Protein AF-A0A316WCR6-F1 (afdb_monomer)

Organism: NCBI:txid741074

Structure (mmCIF, N/CA/C/O backbone):
data_AF-A0A316WCR6-F1
#
_entry.id   AF-A0A316WCR6-F1
#
loop_
_atom_site.group_PDB
_atom_site.id
_atom_site.type_symbol
_atom_site.label_atom_id
_atom_site.label_alt_id
_atom_site.label_comp_id
_atom_site.label_asym_id
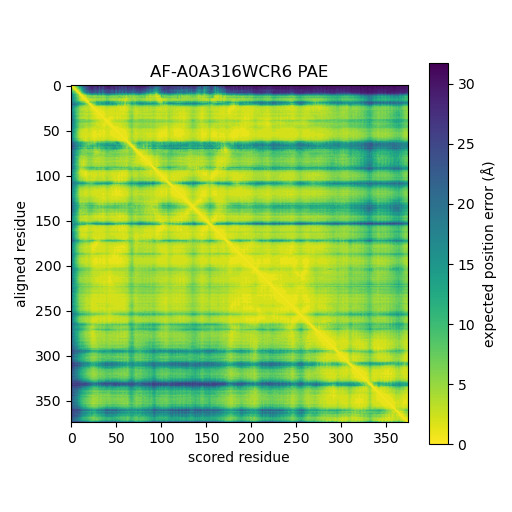_atom_site.label_entity_id
_atom_site.label_seq_id
_atom_site.pdbx_PDB_ins_code
_atom_site.Cartn_x
_atom_site.Cartn_y
_atom_site.Cartn_z
_atom_site.occupancy
_atom_site.B_iso_or_equiv
_atom_site.auth_seq_id
_atom_site.auth_comp_id
_atom_site.auth_asym_id
_atom_site.auth_atom_id
_atom_site.pdbx_PDB_model_num
ATOM 1 N N . MET A 1 1 ? 34.896 5.591 -22.581 1.00 35.91 1 MET A N 1
ATOM 2 C CA . MET A 1 1 ? 33.978 4.627 -21.936 1.00 35.91 1 MET A CA 1
ATOM 3 C C . MET A 1 1 ? 32.647 4.743 -22.664 1.00 35.91 1 MET A C 1
ATOM 5 O O . MET A 1 1 ? 32.030 5.799 -22.619 1.00 35.91 1 MET A O 1
ATOM 9 N N . GLU A 1 2 ? 32.328 3.752 -23.490 1.00 30.89 2 GLU A N 1
ATOM 10 C CA . GLU A 1 2 ? 31.337 3.846 -24.570 1.00 30.89 2 GLU A CA 1
ATOM 11 C C . GLU A 1 2 ? 29.900 4.028 -24.062 1.00 30.89 2 GLU A C 1
ATOM 13 O O . GLU A 1 2 ? 29.396 3.237 -23.263 1.00 30.89 2 GLU A O 1
ATOM 18 N N . LYS A 1 3 ? 29.215 5.054 -24.584 1.00 36.75 3 LYS A N 1
ATOM 19 C CA . LYS A 1 3 ? 27.751 5.120 -24.598 1.00 36.75 3 LYS A CA 1
ATOM 20 C C . LYS A 1 3 ? 27.259 3.996 -25.511 1.00 36.75 3 LYS A C 1
ATOM 22 O O . LYS A 1 3 ? 27.248 4.163 -26.725 1.00 36.75 3 LYS A O 1
ATOM 27 N N . LYS A 1 4 ? 26.867 2.852 -24.951 1.00 37.09 4 LYS A N 1
ATOM 28 C CA . LYS A 1 4 ? 26.091 1.871 -25.716 1.00 37.09 4 LYS A CA 1
ATOM 29 C C . LYS A 1 4 ? 24.722 2.485 -26.018 1.00 37.09 4 LYS A C 1
ATOM 31 O O . LYS A 1 4 ? 23.935 2.716 -25.102 1.00 37.09 4 LYS A O 1
ATOM 36 N N . ASN A 1 5 ? 24.499 2.815 -27.290 1.00 41.50 5 ASN A N 1
ATOM 37 C CA . ASN A 1 5 ? 23.209 3.243 -27.822 1.00 41.50 5 ASN A CA 1
ATOM 38 C C . ASN A 1 5 ? 22.182 2.125 -27.615 1.00 41.50 5 ASN A C 1
ATOM 40 O O . ASN A 1 5 ? 22.469 0.957 -27.875 1.00 41.50 5 ASN A O 1
ATOM 44 N N . PHE A 1 6 ? 20.981 2.496 -27.171 1.00 46.03 6 PHE A N 1
ATOM 45 C CA . PHE A 1 6 ? 19.833 1.588 -27.082 1.00 46.03 6 PHE A CA 1
ATOM 46 C C . PHE A 1 6 ? 19.462 0.986 -28.453 1.00 46.03 6 PHE A C 1
ATOM 48 O O . PHE A 1 6 ? 18.880 -0.089 -28.495 1.00 46.03 6 PHE A O 1
ATOM 55 N N . ASP A 1 7 ? 19.902 1.615 -29.548 1.00 43.78 7 ASP A N 1
ATOM 56 C CA . ASP A 1 7 ? 19.618 1.237 -30.939 1.00 43.78 7 ASP A CA 1
ATOM 57 C C . ASP A 1 7 ? 20.253 -0.092 -31.398 1.00 43.78 7 ASP A C 1
ATOM 59 O O . ASP A 1 7 ? 19.910 -0.596 -32.461 1.00 43.78 7 ASP A O 1
ATOM 63 N N . GLN A 1 8 ? 21.188 -0.675 -30.633 1.00 43.56 8 GLN A N 1
ATOM 64 C CA . GLN A 1 8 ? 21.802 -1.977 -30.962 1.00 43.56 8 GLN A CA 1
ATOM 65 C C . GLN A 1 8 ? 21.059 -3.183 -30.364 1.00 43.56 8 GLN A C 1
ATOM 67 O O . GLN A 1 8 ? 21.441 -4.328 -30.599 1.00 43.56 8 GLN A O 1
ATOM 72 N N . LEU A 1 9 ? 20.008 -2.945 -29.581 1.00 54.00 9 LEU A N 1
ATOM 73 C CA . LEU A 1 9 ? 19.116 -3.979 -29.072 1.00 54.00 9 LEU A CA 1
ATOM 74 C C . LEU A 1 9 ? 17.762 -3.800 -29.765 1.00 54.00 9 LEU A C 1
ATOM 76 O O . LEU A 1 9 ? 17.326 -2.669 -29.948 1.00 54.00 9 LEU A O 1
ATOM 80 N N . ASN A 1 10 ? 17.082 -4.895 -30.123 1.00 62.75 10 ASN A N 1
ATOM 81 C CA . ASN A 1 10 ? 15.696 -4.881 -30.623 1.00 62.75 10 ASN A CA 1
ATOM 82 C C . ASN A 1 10 ? 14.718 -4.469 -29.499 1.00 62.75 10 ASN A C 1
ATOM 84 O O . ASN A 1 10 ? 13.896 -5.265 -29.048 1.00 62.75 10 ASN A O 1
ATOM 88 N N . VAL A 1 11 ? 14.877 -3.254 -28.982 1.00 72.75 11 VAL A N 1
ATOM 89 C CA . VAL A 1 11 ? 14.181 -2.680 -27.832 1.00 72.75 11 VAL A CA 1
ATOM 90 C C . VAL A 1 11 ? 13.496 -1.420 -28.332 1.00 72.75 11 VAL A C 1
ATOM 92 O O . VAL A 1 11 ? 14.155 -0.441 -28.674 1.00 72.75 11 VAL A O 1
ATOM 95 N N . ASN A 1 12 ? 12.167 -1.436 -28.356 1.00 81.06 12 ASN A N 1
ATOM 96 C CA . ASN A 1 12 ? 11.382 -0.292 -28.795 1.00 81.06 12 ASN A CA 1
ATOM 97 C C . ASN A 1 12 ? 11.015 0.568 -27.573 1.00 81.06 12 ASN A C 1
ATOM 99 O O . ASN A 1 12 ? 10.166 0.191 -26.761 1.00 81.06 12 ASN A O 1
ATOM 103 N N . VAL A 1 13 ? 11.705 1.700 -27.393 1.00 82.25 13 VAL A N 1
ATOM 104 C CA . VAL A 1 13 ? 11.417 2.642 -26.301 1.00 82.25 13 VAL A CA 1
ATOM 105 C C . VAL A 1 13 ? 10.326 3.610 -26.747 1.00 82.25 13 VAL A C 1
ATOM 107 O O . VAL A 1 13 ? 10.594 4.601 -27.420 1.00 82.25 13 VAL A O 1
ATOM 110 N N . VAL A 1 14 ? 9.099 3.347 -26.309 1.00 82.81 14 VAL A N 1
ATOM 111 C CA . VAL A 1 14 ? 7.905 4.096 -26.727 1.00 82.81 14 VAL A CA 1
ATOM 112 C C . VAL A 1 14 ? 7.839 5.466 -26.050 1.00 82.81 14 VAL A C 1
ATOM 114 O O . VAL A 1 14 ? 7.317 6.430 -26.607 1.00 82.81 14 VAL A O 1
ATOM 117 N N . LYS A 1 15 ? 8.380 5.585 -24.828 1.00 86.69 15 LYS A N 1
ATOM 118 C CA . LYS A 1 15 ? 8.237 6.812 -24.036 1.00 86.69 15 LYS A CA 1
ATOM 119 C C . LYS A 1 15 ? 9.319 7.024 -22.994 1.00 86.69 15 LYS A C 1
ATOM 121 O O . LYS A 1 15 ? 9.902 6.072 -22.480 1.00 86.69 15 LYS A O 1
ATOM 126 N N . HIS A 1 16 ? 9.553 8.287 -22.636 1.00 88.88 16 HIS A N 1
ATOM 127 C CA . HIS A 1 16 ? 10.495 8.694 -21.594 1.00 88.88 16 HIS A CA 1
ATOM 128 C C . HIS A 1 16 ? 9.773 9.448 -20.465 1.00 88.88 16 HIS A C 1
ATOM 130 O O . HIS A 1 16 ? 9.187 10.508 -20.689 1.00 88.88 16 HIS A O 1
ATOM 136 N N . ILE A 1 17 ? 9.876 8.957 -19.229 1.00 87.19 17 ILE A N 1
ATOM 137 C CA . ILE A 1 17 ? 9.394 9.632 -18.020 1.00 87.19 17 ILE A CA 1
ATOM 138 C C . ILE A 1 17 ? 10.587 10.047 -17.175 1.00 87.19 17 ILE A C 1
ATOM 140 O O . ILE A 1 17 ? 11.439 9.238 -16.819 1.00 87.19 17 ILE A O 1
ATOM 144 N N . LYS A 1 18 ? 10.600 11.310 -16.761 1.00 85.31 18 LYS A N 1
ATOM 145 C CA . LYS A 1 18 ? 11.515 11.798 -15.731 1.00 85.31 18 LYS A CA 1
ATOM 146 C C . LYS A 1 18 ? 10.721 12.166 -14.490 1.00 85.31 18 LYS A C 1
ATOM 148 O O . LYS A 1 18 ? 9.750 12.915 -14.587 1.00 85.31 18 LYS A O 1
ATOM 153 N N . GLN A 1 19 ? 11.141 11.677 -13.328 1.00 79.06 19 GLN A N 1
ATOM 154 C CA . GLN A 1 19 ? 10.516 12.046 -12.060 1.00 79.06 19 GLN A CA 1
ATOM 155 C C . GLN A 1 19 ? 10.636 13.563 -11.823 1.00 79.06 19 GLN A C 1
ATOM 157 O O . GLN A 1 19 ? 11.738 14.112 -11.844 1.00 79.06 19 GLN A O 1
ATOM 162 N N . LYS A 1 20 ? 9.499 14.243 -11.601 1.00 71.69 20 LYS A N 1
ATOM 163 C CA . LYS A 1 20 ? 9.438 15.708 -11.406 1.00 71.69 20 LYS A CA 1
ATOM 164 C C . LYS A 1 20 ? 8.926 16.136 -10.030 1.00 71.69 20 LYS A C 1
ATOM 166 O O . LYS A 1 20 ? 9.458 17.083 -9.463 1.00 71.69 20 LYS A O 1
ATOM 171 N N . LYS A 1 21 ? 7.906 15.458 -9.492 1.00 73.44 21 LYS A N 1
ATOM 172 C CA . LYS A 1 21 ? 7.263 15.798 -8.213 1.00 73.44 21 LYS A CA 1
ATOM 173 C C . LYS A 1 21 ? 7.163 14.564 -7.322 1.00 73.44 21 LYS A C 1
ATOM 175 O O . LYS A 1 21 ? 6.922 13.460 -7.809 1.00 73.44 21 LYS A O 1
ATOM 180 N N . GLN A 1 22 ? 7.359 14.759 -6.022 1.00 77.19 22 GLN A N 1
ATOM 181 C CA . GLN A 1 22 ? 7.078 13.747 -5.011 1.00 77.19 22 GLN A CA 1
ATOM 182 C C . GLN A 1 22 ? 5.645 13.949 -4.519 1.00 77.19 22 GLN A C 1
ATOM 184 O O . GLN A 1 22 ? 5.322 14.959 -3.893 1.00 77.19 22 GLN A O 1
ATOM 189 N N . SER A 1 23 ? 4.771 13.010 -4.858 1.00 83.75 23 SER A N 1
ATOM 190 C CA . SER A 1 23 ? 3.440 12.916 -4.276 1.00 83.75 23 SER A CA 1
ATOM 191 C C . SER A 1 23 ? 3.551 12.458 -2.827 1.00 83.75 23 SER A C 1
ATOM 193 O O . SER A 1 23 ? 4.334 11.569 -2.500 1.00 83.75 23 SER A O 1
ATOM 195 N N . THR A 1 24 ? 2.732 13.028 -1.943 1.00 88.12 24 THR A N 1
ATOM 196 C CA . THR A 1 24 ? 2.689 12.587 -0.540 1.00 88.12 24 THR A CA 1
ATOM 197 C C . THR A 1 24 ? 2.212 11.141 -0.426 1.00 88.12 24 THR A C 1
ATOM 199 O O . THR A 1 24 ? 2.706 10.387 0.410 1.00 88.12 24 THR A O 1
ATOM 202 N N . PHE A 1 25 ? 1.276 10.745 -1.293 1.00 89.94 25 PHE A N 1
ATOM 203 C CA . PHE A 1 25 ? 0.727 9.398 -1.329 1.00 89.94 25 PHE A CA 1
ATOM 204 C C . PHE A 1 25 ? 1.008 8.716 -2.658 1.00 89.94 25 PHE A C 1
ATOM 206 O O . PHE A 1 25 ? 0.919 9.347 -3.709 1.00 89.94 25 PHE A O 1
ATOM 213 N N . ILE A 1 26 ? 1.213 7.407 -2.595 1.00 91.81 26 ILE A N 1
ATOM 214 C CA . ILE A 1 26 ? 1.209 6.511 -3.748 1.00 91.81 26 ILE A CA 1
ATOM 215 C C . ILE A 1 26 ? 0.099 5.475 -3.583 1.00 91.81 26 ILE A C 1
ATOM 217 O O . ILE A 1 26 ? -0.293 5.135 -2.462 1.00 91.81 26 ILE A O 1
ATOM 221 N N . LYS A 1 27 ? -0.424 4.988 -4.706 1.00 91.12 27 LYS A N 1
ATOM 222 C CA . LYS A 1 27 ? -1.343 3.849 -4.747 1.00 91.12 27 LYS A CA 1
ATOM 223 C C . LYS A 1 27 ? -0.575 2.664 -5.310 1.00 91.12 27 LYS A C 1
ATOM 225 O O . LYS A 1 27 ? -0.014 2.796 -6.390 1.00 91.12 27 LYS A O 1
ATOM 230 N N . ILE A 1 28 ? -0.555 1.543 -4.599 1.00 92.75 28 ILE A N 1
ATOM 231 C CA . ILE A 1 28 ? 0.096 0.316 -5.072 1.00 92.75 28 ILE A CA 1
ATOM 232 C C . ILE A 1 28 ? -0.983 -0.744 -5.283 1.00 92.75 28 ILE A C 1
ATOM 234 O O . ILE A 1 28 ? -1.789 -0.999 -4.385 1.00 92.75 28 ILE A O 1
ATOM 238 N N . GLY A 1 29 ? -1.004 -1.341 -6.476 1.00 91.00 29 GLY A N 1
ATOM 239 C CA . GLY A 1 29 ? -1.954 -2.389 -6.836 1.00 91.00 29 GLY A CA 1
ATOM 240 C C . GLY A 1 29 ? -1.758 -3.656 -6.004 1.00 91.00 29 GLY A C 1
ATOM 241 O O . GLY A 1 29 ? -0.631 -4.109 -5.786 1.00 91.00 29 GLY A O 1
ATOM 242 N N . ASN A 1 30 ? -2.858 -4.262 -5.557 1.00 90.69 30 ASN A N 1
ATOM 243 C CA . ASN A 1 30 ? -2.812 -5.486 -4.754 1.00 90.69 30 ASN A CA 1
ATOM 244 C C . ASN A 1 30 ? -2.221 -6.669 -5.525 1.00 90.69 30 ASN A C 1
ATOM 246 O O . ASN A 1 30 ? -1.521 -7.483 -4.923 1.00 90.69 30 ASN A O 1
ATOM 250 N N . ASN A 1 31 ? -2.467 -6.742 -6.836 1.00 90.50 31 ASN A N 1
ATOM 251 C CA . ASN A 1 31 ? -1.915 -7.786 -7.699 1.00 90.50 31 ASN A CA 1
ATOM 252 C C . ASN A 1 31 ? -0.392 -7.666 -7.768 1.00 90.50 31 ASN A C 1
ATOM 254 O O . ASN A 1 31 ? 0.299 -8.623 -7.444 1.00 90.50 31 ASN A O 1
ATOM 258 N N . PHE A 1 32 ? 0.139 -6.468 -8.040 1.00 93.50 32 PHE A N 1
ATOM 259 C CA . PHE A 1 32 ? 1.584 -6.235 -8.014 1.00 93.50 32 PHE A CA 1
ATOM 260 C C . PHE A 1 32 ? 2.202 -6.577 -6.654 1.00 93.50 32 PHE A C 1
ATOM 262 O O . PHE A 1 32 ? 3.244 -7.224 -6.606 1.00 93.50 32 PHE A O 1
ATOM 269 N N . MET A 1 33 ? 1.573 -6.182 -5.537 1.00 93.56 33 MET A N 1
ATOM 270 C CA . MET A 1 33 ? 2.088 -6.555 -4.214 1.00 93.56 33 MET A CA 1
ATOM 271 C C . MET A 1 33 ? 2.176 -8.074 -4.068 1.00 93.56 33 MET A C 1
ATOM 273 O O . MET A 1 33 ? 3.245 -8.571 -3.735 1.00 93.56 33 MET A O 1
ATOM 277 N N . LYS A 1 34 ? 1.084 -8.799 -4.339 1.00 91.88 34 LYS A N 1
ATOM 278 C CA . LYS A 1 34 ? 1.028 -10.264 -4.229 1.00 91.88 34 LYS A CA 1
ATOM 279 C C . LYS A 1 34 ? 2.030 -10.956 -5.143 1.00 91.88 34 LYS A C 1
ATOM 281 O O . LYS A 1 34 ? 2.708 -11.859 -4.689 1.00 91.88 34 LYS A O 1
ATOM 286 N N . GLU A 1 35 ? 2.114 -10.529 -6.397 1.00 91.75 35 GLU A N 1
ATOM 287 C CA . GLU A 1 35 ? 2.929 -11.192 -7.410 1.00 91.75 35 GLU A CA 1
ATOM 288 C C . GLU A 1 35 ? 4.409 -10.834 -7.296 1.00 91.75 35 GLU A C 1
ATOM 290 O O . GLU A 1 35 ? 5.247 -11.672 -7.597 1.00 91.75 35 GLU A O 1
ATOM 295 N N . PHE A 1 36 ? 4.766 -9.607 -6.912 1.00 95.44 36 PHE A N 1
ATOM 296 C CA . PHE A 1 36 ? 6.159 -9.156 -6.938 1.00 95.44 36 PHE A CA 1
ATOM 297 C C . PHE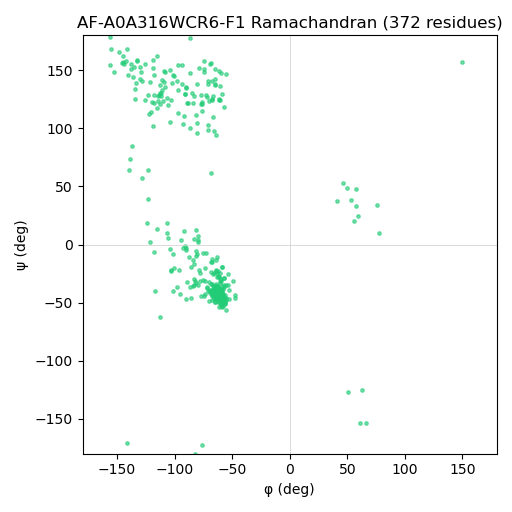 A 1 36 ? 6.822 -9.175 -5.561 1.00 95.44 36 PHE A C 1
ATOM 299 O O . PHE A 1 36 ? 7.993 -9.534 -5.451 1.00 95.44 36 PHE A O 1
ATOM 306 N N . LEU A 1 37 ? 6.095 -8.783 -4.511 1.00 96.56 37 LEU A N 1
ATOM 307 C CA . LEU A 1 37 ? 6.648 -8.567 -3.166 1.00 96.56 37 LEU A CA 1
ATOM 308 C C . LEU A 1 37 ? 6.375 -9.721 -2.198 1.00 96.56 37 LEU A C 1
ATOM 310 O O . LEU A 1 37 ? 6.935 -9.739 -1.098 1.00 96.56 37 LEU A O 1
ATOM 314 N N . PHE A 1 38 ? 5.550 -10.678 -2.614 1.00 95.94 38 PHE A N 1
ATOM 315 C CA . PHE A 1 38 ? 5.311 -11.928 -1.911 1.00 95.94 38 PHE A CA 1
ATOM 316 C C . PHE A 1 38 ? 5.459 -13.107 -2.885 1.00 95.94 38 PHE A C 1
ATOM 318 O O . PHE A 1 38 ? 5.317 -12.942 -4.097 1.00 95.94 38 PHE A O 1
ATOM 325 N N . ASP A 1 39 ? 5.818 -14.278 -2.366 1.00 92.62 39 ASP A N 1
ATOM 326 C CA . ASP A 1 39 ? 5.801 -15.527 -3.129 1.00 92.62 39 ASP A CA 1
ATOM 327 C C . ASP A 1 39 ? 4.388 -16.142 -3.165 1.00 92.62 39 ASP A C 1
ATOM 329 O O . ASP A 1 39 ? 3.432 -15.602 -2.600 1.00 92.62 39 ASP A O 1
ATOM 333 N N . GLU A 1 40 ? 4.252 -17.288 -3.832 1.00 88.81 40 GLU A N 1
ATOM 334 C CA . GLU A 1 40 ? 2.984 -18.020 -3.968 1.00 88.81 40 GLU A CA 1
ATOM 335 C C . GLU A 1 40 ? 2.387 -18.460 -2.620 1.00 88.81 40 GLU A C 1
ATOM 337 O O . GLU A 1 40 ? 1.171 -18.586 -2.490 1.00 88.81 40 GLU A O 1
ATOM 342 N N . ASN A 1 41 ? 3.226 -18.614 -1.591 1.00 90.88 41 ASN A N 1
ATOM 343 C CA . ASN A 1 41 ? 2.833 -18.952 -0.221 1.00 90.88 41 ASN A CA 1
ATOM 344 C C . ASN A 1 41 ? 2.603 -17.700 0.652 1.00 90.88 41 ASN A C 1
ATOM 346 O O . ASN A 1 41 ? 2.484 -17.785 1.877 1.00 90.88 41 ASN A O 1
ATOM 350 N N . GLU A 1 42 ? 2.546 -16.520 0.032 1.00 92.12 42 GLU A N 1
ATOM 351 C CA . GLU A 1 42 ? 2.486 -15.208 0.672 1.00 92.12 42 GLU A CA 1
ATOM 352 C C . GLU A 1 42 ? 3.669 -14.876 1.600 1.00 92.12 42 GLU A C 1
ATOM 354 O O . GLU A 1 42 ? 3.519 -14.043 2.503 1.00 92.12 42 GLU A O 1
ATOM 359 N N . ASN A 1 43 ? 4.843 -15.482 1.412 1.00 96.00 43 ASN A N 1
ATOM 360 C CA . ASN A 1 43 ? 6.046 -15.081 2.137 1.00 96.00 43 ASN A CA 1
ATOM 361 C C . ASN A 1 43 ? 6.677 -13.857 1.486 1.00 96.00 43 ASN A C 1
ATOM 363 O O . ASN A 1 43 ? 6.774 -13.743 0.268 1.00 96.00 43 ASN A O 1
ATOM 367 N N . ALA A 1 44 ? 7.120 -12.926 2.318 1.00 96.69 44 ALA A N 1
ATOM 368 C CA . ALA A 1 44 ? 7.795 -11.718 1.904 1.00 96.69 44 ALA A CA 1
ATOM 369 C C . ALA A 1 44 ? 9.141 -12.045 1.245 1.00 96.69 44 ALA A C 1
ATOM 371 O O . ALA A 1 44 ? 9.923 -12.882 1.711 1.00 96.69 44 ALA A O 1
ATOM 372 N N . VAL A 1 45 ? 9.420 -11.332 0.163 1.00 95.56 45 VAL A N 1
ATOM 373 C CA . VAL A 1 45 ? 10.634 -11.525 -0.631 1.00 95.56 45 VAL A CA 1
ATOM 374 C C . VAL A 1 45 ? 11.853 -10.955 0.097 1.00 95.56 45 VAL A C 1
ATOM 376 O O . VAL A 1 45 ? 11.753 -9.997 0.865 1.00 95.56 45 VAL A O 1
ATOM 379 N N . GLU A 1 46 ? 13.032 -11.525 -0.148 1.00 94.19 46 GLU A N 1
ATOM 380 C CA . GLU A 1 46 ? 14.284 -10.944 0.350 1.00 94.19 46 GLU A CA 1
ATOM 381 C C . GLU A 1 46 ? 14.713 -9.804 -0.563 1.00 94.19 46 GLU A C 1
ATOM 383 O O . GLU A 1 46 ? 15.330 -10.013 -1.601 1.00 94.19 46 GLU A O 1
ATOM 388 N N . ILE A 1 47 ? 14.347 -8.587 -0.176 1.00 95.06 47 ILE A N 1
ATOM 389 C CA . ILE A 1 47 ? 14.618 -7.371 -0.936 1.00 95.06 47 ILE A CA 1
ATOM 390 C C . ILE A 1 47 ? 15.294 -6.337 -0.039 1.00 95.06 47 ILE A C 1
ATOM 392 O O . ILE A 1 47 ? 14.947 -6.177 1.131 1.00 95.06 47 ILE A O 1
ATOM 396 N N . HIS A 1 48 ? 16.267 -5.610 -0.588 1.00 93.88 48 HIS A N 1
ATOM 397 C CA . HIS A 1 48 ? 16.908 -4.508 0.123 1.00 93.88 48 HIS A CA 1
ATOM 398 C C . HIS A 1 48 ? 15.984 -3.281 0.185 1.00 93.88 48 HIS A C 1
ATOM 400 O O . HIS A 1 48 ? 15.240 -3.001 -0.758 1.00 93.88 48 HIS A O 1
ATOM 406 N N . ILE A 1 49 ? 16.073 -2.486 1.257 1.00 95.31 49 ILE A N 1
ATOM 407 C CA . ILE A 1 49 ? 15.234 -1.286 1.429 1.00 95.31 49 ILE A CA 1
ATOM 408 C C . ILE A 1 49 ? 15.386 -0.304 0.258 1.00 95.31 49 ILE A C 1
ATOM 410 O O . ILE A 1 49 ? 14.409 0.277 -0.203 1.00 95.31 49 ILE A O 1
ATOM 414 N N . THR A 1 50 ? 16.593 -0.175 -0.293 1.00 96.50 50 THR A N 1
ATOM 415 C CA . THR A 1 50 ? 16.856 0.666 -1.470 1.00 96.50 50 THR A CA 1
ATOM 416 C C . THR A 1 50 ? 16.065 0.215 -2.699 1.00 96.50 50 THR A C 1
ATOM 418 O O . THR A 1 50 ? 15.538 1.057 -3.419 1.00 96.50 50 THR A O 1
ATOM 421 N N . SER A 1 51 ? 15.914 -1.093 -2.925 1.00 97.38 51 SER A N 1
ATOM 422 C CA . SER A 1 51 ? 15.102 -1.614 -4.031 1.00 97.38 51 SER A CA 1
ATOM 423 C C . SER A 1 51 ? 13.616 -1.316 -3.814 1.00 97.38 51 SER A C 1
ATOM 425 O O . SER A 1 51 ? 12.938 -0.905 -4.751 1.00 97.38 51 SER A O 1
ATOM 427 N N . LEU A 1 52 ? 13.116 -1.412 -2.574 1.00 97.38 52 LEU A N 1
ATOM 428 C CA . LEU A 1 52 ? 11.747 -0.988 -2.240 1.00 97.38 52 LEU A CA 1
ATOM 429 C C . LEU A 1 52 ? 11.531 0.514 -2.469 1.00 97.38 52 LEU A C 1
ATOM 431 O O . LEU A 1 52 ? 10.498 0.905 -3.007 1.00 97.38 52 LEU A O 1
ATOM 435 N N . ARG A 1 53 ? 12.509 1.360 -2.126 1.00 96.69 53 ARG A N 1
ATOM 436 C CA . ARG A 1 53 ? 12.455 2.805 -2.406 1.00 96.69 53 ARG A CA 1
ATOM 437 C C . ARG A 1 53 ? 12.375 3.091 -3.901 1.00 96.69 53 ARG A C 1
ATOM 439 O O . ARG A 1 53 ? 11.569 3.923 -4.304 1.00 96.69 53 ARG A O 1
ATOM 446 N N . ILE A 1 54 ? 13.144 2.373 -4.725 1.00 97.19 54 ILE A N 1
ATOM 447 C CA . ILE A 1 54 ? 13.042 2.467 -6.190 1.00 97.19 54 ILE A CA 1
ATOM 448 C C . ILE A 1 54 ? 11.617 2.120 -6.638 1.00 97.19 54 ILE A C 1
ATOM 450 O O . ILE A 1 54 ? 11.016 2.909 -7.358 1.00 97.19 54 ILE A O 1
ATOM 454 N N . ILE A 1 55 ? 11.036 1.016 -6.155 1.00 97.25 55 ILE A N 1
ATOM 455 C CA . ILE A 1 55 ? 9.650 0.627 -6.476 1.00 97.25 55 ILE A CA 1
ATOM 456 C C . ILE A 1 55 ? 8.657 1.729 -6.077 1.00 97.25 55 ILE A C 1
ATOM 458 O O . ILE A 1 55 ? 7.810 2.121 -6.875 1.00 97.25 55 ILE A O 1
ATOM 462 N N . PHE A 1 56 ? 8.781 2.289 -4.874 1.00 96.19 56 PHE A N 1
ATOM 463 C CA . PHE A 1 56 ? 7.931 3.393 -4.415 1.00 96.19 56 PHE A CA 1
ATOM 464 C C . PHE A 1 56 ? 8.055 4.632 -5.318 1.00 96.19 56 PHE A C 1
ATOM 466 O O . PHE A 1 56 ? 7.054 5.285 -5.617 1.00 96.19 56 PHE A O 1
ATOM 473 N N . LEU A 1 57 ? 9.263 4.941 -5.798 1.00 95.44 57 LEU A N 1
ATOM 474 C CA . LEU A 1 57 ? 9.509 6.059 -6.712 1.00 95.44 57 LEU A CA 1
ATOM 475 C C . LEU A 1 57 ? 9.004 5.788 -8.133 1.00 95.44 57 LEU A C 1
ATOM 477 O O . LEU A 1 57 ? 8.550 6.729 -8.781 1.00 95.44 57 LEU A O 1
ATOM 481 N N . ILE A 1 58 ? 9.012 4.531 -8.590 1.00 94.69 58 ILE A N 1
ATOM 482 C CA . ILE A 1 58 ? 8.349 4.105 -9.831 1.00 94.69 58 ILE A CA 1
ATOM 483 C C . ILE A 1 58 ? 6.852 4.431 -9.737 1.00 94.69 58 ILE A C 1
ATOM 485 O O . ILE A 1 58 ? 6.328 5.180 -10.562 1.00 94.69 58 ILE A O 1
ATOM 489 N N . TYR A 1 59 ? 6.177 3.974 -8.678 1.00 92.75 59 TYR A N 1
ATOM 490 C CA . TYR A 1 59 ? 4.762 4.291 -8.446 1.00 92.75 59 TYR A CA 1
ATOM 491 C C . TYR A 1 59 ? 4.503 5.793 -8.323 1.00 92.75 59 TYR A C 1
ATOM 493 O O . TYR A 1 59 ? 3.509 6.298 -8.849 1.00 92.75 59 TYR A O 1
ATOM 501 N N . ASN A 1 60 ? 5.397 6.528 -7.659 1.00 91.06 60 ASN A N 1
ATOM 502 C CA . ASN A 1 60 ? 5.315 7.980 -7.581 1.00 91.06 60 ASN A CA 1
ATOM 503 C C . ASN A 1 60 ? 5.415 8.643 -8.963 1.00 91.06 60 ASN A C 1
ATOM 505 O O . ASN A 1 60 ? 4.678 9.594 -9.227 1.00 91.06 60 ASN A O 1
ATOM 509 N N . ALA A 1 61 ? 6.316 8.170 -9.827 1.00 89.44 61 ALA A N 1
ATOM 510 C CA . ALA A 1 61 ? 6.519 8.733 -11.157 1.00 89.44 61 ALA A CA 1
ATOM 511 C C . ALA A 1 61 ? 5.264 8.596 -12.026 1.00 89.44 61 ALA A C 1
ATOM 513 O O . ALA A 1 61 ? 4.870 9.573 -12.655 1.00 89.44 61 ALA A O 1
ATOM 514 N N . PHE A 1 62 ? 4.596 7.440 -11.985 1.00 85.69 62 PHE A N 1
ATOM 515 C CA . PHE A 1 62 ? 3.338 7.225 -12.706 1.00 85.69 62 PHE A CA 1
ATOM 516 C C . PHE A 1 62 ? 2.157 7.958 -12.063 1.00 85.69 62 PHE A C 1
ATOM 518 O O . PHE A 1 62 ? 1.407 8.640 -12.751 1.00 85.69 62 PHE A O 1
ATOM 525 N N . SER A 1 63 ? 2.044 7.934 -10.731 1.00 75.50 63 SER A N 1
ATOM 526 C CA . SER A 1 63 ? 0.973 8.651 -10.013 1.00 75.50 63 SER A CA 1
ATOM 527 C C . SER A 1 63 ? 1.026 10.170 -10.209 1.00 75.50 63 SER A C 1
ATOM 529 O O . SER A 1 63 ? 0.005 10.840 -10.087 1.00 75.50 63 SER A O 1
ATOM 531 N N . SER A 1 64 ? 2.219 10.715 -10.464 1.00 68.06 64 SER A N 1
ATOM 532 C CA . SER A 1 64 ? 2.463 12.153 -10.645 1.00 68.06 64 SER A CA 1
ATOM 533 C C . SER A 1 64 ? 2.703 12.534 -12.108 1.00 68.06 64 SER A C 1
ATOM 535 O O . SER A 1 64 ? 3.102 13.669 -12.378 1.00 68.06 64 SER A O 1
ATOM 537 N N . SER A 1 65 ? 2.547 11.588 -13.037 1.00 65.19 65 SER A N 1
ATOM 538 C CA . SER A 1 65 ? 2.675 11.857 -14.464 1.00 65.19 65 SER A CA 1
ATOM 539 C C . SER A 1 65 ? 1.521 12.754 -14.907 1.00 65.19 65 SER A C 1
ATOM 541 O O . SER A 1 65 ? 0.396 12.556 -14.474 1.00 65.19 65 SER A O 1
ATOM 543 N N . ASN A 1 66 ? 1.780 13.722 -15.789 1.00 58.88 66 ASN A N 1
ATOM 544 C CA . ASN A 1 66 ? 0.706 14.427 -16.511 1.00 58.88 66 ASN A CA 1
ATOM 545 C C . ASN A 1 66 ? 0.247 13.631 -17.751 1.00 58.88 66 ASN A C 1
ATOM 547 O O . ASN A 1 66 ? -0.531 14.124 -18.561 1.00 58.88 66 ASN A O 1
ATOM 551 N N . ASP A 1 67 ? 0.808 12.429 -17.898 1.00 62.88 67 ASP A N 1
ATOM 552 C CA . ASP A 1 67 ? 0.588 11.437 -18.934 1.00 62.88 67 ASP A CA 1
ATOM 553 C C . ASP A 1 67 ? -0.822 10.857 -18.969 1.00 62.88 67 ASP A C 1
ATOM 555 O O . ASP A 1 67 ? -1.039 9.893 -18.240 1.00 62.88 67 ASP A O 1
ATOM 559 N N . ALA A 1 68 ? -1.746 11.380 -19.786 1.00 55.91 68 ALA A N 1
ATOM 560 C CA . ALA A 1 68 ? -3.102 10.833 -19.926 1.00 55.91 68 ALA A CA 1
ATOM 561 C C . ALA A 1 68 ? -3.127 9.309 -20.153 1.00 55.91 68 ALA A C 1
ATOM 563 O O . ALA A 1 68 ? -4.029 8.644 -19.649 1.00 55.91 68 ALA A O 1
ATOM 564 N N . ASN A 1 69 ? -2.114 8.742 -20.815 1.00 55.47 69 ASN A N 1
ATOM 565 C CA . ASN A 1 69 ? -2.035 7.312 -21.129 1.00 55.47 69 ASN A CA 1
ATOM 566 C C . ASN A 1 69 ? -1.331 6.483 -20.035 1.00 55.47 69 ASN A C 1
ATOM 568 O O . ASN A 1 69 ? -1.286 5.258 -20.105 1.00 55.47 69 ASN A O 1
ATOM 572 N N . LEU A 1 70 ? -0.799 7.137 -18.998 1.00 65.31 70 LEU A N 1
ATOM 573 C CA . LEU A 1 70 ? 0.043 6.544 -17.952 1.00 65.31 70 LEU A CA 1
ATOM 574 C C . LEU A 1 70 ? -0.498 6.759 -16.532 1.00 65.31 70 LEU A C 1
ATOM 576 O O . LEU A 1 70 ? 0.242 6.636 -15.551 1.00 65.31 70 LEU A O 1
ATOM 580 N N . PHE A 1 71 ? -1.783 7.084 -16.409 1.00 70.44 71 PHE A N 1
ATOM 581 C CA . PHE A 1 71 ? -2.456 7.105 -15.118 1.00 70.44 71 PHE A CA 1
ATOM 582 C C . PHE A 1 71 ? -2.830 5.697 -14.670 1.00 70.44 71 PHE A C 1
ATOM 584 O O . PHE A 1 71 ? -3.059 4.804 -15.474 1.00 70.44 71 PHE A O 1
ATOM 591 N N . LEU A 1 72 ? -2.906 5.507 -13.357 1.00 76.69 72 LEU A N 1
ATOM 592 C CA . LEU A 1 72 ? -3.415 4.279 -12.762 1.00 76.69 72 LEU A CA 1
ATOM 593 C C . LEU A 1 72 ? -4.916 4.148 -13.064 1.00 76.69 72 LEU A C 1
ATOM 595 O O . LEU A 1 72 ? -5.670 5.051 -12.693 1.00 76.69 72 LEU A O 1
ATOM 599 N N . PHE A 1 73 ? -5.347 3.038 -13.663 1.00 77.94 73 PHE A N 1
ATOM 600 C CA . PHE A 1 73 ? -6.730 2.840 -14.114 1.00 77.94 73 PHE A CA 1
ATOM 601 C C . PHE A 1 73 ? -7.311 1.489 -13.689 1.00 77.94 73 PHE A C 1
ATOM 603 O O . PHE A 1 73 ? -6.588 0.537 -13.383 1.00 77.94 73 PHE A O 1
ATOM 610 N N . GLN A 1 74 ? -8.641 1.406 -13.651 1.00 82.06 74 GLN A N 1
ATOM 611 C CA . GLN A 1 74 ? -9.381 0.166 -13.399 1.00 82.06 74 GLN A CA 1
ATOM 612 C C . GLN A 1 74 ? -9.957 -0.362 -14.718 1.00 82.06 74 GLN A C 1
ATOM 614 O O . GLN A 1 74 ? -10.953 0.194 -15.181 1.00 82.06 74 GLN A O 1
ATOM 619 N N . PRO A 1 75 ? -9.400 -1.436 -15.315 1.00 81.38 75 PRO A N 1
ATOM 620 C CA . PRO A 1 75 ? -9.826 -1.951 -16.620 1.00 81.38 75 PRO A CA 1
ATOM 621 C C . PRO A 1 75 ? -11.344 -2.110 -16.778 1.00 81.38 75 PRO A C 1
ATOM 623 O O . PRO A 1 75 ? -11.920 -1.681 -17.774 1.00 81.38 75 PRO A O 1
ATOM 626 N N . SER A 1 76 ? -12.010 -2.651 -15.753 1.00 81.69 76 SER A N 1
ATOM 627 C CA . SER A 1 76 ? -13.462 -2.878 -15.745 1.00 81.69 76 SER A CA 1
ATOM 628 C C . SER A 1 76 ? -14.309 -1.600 -15.748 1.00 81.69 76 SER A C 1
ATOM 630 O O . SER A 1 76 ? -15.454 -1.630 -16.193 1.00 81.69 76 SER A O 1
ATOM 632 N N . LYS A 1 77 ? -13.774 -0.477 -15.256 1.00 81.31 77 LYS A N 1
ATOM 633 C CA . LYS A 1 77 ? -14.477 0.817 -15.201 1.00 81.31 77 LYS A CA 1
ATOM 634 C C . LYS A 1 77 ? -14.017 1.785 -16.284 1.00 81.31 77 LYS A C 1
ATOM 636 O O . LYS A 1 77 ? -14.753 2.704 -16.632 1.00 81.31 77 LYS A O 1
ATOM 641 N N . GLU A 1 78 ? -12.814 1.581 -16.808 1.00 82.38 78 GLU A N 1
ATOM 642 C CA . GLU A 1 78 ? -12.138 2.474 -17.746 1.00 82.38 78 GLU A CA 1
ATOM 643 C C . GLU A 1 78 ? -11.650 1.699 -18.990 1.00 82.38 78 GLU A C 1
ATOM 645 O O . GLU A 1 78 ? -10.466 1.742 -19.324 1.00 82.38 78 GLU A O 1
ATOM 650 N N . PRO A 1 79 ? -12.542 1.005 -19.731 1.00 84.62 79 PRO A N 1
ATOM 651 C CA . PRO A 1 79 ? -12.145 0.168 -20.870 1.00 84.62 79 PRO A CA 1
ATOM 652 C C . PRO A 1 79 ? -11.502 0.970 -22.010 1.00 84.62 79 PRO A C 1
ATOM 654 O O . PRO A 1 79 ? -10.655 0.460 -22.734 1.00 84.62 79 PRO A O 1
ATOM 657 N N . ARG A 1 80 ? -11.857 2.256 -22.155 1.00 85.56 80 ARG A N 1
ATOM 658 C CA . ARG A 1 80 ? -11.199 3.158 -23.115 1.00 85.56 80 ARG A CA 1
ATOM 659 C C . ARG A 1 80 ? -9.730 3.394 -22.764 1.00 85.56 80 ARG A C 1
ATOM 661 O O . ARG A 1 80 ? -8.907 3.436 -23.665 1.00 85.56 80 ARG A O 1
ATOM 668 N N . GLN A 1 81 ? -9.412 3.524 -21.476 1.00 83.50 81 GLN A N 1
ATOM 669 C CA . GLN A 1 81 ? -8.039 3.717 -21.018 1.00 83.50 81 GLN A CA 1
ATOM 670 C C . GLN A 1 81 ? -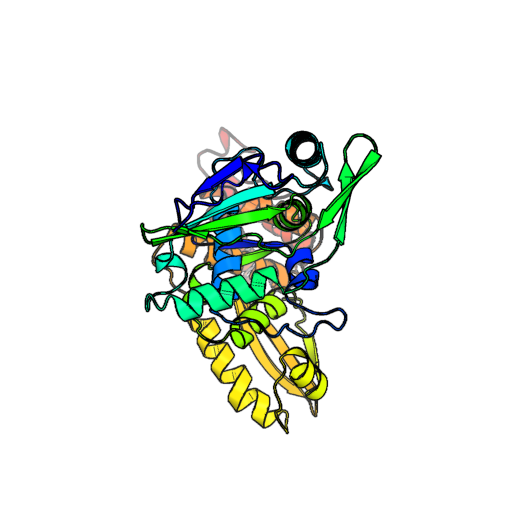7.202 2.459 -21.244 1.00 83.50 81 GLN A C 1
ATOM 672 O O . GLN A 1 81 ? -6.059 2.559 -21.678 1.00 83.50 81 GLN A O 1
ATOM 677 N N . LEU A 1 82 ? -7.792 1.283 -21.000 1.00 85.06 82 LEU A N 1
ATOM 678 C CA . LEU A 1 82 ? -7.157 0.011 -21.332 1.00 85.06 82 LEU A CA 1
ATOM 679 C C . LEU A 1 82 ? -6.816 -0.051 -22.823 1.00 85.06 82 LEU A C 1
ATOM 681 O O . LEU A 1 82 ? -5.677 -0.334 -23.167 1.00 85.06 82 LEU A O 1
ATOM 685 N N . LYS A 1 83 ? -7.770 0.286 -23.696 1.00 83.94 83 LYS A N 1
ATOM 686 C CA . LYS A 1 83 ? -7.529 0.286 -25.139 1.00 83.94 83 LYS A CA 1
ATOM 687 C C . LYS A 1 83 ? -6.405 1.249 -25.545 1.00 83.94 83 LYS A C 1
ATOM 689 O O . LYS A 1 83 ? -5.537 0.864 -26.313 1.00 83.94 83 LYS A O 1
ATOM 694 N N . LEU A 1 84 ? -6.381 2.467 -24.994 1.00 85.75 84 LEU A N 1
ATOM 695 C CA . LEU A 1 84 ? -5.291 3.424 -25.245 1.00 85.75 84 LEU A CA 1
ATOM 696 C C . LEU A 1 84 ? -3.927 2.872 -24.817 1.00 85.75 84 LEU A C 1
ATOM 698 O O . LEU A 1 84 ? -2.938 3.087 -25.508 1.00 85.75 84 LEU A O 1
ATOM 702 N N . PHE A 1 85 ? -3.876 2.154 -23.693 1.00 87.69 85 PHE A N 1
ATOM 703 C CA . PHE A 1 85 ? -2.657 1.484 -23.256 1.00 87.69 85 PHE A CA 1
ATOM 704 C C . PHE A 1 85 ? -2.226 0.395 -24.247 1.00 87.69 85 PHE A C 1
ATOM 706 O O . PHE A 1 85 ? -1.057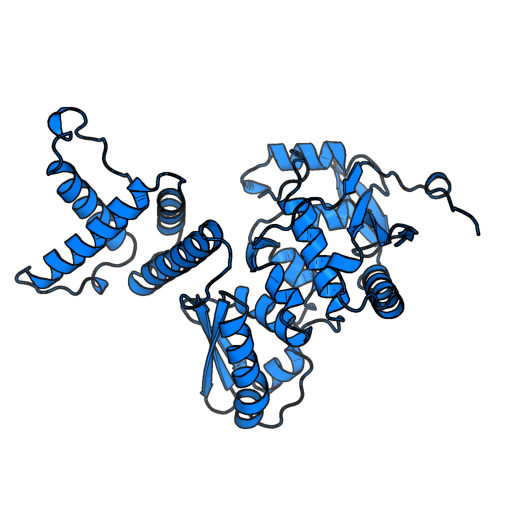 0.338 -24.611 1.00 87.69 85 PHE A O 1
ATOM 713 N N . GLU A 1 86 ? -3.153 -0.456 -24.685 1.00 85.88 86 GLU A N 1
ATOM 714 C CA . GLU A 1 86 ? -2.869 -1.559 -25.614 1.00 85.88 86 GLU A CA 1
ATOM 715 C C . GLU A 1 86 ? -2.396 -1.041 -26.977 1.00 85.88 86 GLU A C 1
ATOM 717 O O . GLU A 1 86 ? -1.403 -1.532 -27.515 1.00 85.88 86 GLU A O 1
ATOM 722 N N . ASP A 1 87 ? -3.047 0.005 -27.486 1.00 85.31 87 ASP A N 1
ATOM 723 C CA . ASP A 1 87 ? -2.709 0.642 -28.760 1.00 85.31 87 ASP A CA 1
ATOM 724 C C . ASP A 1 87 ? -1.352 1.388 -28.711 1.00 85.31 87 ASP A C 1
ATOM 726 O O . ASP A 1 87 ? -0.727 1.578 -29.752 1.00 85.31 87 ASP A O 1
ATOM 730 N N . GLU A 1 88 ? -0.866 1.803 -27.530 1.00 86.75 88 GLU A N 1
ATOM 731 C CA . GLU A 1 88 ? 0.440 2.477 -27.370 1.00 86.75 88 GLU A CA 1
ATOM 732 C C . GLU A 1 88 ? 1.576 1.506 -27.000 1.00 86.75 88 GLU A C 1
ATOM 734 O O . GLU A 1 88 ? 2.678 1.626 -27.532 1.00 86.75 88 GLU A O 1
ATOM 739 N N . PHE A 1 89 ? 1.331 0.553 -26.095 1.00 87.19 89 PHE A N 1
ATOM 740 C CA . PHE A 1 89 ? 2.378 -0.240 -25.433 1.00 87.19 89 PHE A CA 1
ATOM 741 C C . PHE A 1 89 ? 2.318 -1.747 -25.706 1.00 87.19 89 PHE A C 1
ATOM 743 O O . PHE A 1 89 ? 3.210 -2.473 -25.263 1.00 87.19 89 PHE A O 1
ATOM 750 N N . GLU A 1 90 ? 1.289 -2.243 -26.392 1.00 86.06 90 GLU A N 1
ATOM 751 C CA . GLU A 1 90 ? 1.173 -3.657 -26.765 1.00 86.06 90 GLU A CA 1
ATOM 752 C C . GLU A 1 90 ? 1.031 -3.814 -28.288 1.00 86.06 90 GLU A C 1
ATOM 754 O O . GLU A 1 90 ? 0.300 -4.663 -28.782 1.00 86.06 90 GLU A O 1
ATOM 759 N N . THR A 1 91 ? 1.742 -3.021 -29.091 1.00 84.06 91 THR A N 1
ATOM 760 C CA . THR A 1 91 ? 1.659 -3.148 -30.562 1.00 84.06 91 THR A CA 1
ATOM 761 C C . THR A 1 91 ? 2.670 -4.143 -31.134 1.00 84.06 91 THR A C 1
ATOM 763 O O . THR A 1 91 ? 2.368 -4.851 -32.099 1.00 84.06 91 THR A O 1
ATOM 766 N N . GLU A 1 92 ? 3.842 -4.270 -30.508 1.00 82.88 92 GLU A N 1
ATOM 767 C CA . GLU A 1 92 ? 4.955 -5.108 -30.967 1.00 82.88 92 GLU A CA 1
ATOM 768 C C . GLU A 1 92 ? 5.666 -5.813 -29.800 1.00 82.88 92 GLU A C 1
ATOM 770 O O . GLU A 1 92 ? 5.461 -5.490 -28.630 1.00 82.88 92 GLU A O 1
ATOM 775 N N . ASN A 1 93 ? 6.534 -6.780 -30.117 1.00 82.50 93 ASN A N 1
ATOM 776 C CA . ASN A 1 93 ? 7.389 -7.418 -29.114 1.00 82.50 93 ASN A CA 1
ATOM 777 C C . ASN A 1 93 ? 8.384 -6.405 -28.525 1.00 82.50 93 ASN A C 1
ATOM 779 O O . ASN A 1 93 ? 8.849 -5.515 -29.236 1.00 82.50 93 ASN A O 1
ATOM 783 N N . ASN A 1 94 ? 8.790 -6.610 -27.266 1.00 81.25 94 ASN A N 1
ATOM 784 C CA . ASN A 1 94 ? 9.874 -5.852 -26.629 1.00 81.25 94 ASN A CA 1
ATOM 785 C C . ASN A 1 94 ? 9.639 -4.325 -26.621 1.00 81.25 94 ASN A C 1
ATOM 787 O O . ASN A 1 94 ? 10.529 -3.541 -26.964 1.00 81.25 94 ASN A O 1
ATOM 791 N N . GLN A 1 95 ? 8.438 -3.902 -26.218 1.00 87.81 95 GLN A N 1
ATOM 792 C CA . GLN A 1 95 ? 8.118 -2.493 -25.982 1.00 87.81 95 GLN A CA 1
ATOM 793 C C . GLN A 1 95 ? 8.395 -2.085 -24.538 1.00 87.81 95 GLN A C 1
ATOM 795 O O . GLN A 1 95 ? 8.046 -2.786 -23.581 1.00 87.81 95 GLN A O 1
ATOM 800 N N . TYR A 1 96 ? 9.028 -0.923 -24.380 1.00 90.50 96 TYR A N 1
ATOM 801 C CA . TYR A 1 96 ? 9.497 -0.433 -23.092 1.00 90.50 96 TYR A CA 1
ATOM 802 C C . TYR A 1 96 ? 9.226 1.051 -22.901 1.00 90.50 96 TYR A C 1
ATOM 804 O O . TYR A 1 96 ? 9.195 1.849 -23.838 1.00 90.50 96 TYR A O 1
ATOM 812 N N . ILE A 1 97 ? 9.142 1.436 -21.634 1.00 92.00 97 ILE A N 1
ATOM 813 C CA . ILE A 1 97 ? 9.220 2.822 -21.201 1.00 92.00 97 ILE A CA 1
ATOM 814 C C . ILE A 1 97 ? 10.547 3.072 -20.497 1.00 92.00 97 ILE A C 1
ATOM 816 O O . ILE A 1 97 ? 10.975 2.286 -19.653 1.00 92.00 97 ILE A O 1
ATOM 820 N N . ARG A 1 98 ? 11.195 4.193 -20.814 1.00 93.94 98 ARG A N 1
ATOM 821 C CA . ARG A 1 98 ? 12.372 4.664 -20.088 1.00 93.94 98 ARG A CA 1
ATOM 822 C C . ARG A 1 98 ? 11.938 5.534 -18.919 1.00 93.94 98 ARG A C 1
ATOM 824 O O . ARG A 1 98 ? 11.314 6.573 -19.117 1.00 93.94 98 ARG A O 1
ATOM 831 N N . LEU A 1 99 ? 12.321 5.151 -17.708 1.00 93.94 99 LEU A N 1
ATOM 832 C CA . LEU A 1 99 ? 12.116 5.936 -16.498 1.00 93.94 99 LEU A CA 1
ATOM 833 C C . LEU A 1 99 ? 13.456 6.452 -15.967 1.00 93.94 99 LEU A C 1
ATOM 835 O O . LEU A 1 99 ? 14.415 5.697 -15.831 1.00 93.94 99 LEU A O 1
ATOM 839 N N . THR A 1 100 ? 13.509 7.739 -15.632 1.00 94.00 100 THR A N 1
ATOM 840 C CA . THR A 1 100 ? 14.677 8.399 -15.041 1.00 94.00 100 THR A CA 1
ATOM 841 C C . THR A 1 100 ? 14.353 8.878 -13.630 1.00 94.00 100 THR A C 1
ATOM 843 O O . THR A 1 100 ? 13.503 9.757 -13.437 1.00 94.00 100 THR A O 1
ATOM 846 N N . LEU A 1 101 ? 15.073 8.336 -12.645 1.00 93.75 101 LEU A N 1
ATOM 847 C CA . LEU A 1 101 ? 14.972 8.707 -11.233 1.00 93.75 101 LEU A CA 1
ATOM 848 C C . LEU A 1 101 ? 16.211 9.480 -10.783 1.00 93.75 101 LEU A C 1
ATOM 850 O O . LEU A 1 101 ? 17.322 9.251 -11.268 1.00 93.75 101 LEU A O 1
ATOM 854 N N . ARG A 1 102 ? 16.031 10.403 -9.836 1.00 92.44 102 ARG A N 1
ATOM 855 C CA . ARG A 1 102 ? 17.147 11.141 -9.237 1.00 92.44 102 ARG A CA 1
ATOM 856 C C . ARG A 1 102 ? 17.766 10.309 -8.116 1.00 92.44 102 ARG A C 1
ATOM 858 O O . ARG A 1 102 ? 17.069 9.909 -7.192 1.00 92.44 102 ARG A O 1
ATOM 865 N N . ASN A 1 103 ? 19.080 10.100 -8.144 1.00 92.56 103 ASN A N 1
ATOM 866 C CA . ASN A 1 103 ? 19.746 9.177 -7.216 1.00 92.56 103 ASN A CA 1
ATOM 867 C C . ASN A 1 103 ? 19.614 9.615 -5.751 1.00 92.56 103 ASN A C 1
ATOM 869 O O . ASN A 1 103 ? 19.373 8.783 -4.880 1.00 92.56 103 ASN A O 1
ATOM 873 N N . LYS A 1 104 ? 19.682 10.928 -5.496 1.00 90.81 104 LYS A N 1
ATOM 874 C CA . LYS A 1 104 ? 19.511 11.501 -4.152 1.00 90.81 104 LYS A CA 1
ATOM 875 C C . LYS A 1 104 ? 18.111 11.280 -3.560 1.00 90.81 104 LYS A C 1
ATOM 877 O O . LYS A 1 104 ? 17.942 11.363 -2.351 1.00 90.81 104 LYS A O 1
ATOM 882 N N . ASP A 1 105 ? 17.113 11.053 -4.416 1.00 91.12 105 ASP A N 1
ATOM 883 C CA . ASP A 1 105 ? 15.742 10.795 -3.979 1.00 91.12 105 ASP A CA 1
ATOM 884 C C . ASP A 1 105 ? 15.571 9.312 -3.606 1.00 91.12 105 ASP A C 1
ATOM 886 O O . ASP A 1 105 ? 14.619 8.972 -2.919 1.00 91.12 105 ASP A O 1
ATOM 890 N N . ILE A 1 106 ? 16.494 8.433 -4.028 1.00 92.25 106 ILE A N 1
ATOM 891 C CA . ILE A 1 106 ? 16.511 6.998 -3.703 1.00 92.25 106 ILE A CA 1
ATOM 892 C C . ILE A 1 106 ? 17.315 6.743 -2.416 1.00 92.25 106 ILE A C 1
ATOM 894 O O . ILE A 1 106 ? 16.871 6.004 -1.532 1.00 92.25 106 ILE A O 1
ATOM 898 N N . ILE A 1 107 ? 18.508 7.336 -2.311 1.00 89.12 107 ILE A N 1
ATOM 899 C CA . ILE A 1 107 ? 19.432 7.170 -1.182 1.00 89.12 107 ILE A CA 1
ATOM 900 C C . ILE A 1 107 ? 19.994 8.518 -0.721 1.00 89.12 107 ILE A C 1
ATOM 902 O O . ILE A 1 107 ? 20.436 9.329 -1.532 1.00 89.12 107 ILE A O 1
ATOM 906 N N . ALA A 1 108 ? 20.002 8.741 0.596 1.00 78.25 108 ALA A N 1
ATOM 907 C CA . ALA A 1 108 ? 20.496 9.982 1.196 1.00 78.25 108 ALA A CA 1
ATOM 908 C C . ALA A 1 108 ? 22.027 10.011 1.349 1.00 78.25 108 ALA A C 1
ATOM 910 O O . ALA A 1 108 ? 22.633 11.072 1.237 1.00 78.25 108 ALA A O 1
ATOM 911 N N . ASP A 1 109 ? 22.650 8.849 1.569 1.00 78.69 109 ASP A N 1
ATOM 912 C CA . ASP A 1 109 ? 24.097 8.692 1.791 1.00 78.69 109 ASP A CA 1
ATOM 913 C C . ASP A 1 109 ? 24.938 8.816 0.507 1.00 78.69 109 ASP A C 1
ATOM 915 O O . ASP A 1 109 ? 26.163 8.832 0.570 1.00 78.69 109 ASP A O 1
ATOM 919 N N . GLN A 1 110 ? 24.282 8.892 -0.658 1.00 74.00 110 GLN A N 1
ATOM 920 C CA . GLN A 1 110 ? 24.899 8.912 -1.989 1.00 74.00 110 GLN A CA 1
ATOM 921 C C . GLN A 1 110 ? 25.827 7.713 -2.268 1.00 74.00 110 GLN A C 1
ATOM 923 O O . GLN A 1 110 ? 26.643 7.759 -3.191 1.00 74.00 110 GLN A O 1
ATOM 928 N N . ASN A 1 111 ? 25.681 6.605 -1.532 1.00 84.69 111 ASN A N 1
ATOM 929 C CA . ASN A 1 111 ? 26.472 5.400 -1.750 1.00 84.69 111 ASN A CA 1
ATOM 930 C C . ASN A 1 111 ? 26.058 4.695 -3.053 1.00 84.69 111 ASN A C 1
ATOM 932 O O . ASN A 1 111 ? 25.102 3.915 -3.117 1.00 84.69 111 ASN A O 1
ATOM 936 N N . ILE A 1 112 ? 26.829 4.940 -4.113 1.00 84.88 112 ILE A N 1
ATOM 937 C CA . ILE A 1 112 ? 26.576 4.405 -5.457 1.00 84.88 112 ILE A CA 1
ATOM 938 C C . ILE A 1 112 ? 26.582 2.867 -5.475 1.00 84.88 112 ILE A C 1
ATOM 940 O O . ILE A 1 112 ? 25.857 2.273 -6.272 1.00 84.88 112 ILE A O 1
ATOM 944 N N . SER A 1 113 ? 27.346 2.201 -4.601 1.00 88.88 113 SER A N 1
ATOM 945 C CA . SER A 1 113 ? 27.368 0.732 -4.527 1.00 88.88 113 SER A CA 1
ATOM 946 C C . SER A 1 113 ? 26.012 0.176 -4.087 1.00 88.88 113 SER A C 1
ATOM 948 O O . SER A 1 113 ? 25.464 -0.715 -4.738 1.00 88.88 113 SER A O 1
ATOM 950 N N . HIS A 1 114 ? 25.401 0.771 -3.055 1.00 89.38 114 HIS A N 1
ATOM 951 C CA . HIS A 1 114 ? 24.052 0.404 -2.611 1.00 89.38 114 HIS A CA 1
ATOM 952 C C . HIS A 1 114 ? 23.018 0.598 -3.721 1.00 89.38 114 HIS A C 1
ATOM 954 O O . HIS A 1 114 ? 22.157 -0.259 -3.923 1.00 89.38 114 HIS A O 1
ATOM 960 N N . LEU A 1 115 ? 23.126 1.699 -4.469 1.00 92.44 115 LEU A N 1
ATOM 961 C CA . LEU A 1 115 ? 22.248 1.977 -5.601 1.00 92.44 115 LEU A CA 1
ATOM 962 C C . LEU A 1 115 ? 22.402 0.932 -6.714 1.00 92.44 115 LEU A C 1
ATOM 964 O O . LEU A 1 115 ? 21.410 0.375 -7.182 1.00 92.44 115 LEU A O 1
ATOM 968 N N . LYS A 1 116 ? 23.643 0.631 -7.114 1.00 93.12 116 LYS A N 1
ATOM 969 C CA . LYS A 1 116 ? 23.946 -0.366 -8.151 1.00 93.12 116 LYS A CA 1
ATOM 970 C C . LYS A 1 116 ? 23.466 -1.758 -7.751 1.00 93.12 116 LYS A C 1
ATOM 972 O O . LYS A 1 116 ? 22.848 -2.431 -8.570 1.00 93.12 116 LYS A O 1
ATOM 977 N N . ASN A 1 117 ? 23.681 -2.166 -6.501 1.00 94.38 117 ASN A N 1
ATOM 978 C CA . ASN A 1 117 ? 23.203 -3.451 -5.989 1.00 94.38 117 ASN A CA 1
ATOM 979 C C . ASN A 1 117 ? 21.672 -3.522 -5.966 1.00 94.38 117 ASN A C 1
ATOM 981 O O . ASN A 1 117 ? 21.104 -4.547 -6.336 1.00 94.38 117 ASN A O 1
ATOM 985 N N . ALA A 1 118 ? 21.001 -2.427 -5.602 1.00 95.75 118 ALA A N 1
ATOM 986 C CA . ALA A 1 118 ? 19.545 -2.360 -5.609 1.00 95.75 118 ALA A CA 1
ATOM 987 C C . ALA A 1 118 ? 18.962 -2.520 -7.020 1.00 95.75 118 ALA A C 1
ATOM 989 O O . ALA A 1 118 ? 18.010 -3.278 -7.206 1.00 95.75 118 ALA A O 1
ATOM 990 N N . PHE A 1 119 ? 19.555 -1.852 -8.014 1.00 96.38 119 PHE A N 1
ATOM 991 C CA . PHE A 1 119 ? 19.173 -2.017 -9.415 1.00 96.38 119 PHE A CA 1
ATOM 992 C C . PHE A 1 119 ? 19.524 -3.402 -9.957 1.00 96.38 119 PHE A C 1
ATOM 994 O O . PHE A 1 119 ? 18.693 -4.004 -10.627 1.00 96.38 119 PHE A O 1
ATOM 1001 N N . LYS A 1 120 ? 20.703 -3.946 -9.628 1.00 96.12 120 LYS A N 1
ATOM 1002 C CA . LYS A 1 120 ? 21.092 -5.313 -10.004 1.00 96.12 120 LYS A CA 1
ATOM 1003 C C . LYS A 1 120 ? 20.073 -6.334 -9.497 1.00 96.12 120 LYS A C 1
ATOM 1005 O O . LYS A 1 120 ? 19.627 -7.168 -10.278 1.00 96.12 120 LYS A O 1
ATOM 1010 N N . PHE A 1 121 ? 19.656 -6.220 -8.234 1.00 96.50 121 PHE A N 1
ATOM 1011 C CA . PHE A 1 121 ? 18.588 -7.051 -7.684 1.00 96.50 121 PHE A CA 1
ATOM 1012 C C . PHE A 1 121 ? 17.300 -6.927 -8.508 1.00 96.50 121 PHE A C 1
ATOM 1014 O O . PHE A 1 121 ? 16.758 -7.941 -8.919 1.00 96.50 121 PHE A O 1
ATOM 1021 N N . LEU A 1 122 ? 16.830 -5.707 -8.796 1.00 97.06 122 LEU A N 1
ATOM 1022 C CA . LEU A 1 122 ? 15.578 -5.491 -9.541 1.00 97.06 122 LEU A CA 1
ATOM 1023 C C . LEU A 1 122 ? 15.625 -5.976 -10.998 1.00 97.06 122 LEU A C 1
ATOM 1025 O O . LEU A 1 122 ? 14.573 -6.261 -11.564 1.00 97.06 122 LEU A O 1
ATOM 1029 N N . VAL A 1 123 ? 16.819 -6.057 -11.591 1.00 96.31 123 VAL A N 1
ATOM 1030 C CA . VAL A 1 123 ? 17.026 -6.636 -12.925 1.00 96.31 123 VAL A CA 1
ATOM 1031 C C . VAL A 1 123 ? 16.923 -8.155 -12.893 1.00 96.31 123 VAL A C 1
ATOM 1033 O O . VAL A 1 123 ? 16.306 -8.733 -13.779 1.00 96.31 123 VAL A O 1
ATOM 1036 N N . GLN A 1 124 ? 17.537 -8.794 -11.894 1.00 95.75 124 GLN A N 1
ATOM 1037 C CA . GLN A 1 124 ? 17.636 -10.255 -11.799 1.00 95.75 124 GLN A CA 1
ATOM 1038 C C . GLN A 1 124 ? 16.388 -10.892 -11.181 1.00 95.75 124 GLN A C 1
ATOM 1040 O O . GLN A 1 124 ? 16.000 -12.005 -11.529 1.00 95.75 124 GLN A O 1
ATOM 1045 N N . TYR A 1 125 ? 15.765 -10.204 -10.228 1.00 95.88 125 TYR A N 1
ATOM 1046 C CA . TYR A 1 125 ? 14.623 -10.717 -9.496 1.00 95.88 125 TYR A CA 1
ATOM 1047 C C . TYR A 1 125 ? 13.393 -10.802 -10.405 1.00 95.88 125 TYR A C 1
ATOM 1049 O O . TYR A 1 125 ? 12.969 -9.799 -10.984 1.00 95.88 125 TYR A O 1
ATOM 1057 N N . LYS A 1 126 ? 12.822 -12.011 -10.507 1.00 94.06 126 LYS A N 1
ATOM 1058 C CA . LYS A 1 126 ? 11.728 -12.338 -11.435 1.00 94.06 126 LYS A CA 1
ATOM 1059 C C . LYS A 1 126 ? 12.057 -11.950 -12.884 1.00 94.06 126 LYS A C 1
ATOM 1061 O O . LYS A 1 126 ? 11.199 -11.464 -13.615 1.00 94.06 126 LYS A O 1
ATOM 1066 N N . GLN A 1 127 ? 13.307 -12.133 -13.299 1.00 94.88 127 GLN A N 1
ATOM 1067 C CA . GLN A 1 127 ? 13.670 -12.063 -14.706 1.00 94.88 127 GLN A CA 1
ATOM 1068 C C . GLN A 1 127 ? 13.227 -13.348 -15.402 1.00 94.88 127 GLN A C 1
ATOM 1070 O O . GLN A 1 127 ? 13.748 -14.414 -15.092 1.00 94.88 127 GLN A O 1
ATOM 1075 N N . ASP A 1 128 ? 12.284 -13.237 -16.330 1.00 95.00 128 ASP A N 1
ATOM 1076 C CA . ASP A 1 128 ? 11.797 -14.368 -17.118 1.00 95.00 128 ASP A CA 1
ATOM 1077 C C . ASP A 1 128 ? 11.193 -13.874 -18.443 1.00 95.00 128 ASP A C 1
ATOM 1079 O O . ASP A 1 128 ? 11.160 -12.662 -18.705 1.00 95.00 128 ASP A O 1
ATOM 1083 N N . TRP A 1 129 ? 10.738 -14.806 -19.276 1.00 93.06 129 TRP A N 1
ATOM 1084 C CA . TRP A 1 129 ? 9.858 -14.541 -20.405 1.00 93.06 129 TRP A CA 1
ATOM 1085 C C . TRP A 1 129 ? 8.431 -14.309 -19.920 1.00 93.06 129 TRP A C 1
ATOM 1087 O O . TRP A 1 129 ? 7.813 -15.169 -19.297 1.00 93.06 129 TRP A O 1
ATOM 1097 N N . TYR A 1 130 ? 7.903 -13.134 -20.241 1.00 92.06 130 TYR A N 1
ATOM 1098 C CA . TYR A 1 130 ? 6.526 -12.755 -19.969 1.00 92.06 130 TYR A CA 1
ATOM 1099 C C . TYR A 1 130 ? 5.758 -12.606 -21.270 1.00 92.06 130 TYR A C 1
ATOM 1101 O O . TYR A 1 130 ? 6.254 -12.004 -22.223 1.00 92.06 130 TYR A O 1
ATOM 1109 N N . GLU A 1 131 ? 4.532 -13.113 -21.282 1.00 90.31 131 GLU A N 1
ATOM 1110 C CA . GLU A 1 131 ? 3.627 -12.998 -22.417 1.00 90.31 131 GLU A CA 1
ATOM 1111 C C . GLU A 1 131 ? 2.476 -12.040 -22.094 1.00 90.31 131 GLU A C 1
ATOM 1113 O O . GLU A 1 131 ? 1.925 -12.046 -20.988 1.00 90.31 131 GLU A O 1
ATOM 1118 N N . SER A 1 132 ? 2.098 -11.214 -23.066 1.00 84.81 132 SER A N 1
ATOM 1119 C CA . SER A 1 132 ? 0.838 -10.470 -23.056 1.00 84.81 132 SER A CA 1
ATOM 1120 C C . SER A 1 132 ? 0.128 -10.604 -24.399 1.00 84.81 132 SER A C 1
ATOM 1122 O O . SER A 1 132 ? 0.735 -10.971 -25.401 1.00 84.81 132 SER A O 1
ATOM 1124 N N . VAL A 1 133 ? -1.180 -10.365 -24.420 1.00 84.75 133 VAL A N 1
ATOM 1125 C CA . VAL A 1 133 ? -1.987 -10.415 -25.644 1.00 84.75 133 VAL A CA 1
ATOM 1126 C C . VAL A 1 133 ? -2.470 -9.009 -25.936 1.00 84.75 133 VAL A C 1
ATOM 1128 O O . VAL A 1 133 ? -3.020 -8.359 -25.047 1.00 84.75 133 VAL A O 1
ATOM 1131 N N . ASN A 1 134 ? -2.259 -8.553 -27.166 1.00 80.25 134 ASN A N 1
ATOM 1132 C CA . ASN A 1 134 ? -2.672 -7.218 -27.572 1.00 80.25 134 ASN A CA 1
ATOM 1133 C C . ASN A 1 134 ? -4.116 -7.139 -28.075 1.00 80.25 134 ASN A C 1
ATOM 1135 O O . ASN A 1 134 ? -4.802 -8.152 -28.220 1.00 80.25 134 ASN A O 1
ATOM 1139 N N . SER A 1 135 ? -4.555 -5.923 -28.410 1.00 78.06 135 SER A N 1
ATOM 1140 C CA . SER A 1 135 ? -5.902 -5.638 -28.920 1.00 78.06 135 SER A CA 1
ATOM 1141 C C . SER A 1 135 ? -6.254 -6.386 -30.219 1.00 78.06 135 SER A C 1
ATOM 1143 O O . SER A 1 135 ? -7.434 -6.576 -30.509 1.00 78.06 135 SER A O 1
ATOM 1145 N N . ASN A 1 136 ? -5.256 -6.880 -30.962 1.00 83.06 136 ASN A N 1
ATOM 1146 C CA . ASN A 1 136 ? -5.423 -7.693 -32.172 1.00 83.06 136 ASN A CA 1
ATOM 1147 C C . ASN A 1 136 ? -5.375 -9.214 -31.908 1.00 83.06 136 ASN A C 1
ATOM 1149 O O . ASN A 1 136 ? -5.395 -9.997 -32.855 1.00 83.06 136 ASN A O 1
ATOM 1153 N N . GLY A 1 137 ? -5.274 -9.651 -30.648 1.00 84.38 137 GLY A N 1
ATOM 1154 C CA . GLY A 1 137 ? -5.199 -11.068 -30.274 1.00 84.38 137 GLY A CA 1
ATOM 1155 C C . GLY A 1 137 ? -3.830 -11.722 -30.495 1.00 84.38 137 GLY A C 1
ATOM 1156 O O . GLY A 1 137 ? -3.714 -12.942 -30.393 1.00 84.38 137 GLY A O 1
ATOM 1157 N N . LYS A 1 138 ? -2.783 -10.944 -30.795 1.00 86.38 138 LYS A N 1
ATOM 1158 C CA . LYS A 1 138 ? -1.418 -11.452 -30.980 1.00 86.38 138 LYS A CA 1
ATOM 1159 C C . LYS A 1 138 ? -0.712 -11.574 -29.630 1.00 86.38 138 LYS A C 1
ATOM 1161 O O . LYS A 1 138 ? -0.666 -10.605 -28.874 1.00 86.38 138 LYS A O 1
ATOM 1166 N N . THR A 1 139 ? -0.110 -12.735 -29.370 1.00 89.50 139 THR A N 1
ATOM 1167 C CA . THR A 1 139 ? 0.778 -12.941 -28.218 1.00 89.50 139 THR A CA 1
ATOM 1168 C C . THR A 1 139 ? 2.109 -12.230 -28.441 1.00 89.50 139 THR A C 1
ATOM 1170 O O . THR A 1 139 ? 2.762 -12.404 -29.474 1.00 89.50 139 THR A O 1
ATOM 1173 N N . LEU A 1 140 ? 2.505 -11.432 -27.458 1.00 86.75 140 LEU A N 1
ATOM 1174 C CA . LEU A 1 140 ? 3.739 -10.670 -27.415 1.00 86.75 140 LEU A CA 1
ATOM 1175 C C . LEU A 1 140 ? 4.616 -11.207 -26.292 1.00 86.75 140 LEU A C 1
ATOM 1177 O O . LEU A 1 140 ? 4.202 -11.230 -25.135 1.00 86.75 140 LEU A O 1
ATOM 1181 N N . GLY A 1 141 ? 5.833 -11.618 -26.636 1.00 86.81 141 GLY A N 1
ATOM 1182 C CA . GLY A 1 141 ? 6.826 -12.084 -25.673 1.00 86.81 141 GLY A CA 1
ATOM 1183 C C . GLY A 1 141 ? 7.789 -10.962 -25.303 1.00 86.81 141 GLY A C 1
ATOM 1184 O O . GLY A 1 141 ? 8.307 -10.272 -26.183 1.00 86.81 141 GLY A O 1
ATOM 1185 N N . THR A 1 142 ? 8.051 -10.786 -24.010 1.00 88.19 142 THR A N 1
ATOM 1186 C CA . THR A 1 142 ? 9.070 -9.859 -23.507 1.00 88.19 142 THR A CA 1
ATOM 1187 C C . THR A 1 142 ? 9.903 -10.523 -22.422 1.00 88.19 142 THR A C 1
ATOM 1189 O O . THR A 1 142 ? 9.372 -10.981 -21.413 1.00 88.19 142 THR A O 1
ATOM 1192 N N . PHE A 1 143 ? 11.222 -10.531 -22.595 1.00 87.38 143 PHE A N 1
ATOM 1193 C CA . PHE A 1 143 ? 12.146 -11.018 -21.576 1.00 87.38 143 PHE A CA 1
ATOM 1194 C C . PHE A 1 143 ? 12.594 -9.882 -20.651 1.00 87.38 143 PHE A C 1
ATOM 1196 O O . PHE A 1 143 ? 13.068 -8.842 -21.122 1.00 87.38 143 PHE A O 1
ATOM 1203 N N . GLY A 1 144 ? 12.494 -10.077 -19.333 1.00 89.44 144 GLY A N 1
ATOM 1204 C CA . GLY A 1 144 ? 13.076 -9.146 -18.362 1.00 89.44 144 GLY A CA 1
ATOM 1205 C C . GLY A 1 144 ? 12.364 -9.025 -17.019 1.00 89.44 144 GLY A C 1
ATOM 1206 O O . GLY A 1 144 ? 11.172 -9.277 -16.903 1.00 89.44 144 GLY A O 1
ATOM 1207 N N . GLY A 1 145 ? 13.098 -8.583 -15.995 1.00 91.94 145 GLY A N 1
ATOM 1208 C CA . GLY A 1 145 ? 12.530 -8.235 -14.690 1.00 91.94 145 GLY A CA 1
ATOM 1209 C C . GLY A 1 145 ? 11.805 -6.882 -14.687 1.00 91.94 145 GLY A C 1
ATOM 1210 O O . GLY A 1 145 ? 11.644 -6.235 -15.723 1.00 91.94 145 GLY A O 1
ATOM 1211 N N . LEU A 1 146 ? 11.402 -6.427 -13.495 1.00 95.81 146 LEU A N 1
ATOM 1212 C CA . LEU A 1 146 ? 10.724 -5.133 -13.301 1.00 95.81 146 LEU A CA 1
ATOM 1213 C C . LEU A 1 146 ? 11.530 -3.956 -13.866 1.00 95.81 146 LEU A C 1
ATOM 1215 O O . LEU A 1 146 ? 10.964 -2.972 -14.339 1.00 95.81 146 LEU A O 1
ATOM 1219 N N . VAL A 1 147 ? 12.855 -4.052 -13.767 1.00 96.31 147 VAL A N 1
ATOM 1220 C CA . VAL A 1 147 ? 13.797 -3.063 -14.278 1.00 96.31 147 VAL A CA 1
ATOM 1221 C C . VAL A 1 147 ? 14.729 -3.726 -15.281 1.00 96.31 147 VAL A C 1
ATOM 1223 O O . VAL A 1 147 ? 15.223 -4.824 -15.051 1.00 96.31 147 VAL A O 1
ATOM 1226 N N . LEU A 1 148 ? 15.039 -3.024 -16.365 1.00 94.50 148 LEU A N 1
ATOM 1227 C CA . LEU A 1 148 ? 16.002 -3.444 -17.375 1.00 94.50 148 LEU A CA 1
ATOM 1228 C C . LEU A 1 148 ? 17.014 -2.337 -17.662 1.00 94.50 148 LEU A C 1
ATOM 1230 O O . LEU A 1 148 ? 16.699 -1.150 -17.594 1.00 94.50 148 LEU A O 1
ATOM 1234 N N . MET A 1 149 ? 18.239 -2.741 -18.001 1.00 93.12 149 MET A N 1
ATOM 1235 C CA . MET A 1 149 ? 19.317 -1.853 -18.460 1.00 93.12 149 MET A CA 1
ATOM 1236 C C . MET A 1 149 ? 19.510 -0.566 -17.625 1.00 93.12 149 MET A C 1
ATOM 1238 O O . MET A 1 149 ? 19.516 0.542 -18.177 1.00 93.12 149 MET A O 1
ATOM 1242 N N . PRO A 1 150 ? 19.673 -0.664 -16.292 1.00 95.25 150 PRO A N 1
ATOM 1243 C CA . PRO A 1 150 ? 19.924 0.510 -15.472 1.00 95.25 150 PRO A CA 1
ATOM 1244 C C . PRO A 1 150 ? 21.233 1.188 -15.890 1.00 95.25 150 PRO A C 1
ATOM 1246 O O . PRO A 1 150 ? 22.300 0.577 -15.900 1.00 95.25 150 PRO A O 1
ATOM 1249 N N . THR A 1 151 ? 21.144 2.473 -16.212 1.00 93.31 151 THR A N 1
ATOM 1250 C CA . THR A 1 151 ? 22.239 3.320 -16.678 1.00 93.31 151 THR A CA 1
ATOM 1251 C C . THR A 1 151 ? 22.407 4.485 -15.716 1.00 93.31 151 THR A C 1
ATOM 1253 O O . THR A 1 151 ? 21.524 5.337 -15.588 1.00 93.31 151 THR A O 1
ATOM 1256 N N . TYR A 1 152 ? 23.548 4.518 -15.031 1.00 88.81 152 TYR A N 1
ATOM 1257 C CA . TYR A 1 152 ? 23.925 5.631 -14.168 1.00 88.81 152 TYR A CA 1
ATOM 1258 C C . TYR A 1 152 ? 24.390 6.814 -15.023 1.00 88.81 152 TYR A C 1
ATOM 1260 O O . TYR A 1 152 ? 25.328 6.687 -15.807 1.00 88.81 152 TYR A O 1
ATOM 1268 N N . GLU A 1 153 ? 23.744 7.964 -14.868 1.00 85.56 153 GLU A N 1
ATOM 1269 C CA . GLU A 1 153 ? 24.062 9.193 -15.590 1.00 85.56 153 GLU A CA 1
ATOM 1270 C C . GLU A 1 153 ? 24.943 10.108 -14.727 1.00 85.56 153 GLU A C 1
ATOM 1272 O O . GLU A 1 153 ? 24.694 10.282 -13.531 1.00 85.56 153 GLU A O 1
ATOM 1277 N N . GLU A 1 154 ? 25.928 10.772 -15.343 1.00 66.12 154 GLU A N 1
ATOM 1278 C CA . GLU A 1 154 ? 26.899 11.655 -14.664 1.00 66.12 154 GLU A CA 1
ATOM 1279 C C . GLU A 1 154 ? 26.247 12.758 -13.810 1.00 66.12 154 GLU A C 1
ATOM 1281 O O . GLU A 1 154 ? 26.810 13.201 -12.815 1.00 66.12 154 GLU A O 1
ATOM 1286 N N . LYS A 1 155 ? 25.016 13.165 -14.140 1.00 75.88 155 LYS A N 1
ATOM 1287 C CA . LYS A 1 155 ? 24.263 14.217 -13.433 1.00 75.88 155 LYS A CA 1
ATOM 1288 C C . LYS A 1 155 ? 23.552 13.738 -12.155 1.00 75.88 155 LYS A C 1
ATOM 1290 O O . LYS A 1 155 ? 22.683 14.447 -11.643 1.00 75.88 155 LYS A O 1
ATOM 1295 N N . GLY A 1 156 ? 23.867 12.543 -11.652 1.00 87.38 156 GLY A N 1
ATOM 1296 C CA . GLY A 1 156 ? 23.256 11.993 -10.436 1.00 87.38 156 GLY A CA 1
ATOM 1297 C C . GLY A 1 156 ? 21.834 11.471 -10.655 1.00 87.38 156 GLY A C 1
ATOM 1298 O O . GLY A 1 156 ? 20.984 11.569 -9.764 1.00 87.38 156 GLY A O 1
ATOM 1299 N N . TYR A 1 157 ? 21.575 10.929 -11.844 1.00 91.44 157 TYR A N 1
ATOM 1300 C CA . TYR A 1 157 ? 20.335 10.238 -12.189 1.00 91.44 157 TYR A CA 1
ATOM 1301 C C . TYR A 1 157 ? 20.637 8.788 -12.555 1.00 91.44 157 TYR A C 1
ATOM 1303 O O . TYR A 1 157 ? 21.760 8.453 -12.926 1.00 91.44 157 TYR A O 1
ATOM 1311 N N . THR A 1 158 ? 19.626 7.934 -12.466 1.00 94.25 158 THR A N 1
ATOM 1312 C CA . THR A 1 158 ? 19.664 6.598 -13.055 1.00 94.25 158 THR A CA 1
ATOM 1313 C C . THR A 1 158 ? 18.453 6.449 -13.956 1.00 94.25 158 THR A C 1
ATOM 1315 O O . THR A 1 158 ? 17.317 6.650 -13.519 1.00 94.25 158 THR A O 1
ATOM 1318 N N . SER A 1 159 ? 18.712 6.121 -15.216 1.00 95.19 159 SER A N 1
ATOM 1319 C CA . SER A 1 159 ? 17.689 5.766 -16.195 1.00 95.19 159 SER A CA 1
ATOM 1320 C C . SER A 1 159 ? 17.611 4.260 -16.346 1.00 95.19 159 SER A C 1
ATOM 1322 O O . SER A 1 159 ? 18.635 3.589 -16.297 1.00 95.19 159 SER A O 1
ATOM 1324 N N . PHE A 1 160 ? 16.422 3.724 -16.563 1.00 96.25 160 PHE A N 1
ATOM 1325 C CA . PHE A 1 160 ? 16.215 2.302 -16.807 1.00 96.25 160 PHE A CA 1
ATOM 1326 C C . PHE A 1 160 ? 14.933 2.072 -17.600 1.00 96.25 160 PHE A C 1
ATOM 1328 O O . PHE A 1 160 ? 14.127 2.989 -17.763 1.00 96.25 160 PHE A O 1
ATOM 1335 N N . LEU A 1 161 ? 14.757 0.855 -18.098 1.00 95.69 161 LEU A N 1
ATOM 1336 C CA . LEU A 1 161 ? 13.594 0.441 -18.869 1.00 95.69 161 LEU A CA 1
ATOM 1337 C C . LEU A 1 161 ? 12.623 -0.365 -17.996 1.00 95.69 161 LEU A C 1
ATOM 1339 O O . LEU A 1 161 ? 13.052 -1.118 -17.122 1.00 95.69 161 LEU A O 1
ATOM 1343 N N . ILE A 1 162 ? 11.326 -0.215 -18.251 1.00 95.19 162 ILE A N 1
ATOM 1344 C CA . ILE A 1 162 ? 10.247 -1.068 -17.732 1.00 95.19 162 ILE A CA 1
ATOM 1345 C C . ILE A 1 162 ? 9.496 -1.605 -18.952 1.00 95.19 162 ILE A C 1
ATOM 1347 O O . ILE A 1 162 ? 9.140 -0.821 -19.833 1.00 95.19 162 ILE A O 1
ATOM 1351 N N . SER A 1 163 ? 9.288 -2.920 -19.038 1.00 92.94 163 SER A N 1
ATOM 1352 C CA . SER A 1 163 ? 8.531 -3.523 -20.145 1.00 92.94 163 SER A CA 1
ATOM 1353 C C . SER A 1 163 ? 7.054 -3.155 -20.088 1.00 92.94 163 SER A C 1
ATOM 1355 O O . SER A 1 163 ? 6.523 -2.881 -19.011 1.00 92.94 163 SER A O 1
ATOM 1357 N N . SER A 1 164 ? 6.370 -3.210 -21.230 1.00 90.44 164 SER A N 1
ATOM 1358 C CA . SER A 1 164 ? 4.913 -3.064 -21.301 1.00 90.44 164 SER A CA 1
ATOM 1359 C C . SER A 1 164 ? 4.182 -4.028 -20.361 1.00 90.44 164 SER A C 1
ATOM 1361 O O . SER A 1 164 ? 3.261 -3.608 -19.665 1.00 90.44 164 SER A O 1
ATOM 1363 N N . TYR A 1 165 ? 4.661 -5.270 -20.226 1.00 91.69 165 TYR A N 1
ATOM 1364 C CA . TYR A 1 165 ? 4.138 -6.247 -19.265 1.00 91.69 165 TYR A CA 1
ATOM 1365 C C . TYR A 1 165 ? 4.151 -5.725 -17.815 1.00 91.69 165 TYR A C 1
ATOM 1367 O O . TYR A 1 165 ? 3.109 -5.656 -17.155 1.00 91.69 165 TYR A O 1
ATOM 1375 N N . TRP A 1 166 ? 5.320 -5.311 -17.306 1.00 93.25 166 TRP A N 1
ATOM 1376 C CA . TRP A 1 166 ? 5.432 -4.791 -15.937 1.00 93.25 166 TRP A CA 1
ATOM 1377 C C . TRP A 1 166 ? 4.727 -3.447 -15.778 1.00 93.25 166 TRP A C 1
ATOM 1379 O O . TRP A 1 166 ? 4.145 -3.174 -14.727 1.00 93.25 166 TRP A O 1
ATOM 1389 N N . LEU A 1 167 ? 4.733 -2.623 -16.825 1.00 91.62 167 LEU A N 1
ATOM 1390 C CA . LEU A 1 167 ? 4.013 -1.361 -16.858 1.00 91.62 167 LEU A CA 1
ATOM 1391 C C . LEU A 1 167 ? 2.503 -1.582 -16.708 1.00 91.62 167 LEU A C 1
ATOM 1393 O O . LEU A 1 167 ? 1.894 -0.937 -15.856 1.00 91.62 167 LEU A O 1
ATOM 1397 N N . LYS A 1 168 ? 1.913 -2.539 -17.440 1.00 89.69 168 LYS A N 1
ATOM 1398 C CA . LYS A 1 168 ? 0.497 -2.923 -17.313 1.00 89.69 168 LYS A CA 1
ATOM 1399 C C . LYS A 1 168 ? 0.197 -3.317 -15.870 1.00 89.69 168 LYS A C 1
ATOM 1401 O O . LYS A 1 168 ? -0.686 -2.731 -15.258 1.00 89.69 168 LYS A O 1
ATOM 1406 N N . LYS A 1 169 ? 1.014 -4.191 -15.266 1.00 90.31 169 LYS A N 1
ATOM 1407 C CA . LYS A 1 169 ? 0.873 -4.621 -13.857 1.00 90.31 169 LYS A CA 1
ATOM 1408 C C . LYS A 1 169 ? 0.953 -3.474 -12.837 1.00 90.31 169 LYS A C 1
ATOM 1410 O O . LYS A 1 169 ? 0.331 -3.569 -11.780 1.00 90.31 169 LYS A O 1
ATOM 1415 N N . ILE A 1 170 ? 1.713 -2.415 -13.125 1.00 91.44 170 ILE A N 1
ATOM 1416 C CA . ILE A 1 170 ? 1.795 -1.211 -12.281 1.00 91.44 170 ILE A CA 1
ATOM 1417 C C . ILE A 1 170 ? 0.563 -0.319 -12.476 1.00 91.44 170 ILE A C 1
ATOM 1419 O O . ILE A 1 170 ? 0.030 0.194 -11.492 1.00 91.44 170 ILE A O 1
ATOM 1423 N N . LEU A 1 171 ? 0.130 -0.113 -13.725 1.00 88.62 171 LEU A N 1
ATOM 1424 C CA . LEU A 1 171 ? -0.925 0.839 -14.084 1.00 88.62 171 LEU A CA 1
ATOM 1425 C C . LEU A 1 171 ? -2.342 0.294 -13.859 1.00 88.62 171 LEU A C 1
ATOM 1427 O O . LEU A 1 171 ? -3.229 1.059 -13.479 1.00 88.62 171 LEU A O 1
ATOM 1431 N N . THR A 1 172 ? -2.567 -1.009 -14.033 1.00 85.50 172 THR A N 1
ATOM 1432 C CA . THR A 1 172 ? -3.878 -1.637 -13.818 1.00 85.50 172 THR A CA 1
ATOM 1433 C C . THR A 1 172 ? -4.108 -1.916 -12.331 1.00 85.50 172 THR A C 1
ATOM 1435 O O . THR A 1 172 ? -3.464 -2.786 -11.741 1.00 85.50 172 THR A O 1
ATOM 1438 N N . ILE A 1 173 ? -5.043 -1.194 -11.709 1.00 80.56 173 ILE A N 1
ATOM 1439 C CA . ILE A 1 173 ? -5.294 -1.217 -10.257 1.00 80.56 173 ILE A CA 1
ATOM 1440 C C . ILE A 1 173 ? -6.743 -1.580 -9.900 1.00 80.56 173 ILE A C 1
ATOM 1442 O O . ILE A 1 173 ? -7.454 -0.791 -9.267 1.00 80.56 173 ILE A O 1
ATOM 1446 N N . ASP A 1 174 ? -7.181 -2.799 -10.235 1.00 78.75 174 ASP A N 1
ATOM 1447 C CA . ASP A 1 174 ? -8.510 -3.321 -9.847 1.00 78.75 174 ASP A CA 1
ATOM 1448 C C . ASP A 1 174 ? -8.807 -3.080 -8.364 1.00 78.75 174 ASP A C 1
ATOM 1450 O O . ASP A 1 174 ? -9.860 -2.568 -7.979 1.00 78.75 174 ASP A O 1
ATOM 1454 N N . THR A 1 175 ? -7.815 -3.383 -7.526 1.00 84.12 175 THR A N 1
ATOM 1455 C CA . THR A 1 175 ? -7.772 -2.994 -6.120 1.00 84.12 175 THR A CA 1
ATOM 1456 C C . THR A 1 175 ? -6.376 -2.500 -5.767 1.00 84.12 175 THR A C 1
ATOM 1458 O O . THR A 1 175 ? -5.370 -2.999 -6.278 1.00 84.12 175 THR A O 1
ATOM 1461 N N . TYR A 1 176 ? -6.310 -1.503 -4.892 1.00 89.50 176 TYR A N 1
ATOM 1462 C CA . TYR A 1 176 ? -5.058 -0.893 -4.470 1.00 89.50 176 TYR A CA 1
ATOM 1463 C C . TYR A 1 176 ? -5.134 -0.465 -3.012 1.00 89.50 176 TYR A C 1
ATOM 1465 O O . TYR A 1 176 ? -6.207 -0.136 -2.501 1.00 89.50 176 TYR A O 1
ATOM 1473 N N . GLU A 1 177 ? -3.968 -0.373 -2.387 1.00 91.06 177 GLU A N 1
ATOM 1474 C CA . GLU A 1 177 ? -3.810 0.263 -1.087 1.00 91.06 177 GLU A CA 1
ATOM 1475 C C . GLU A 1 177 ? -3.063 1.590 -1.239 1.00 91.06 177 GLU A C 1
ATOM 1477 O O . GLU A 1 177 ? -2.266 1.800 -2.160 1.00 91.06 177 GLU A O 1
ATOM 1482 N N . LEU A 1 178 ? -3.384 2.527 -0.349 1.00 91.19 178 LEU A N 1
ATOM 1483 C CA . LEU A 1 178 ? -2.750 3.837 -0.297 1.00 91.19 178 LEU A CA 1
ATOM 1484 C C . LEU A 1 178 ? -1.594 3.787 0.706 1.00 91.19 178 LEU A C 1
ATOM 1486 O O . LEU A 1 178 ? -1.761 3.266 1.806 1.00 91.19 178 LEU A O 1
ATOM 1490 N N . PHE A 1 179 ? -0.463 4.393 0.362 1.00 94.19 179 PHE A N 1
ATOM 1491 C CA . PHE A 1 179 ? 0.703 4.496 1.240 1.00 94.19 179 PHE A CA 1
ATOM 1492 C C . PHE A 1 179 ? 1.266 5.911 1.210 1.00 94.19 179 PHE A C 1
ATOM 1494 O O . PHE A 1 179 ? 1.117 6.618 0.212 1.00 94.19 179 PHE A O 1
ATOM 1501 N N . LEU A 1 180 ? 1.922 6.331 2.293 1.00 94.44 180 LEU A N 1
ATOM 1502 C CA . LEU A 1 180 ? 2.755 7.530 2.259 1.00 94.44 180 LEU A CA 1
ATOM 1503 C C . LEU A 1 180 ? 4.066 7.179 1.570 1.00 94.44 180 LEU A C 1
ATOM 1505 O O . LEU A 1 180 ? 4.734 6.219 1.955 1.00 94.44 180 LEU A O 1
ATOM 1509 N N . LEU A 1 181 ? 4.451 7.979 0.577 1.00 93.94 181 LEU A N 1
ATOM 1510 C CA . LEU A 1 181 ? 5.710 7.774 -0.138 1.00 93.94 181 LEU A CA 1
ATOM 1511 C C . LEU A 1 181 ? 6.892 7.773 0.842 1.00 93.94 181 LEU A C 1
ATOM 1513 O O . LEU A 1 181 ? 7.753 6.900 0.783 1.00 93.94 181 LEU A O 1
ATOM 1517 N N . LYS A 1 182 ? 6.877 8.725 1.783 1.00 93.94 182 LYS A N 1
ATOM 1518 C CA . LYS A 1 182 ? 7.947 8.957 2.757 1.00 93.94 182 LYS A CA 1
ATOM 1519 C C . LYS A 1 182 ? 8.179 7.776 3.708 1.00 93.94 182 LYS A C 1
ATOM 1521 O O . LYS A 1 182 ? 9.303 7.593 4.157 1.00 93.94 182 LYS A O 1
ATOM 1526 N N . THR A 1 183 ? 7.185 6.914 3.949 1.00 95.44 183 THR A N 1
ATOM 1527 C CA . THR A 1 183 ? 7.334 5.780 4.881 1.00 95.44 183 THR A CA 1
ATOM 1528 C C . THR A 1 183 ? 8.484 4.847 4.490 1.00 95.44 183 THR A C 1
ATOM 1530 O O . THR A 1 183 ? 9.226 4.411 5.364 1.00 95.44 183 THR A O 1
ATOM 1533 N N . ALA A 1 184 ? 8.699 4.587 3.193 1.00 95.50 184 ALA A N 1
ATOM 1534 C CA . ALA A 1 184 ? 9.826 3.771 2.716 1.00 95.50 184 ALA A CA 1
ATOM 1535 C C . ALA A 1 184 ? 11.204 4.439 2.904 1.00 95.50 184 ALA A C 1
ATOM 1537 O O . ALA A 1 184 ? 12.241 3.782 2.799 1.00 95.50 184 ALA A O 1
ATOM 1538 N N . PHE A 1 185 ? 11.230 5.745 3.164 1.00 94.75 185 PHE A N 1
ATOM 1539 C CA . PHE A 1 185 ? 12.443 6.527 3.393 1.00 94.75 185 PHE A CA 1
ATOM 1540 C C . PHE A 1 185 ? 12.716 6.716 4.883 1.00 94.75 185 PHE A C 1
ATOM 1542 O O . PHE A 1 185 ? 13.870 6.605 5.292 1.00 94.75 185 PHE A O 1
ATOM 1549 N N . ASP A 1 186 ? 11.663 6.889 5.682 1.00 94.88 186 ASP A N 1
ATOM 1550 C CA . ASP A 1 186 ? 11.750 7.052 7.135 1.00 94.88 186 ASP A CA 1
ATOM 1551 C C . ASP A 1 186 ? 11.984 5.717 7.872 1.00 94.88 186 ASP A C 1
ATOM 1553 O O . ASP A 1 186 ? 12.556 5.691 8.962 1.00 94.88 186 ASP A O 1
ATOM 1557 N N . ILE A 1 187 ? 11.591 4.585 7.275 1.00 95.12 187 ILE A N 1
ATOM 1558 C CA . ILE A 1 187 ? 11.845 3.241 7.812 1.00 95.12 187 ILE A CA 1
ATOM 1559 C C . ILE A 1 187 ? 12.996 2.585 7.040 1.00 95.12 187 ILE A C 1
ATOM 1561 O O . ILE A 1 187 ? 12.955 2.439 5.821 1.00 95.12 187 ILE A O 1
ATOM 1565 N N . SER A 1 188 ? 14.033 2.155 7.763 1.00 91.06 188 SER A N 1
ATOM 1566 C CA . SER A 1 188 ? 15.249 1.560 7.185 1.00 91.06 188 SER A CA 1
ATOM 1567 C C . SER A 1 188 ? 15.158 0.052 6.918 1.00 91.06 188 SER A C 1
ATOM 1569 O O . SER A 1 188 ? 15.937 -0.482 6.134 1.00 91.06 188 SER A O 1
ATOM 1571 N N . SER A 1 189 ? 14.222 -0.651 7.557 1.00 95.06 189 SER A N 1
ATOM 1572 C CA . SER A 1 189 ? 14.059 -2.103 7.429 1.00 95.06 189 SER A CA 1
ATOM 1573 C C . SER A 1 189 ? 13.111 -2.448 6.282 1.00 95.06 189 SER A C 1
ATOM 1575 O O . SER A 1 189 ? 11.939 -2.071 6.294 1.00 95.06 189 SER A O 1
ATOM 1577 N N . ALA A 1 190 ? 13.593 -3.233 5.316 1.00 96.38 190 ALA A N 1
ATOM 1578 C CA . ALA A 1 190 ? 12.747 -3.766 4.252 1.00 96.38 190 ALA A CA 1
ATOM 1579 C C . ALA A 1 190 ? 11.637 -4.677 4.798 1.00 96.38 190 ALA A C 1
ATOM 1581 O O . ALA A 1 190 ? 10.507 -4.611 4.326 1.00 96.38 190 ALA A O 1
ATOM 1582 N N . LYS A 1 191 ? 11.929 -5.470 5.840 1.00 96.56 191 LYS A N 1
ATOM 1583 C CA . LYS A 1 191 ? 10.944 -6.342 6.502 1.00 96.56 191 LYS A CA 1
ATOM 1584 C C . LYS A 1 191 ? 9.797 -5.543 7.119 1.00 96.56 191 LYS A C 1
ATOM 1586 O O . LYS A 1 191 ? 8.647 -5.955 7.011 1.00 96.56 191 LYS A O 1
ATOM 1591 N N . ASP A 1 192 ? 10.096 -4.385 7.701 1.00 97.44 192 ASP A N 1
ATOM 1592 C CA . ASP A 1 192 ? 9.093 -3.500 8.304 1.00 97.44 192 ASP A CA 1
ATOM 1593 C C . ASP A 1 192 ? 8.154 -2.932 7.222 1.00 97.44 192 ASP A C 1
ATOM 1595 O O . ASP A 1 192 ? 6.936 -2.896 7.405 1.00 97.44 192 ASP A O 1
ATOM 1599 N N . ILE A 1 193 ? 8.708 -2.550 6.063 1.00 98.19 193 ILE A N 1
ATOM 1600 C CA . ILE A 1 193 ? 7.921 -2.098 4.906 1.00 98.19 193 ILE A CA 1
ATOM 1601 C C . ILE A 1 193 ? 7.096 -3.240 4.309 1.00 98.19 193 ILE A C 1
ATOM 1603 O O . ILE A 1 193 ? 5.912 -3.055 4.044 1.00 98.19 193 ILE A O 1
ATOM 1607 N N . LEU A 1 194 ? 7.666 -4.434 4.141 1.00 98.19 194 LEU A N 1
ATOM 1608 C CA . LEU A 1 194 ? 6.927 -5.603 3.649 1.00 98.19 194 LEU A CA 1
ATOM 1609 C C . LEU A 1 194 ? 5.790 -5.986 4.603 1.00 98.19 194 LEU A C 1
ATOM 1611 O O . LEU A 1 194 ? 4.692 -6.303 4.149 1.00 98.19 194 LEU A O 1
ATOM 1615 N N . PHE A 1 195 ? 6.002 -5.882 5.918 1.00 98.38 195 PHE A N 1
ATOM 1616 C CA . PHE A 1 195 ? 4.932 -6.059 6.896 1.00 98.38 195 PHE A CA 1
ATOM 1617 C C . PHE A 1 195 ? 3.836 -5.007 6.727 1.00 98.38 195 PHE A C 1
ATOM 1619 O O . PHE A 1 195 ? 2.665 -5.366 6.751 1.00 98.38 195 PHE A O 1
ATOM 1626 N N . LEU A 1 196 ? 4.177 -3.732 6.514 1.00 98.19 196 LEU A N 1
ATOM 1627 C CA . LEU A 1 196 ? 3.189 -2.681 6.246 1.00 98.19 196 LEU A CA 1
ATOM 1628 C C . LEU A 1 196 ? 2.368 -2.967 4.975 1.00 98.19 196 LEU A C 1
ATOM 1630 O O . LEU A 1 196 ? 1.146 -2.816 4.986 1.00 98.19 196 LEU A O 1
ATOM 1634 N N . LEU A 1 197 ? 3.020 -3.406 3.896 1.00 97.81 197 LEU A N 1
ATOM 1635 C CA . LEU A 1 197 ? 2.352 -3.775 2.641 1.00 97.81 197 LEU A CA 1
ATOM 1636 C C . LEU A 1 197 ? 1.433 -4.993 2.820 1.00 97.81 197 LEU A C 1
ATOM 1638 O O . LEU A 1 197 ? 0.335 -5.038 2.265 1.00 97.81 197 LEU A O 1
ATOM 1642 N N . TRP A 1 198 ? 1.844 -5.976 3.624 1.00 97.56 198 TRP A N 1
ATOM 1643 C CA . TRP A 1 198 ? 0.984 -7.092 4.020 1.00 97.56 198 TRP A CA 1
ATOM 1644 C C . TRP A 1 198 ? -0.191 -6.626 4.890 1.00 97.56 198 TRP A C 1
ATOM 1646 O O . TRP A 1 198 ? -1.338 -6.970 4.612 1.00 97.56 198 TRP A O 1
ATOM 1656 N N . LEU A 1 199 ? 0.074 -5.790 5.897 1.00 97.81 199 LEU A N 1
ATOM 1657 C CA . LEU A 1 199 ? -0.910 -5.259 6.838 1.00 97.81 199 LEU A CA 1
ATOM 1658 C C . LEU A 1 199 ? -2.023 -4.486 6.125 1.00 97.81 199 LEU A C 1
ATOM 1660 O O . LEU A 1 199 ? -3.179 -4.566 6.533 1.00 97.81 199 LEU A O 1
ATOM 1664 N N . ALA A 1 200 ? -1.696 -3.766 5.052 1.00 95.81 200 ALA A N 1
ATOM 1665 C CA . ALA A 1 200 ? -2.676 -3.027 4.262 1.00 95.81 200 ALA A CA 1
ATOM 1666 C C . ALA A 1 200 ? -3.737 -3.935 3.623 1.00 95.81 200 ALA A C 1
ATOM 1668 O O . ALA A 1 200 ? -4.878 -3.509 3.461 1.00 95.81 200 ALA A O 1
ATOM 1669 N N . ARG A 1 201 ? -3.381 -5.196 3.348 1.00 94.00 201 ARG A N 1
ATOM 1670 C CA . ARG A 1 201 ? -4.274 -6.224 2.796 1.00 94.00 201 ARG A CA 1
ATOM 1671 C C . ARG A 1 201 ? -5.050 -6.993 3.872 1.00 94.00 201 ARG A C 1
ATOM 1673 O O . ARG A 1 201 ? -5.968 -7.740 3.540 1.00 94.00 201 ARG A O 1
ATOM 1680 N N . VAL A 1 202 ? -4.704 -6.836 5.153 1.00 94.62 202 VAL A N 1
ATOM 1681 C CA . VAL A 1 202 ? -5.450 -7.445 6.262 1.00 94.62 202 VAL A CA 1
ATOM 1682 C C . VAL A 1 202 ? -6.795 -6.735 6.417 1.00 94.62 202 VAL A C 1
ATOM 1684 O O . VAL A 1 202 ? -6.881 -5.508 6.375 1.00 94.62 202 VAL A O 1
ATOM 1687 N N . ASN A 1 203 ? -7.858 -7.511 6.643 1.00 90.75 203 ASN A N 1
ATOM 1688 C CA . ASN A 1 203 ? -9.193 -6.973 6.880 1.00 90.75 203 ASN A CA 1
ATOM 1689 C C . ASN A 1 203 ? -9.177 -6.009 8.085 1.00 90.75 203 ASN A C 1
ATOM 1691 O O . ASN A 1 203 ? -8.860 -6.407 9.204 1.00 90.75 203 ASN A O 1
ATOM 1695 N N . LYS A 1 204 ? -9.506 -4.732 7.870 1.00 87.50 204 LYS A N 1
ATOM 1696 C CA . LYS A 1 204 ? -9.368 -3.675 8.892 1.00 87.50 204 LYS A CA 1
ATOM 1697 C C . LYS A 1 204 ? -10.442 -3.782 9.985 1.00 87.50 204 LYS A C 1
ATOM 1699 O O . LYS A 1 204 ? -10.277 -3.261 11.088 1.00 87.50 204 LYS A O 1
ATOM 1704 N N . GLU A 1 205 ? -11.547 -4.464 9.701 1.00 84.25 205 GLU A N 1
ATOM 1705 C CA . GLU A 1 205 ? -12.679 -4.638 10.606 1.00 84.25 205 GLU A CA 1
ATOM 1706 C C . GLU A 1 205 ? -12.480 -5.832 11.548 1.00 84.25 205 GLU A C 1
ATOM 1708 O O . GLU A 1 205 ? -12.690 -5.696 12.756 1.00 84.25 205 GLU A O 1
ATOM 1713 N N . LYS A 1 206 ? -12.048 -6.971 10.995 1.00 89.75 206 LYS A N 1
ATOM 1714 C CA . LYS A 1 206 ? -11.894 -8.266 11.678 1.00 89.75 206 LYS A CA 1
ATOM 1715 C C . LYS A 1 206 ? -10.453 -8.584 12.083 1.00 89.75 206 LYS A C 1
ATOM 1717 O O . LYS A 1 206 ? -10.252 -9.424 12.953 1.00 89.75 206 LYS A O 1
ATOM 1722 N N . GLY A 1 207 ? -9.471 -7.932 11.465 1.00 95.06 207 GLY A N 1
ATOM 1723 C CA . GLY A 1 207 ? -8.060 -8.279 11.597 1.00 95.06 207 GLY A CA 1
ATOM 1724 C C . GLY A 1 207 ? -7.726 -9.644 11.005 1.00 95.06 207 GLY A C 1
ATOM 1725 O O . GLY A 1 207 ? -8.391 -10.133 10.091 1.00 95.06 207 GLY A O 1
ATOM 1726 N N . THR A 1 208 ? -6.670 -10.255 11.531 1.00 97.56 208 THR A N 1
ATOM 1727 C CA . THR A 1 208 ? -6.258 -11.623 11.210 1.00 97.56 208 THR A CA 1
ATOM 1728 C C . THR A 1 208 ? -5.680 -12.316 12.441 1.00 97.56 208 THR A C 1
ATOM 1730 O O . THR A 1 208 ? -5.223 -11.662 13.380 1.00 97.56 208 THR A O 1
ATOM 1733 N N . THR A 1 209 ? -5.706 -13.645 12.439 1.00 97.81 209 THR A N 1
ATOM 1734 C CA . THR A 1 209 ? -4.999 -14.489 13.407 1.00 97.81 209 THR A CA 1
ATOM 1735 C C . THR A 1 209 ? -3.997 -15.336 12.634 1.00 97.81 209 THR A C 1
ATOM 1737 O O . THR A 1 209 ? -4.369 -15.971 11.652 1.00 97.81 209 THR A O 1
ATOM 1740 N N . ILE A 1 210 ? -2.737 -15.331 13.059 1.00 97.31 210 ILE A N 1
ATOM 1741 C CA . ILE A 1 210 ? -1.634 -16.028 12.390 1.00 97.31 210 ILE A CA 1
ATOM 1742 C C . ILE A 1 210 ? -0.808 -16.798 13.421 1.00 97.31 210 ILE A C 1
ATOM 1744 O O . ILE A 1 210 ? -0.579 -16.290 14.520 1.00 97.31 210 ILE A O 1
ATOM 1748 N N . SER A 1 211 ? -0.379 -18.018 13.099 1.00 98.06 211 SER A N 1
ATOM 1749 C CA . SER A 1 211 ? 0.521 -18.773 13.977 1.00 98.06 211 SER A CA 1
ATOM 1750 C C . SER A 1 211 ? 1.910 -18.135 14.019 1.00 98.06 211 SER A C 1
ATOM 1752 O O . SER A 1 211 ? 2.316 -17.437 13.085 1.00 98.06 211 SER A O 1
ATOM 1754 N N . LEU A 1 212 ? 2.651 -18.376 15.104 1.00 97.94 212 LEU A N 1
ATOM 1755 C CA . LEU A 1 212 ? 4.053 -17.969 15.219 1.00 97.94 212 LEU A CA 1
ATOM 1756 C C . LEU A 1 212 ? 4.882 -18.466 14.028 1.00 97.94 212 LEU A C 1
ATOM 1758 O O . LEU A 1 212 ? 5.608 -17.678 13.429 1.00 97.94 212 LEU A O 1
ATOM 1762 N N . ASP A 1 213 ? 4.726 -19.739 13.665 1.00 97.75 213 ASP A N 1
ATOM 1763 C CA . ASP A 1 213 ? 5.507 -20.380 12.604 1.00 97.75 213 ASP A CA 1
ATOM 1764 C C . ASP A 1 213 ? 5.234 -19.749 11.243 1.00 97.75 213 ASP A C 1
ATOM 1766 O O . ASP A 1 213 ? 6.169 -19.389 10.530 1.00 97.75 213 ASP A O 1
ATOM 1770 N N . LEU A 1 214 ? 3.959 -19.515 10.915 1.00 97.50 214 LEU A N 1
ATOM 1771 C CA . LEU A 1 214 ? 3.601 -18.871 9.657 1.00 97.50 214 LEU A CA 1
ATOM 1772 C C . LEU A 1 214 ? 4.073 -17.415 9.626 1.00 97.50 214 LEU A C 1
ATOM 1774 O O . LEU A 1 214 ? 4.501 -16.935 8.583 1.00 97.50 214 LEU A O 1
ATOM 1778 N N . LEU A 1 215 ? 4.037 -16.698 10.755 1.00 97.00 215 LEU A N 1
ATOM 1779 C CA . LEU A 1 215 ? 4.547 -15.328 10.827 1.00 97.00 215 LEU A CA 1
ATOM 1780 C C . LEU A 1 215 ? 6.080 -15.281 10.674 1.00 97.00 215 LEU A C 1
ATOM 1782 O O . LEU A 1 215 ? 6.599 -14.406 9.976 1.00 97.00 215 LEU A O 1
ATOM 1786 N N . ASN A 1 216 ? 6.787 -16.240 11.281 1.00 97.44 216 ASN A N 1
ATOM 1787 C CA . ASN A 1 216 ? 8.226 -16.444 11.127 1.00 97.44 216 ASN A CA 1
ATOM 1788 C C . ASN A 1 216 ? 8.599 -16.725 9.670 1.00 97.44 216 ASN A C 1
ATOM 1790 O O . ASN A 1 216 ? 9.414 -16.002 9.095 1.00 97.44 216 ASN A O 1
ATOM 1794 N N . GLN A 1 217 ? 7.945 -17.713 9.059 1.00 97.00 217 GLN A N 1
ATOM 1795 C CA . GLN A 1 217 ? 8.130 -18.074 7.656 1.00 97.00 217 GLN A CA 1
ATOM 1796 C C . GLN A 1 217 ? 7.848 -16.878 6.741 1.00 97.00 217 GLN A C 1
ATOM 1798 O O . GLN A 1 217 ? 8.697 -16.492 5.935 1.00 97.00 217 GLN A O 1
ATOM 1803 N N . ARG A 1 218 ? 6.700 -16.220 6.941 1.00 96.75 218 ARG A N 1
ATOM 1804 C CA . ARG A 1 218 ? 6.231 -15.117 6.100 1.00 96.75 218 ARG A CA 1
ATOM 1805 C C . ARG A 1 218 ? 7.195 -13.950 6.056 1.00 96.75 218 ARG A C 1
ATOM 1807 O O . ARG A 1 218 ? 7.373 -13.369 4.997 1.00 96.75 218 ARG A O 1
ATOM 1814 N N . PHE A 1 219 ? 7.807 -13.577 7.172 1.00 96.69 219 PHE A N 1
ATOM 1815 C CA . PHE A 1 219 ? 8.718 -12.427 7.208 1.00 96.69 219 PHE A CA 1
ATOM 1816 C C . PHE A 1 219 ? 10.190 -12.823 7.320 1.00 96.69 219 PHE A C 1
ATOM 1818 O O . PHE A 1 219 ? 11.049 -11.957 7.527 1.00 96.69 219 PHE A O 1
ATOM 1825 N N . LYS A 1 220 ? 10.484 -14.121 7.163 1.00 95.06 220 LYS A N 1
ATOM 1826 C CA . LYS A 1 220 ? 11.825 -14.703 7.287 1.00 95.06 220 LYS A CA 1
ATOM 1827 C C . LYS A 1 220 ? 12.500 -14.242 8.580 1.00 95.06 220 LYS A C 1
ATOM 1829 O O . LYS A 1 220 ? 13.611 -13.701 8.592 1.00 95.06 220 LYS A O 1
ATOM 1834 N N . ILE A 1 221 ? 11.750 -14.351 9.669 1.00 95.25 221 ILE A N 1
ATOM 1835 C CA . ILE A 1 221 ? 12.167 -14.080 11.047 1.00 95.25 221 ILE A CA 1
ATOM 1836 C C . ILE A 1 221 ? 12.119 -15.392 11.835 1.00 95.25 221 ILE A C 1
ATOM 1838 O O . ILE A 1 221 ? 11.530 -16.366 11.382 1.00 95.25 221 ILE A O 1
ATOM 1842 N N . ASN A 1 222 ? 12.797 -15.444 12.979 1.00 96.69 222 ASN A N 1
ATOM 1843 C CA . ASN A 1 222 ? 13.002 -16.697 13.707 1.00 96.69 222 ASN A CA 1
ATOM 1844 C C . ASN A 1 222 ? 12.851 -16.498 15.219 1.00 96.69 222 ASN A C 1
ATOM 1846 O O . ASN A 1 222 ? 13.811 -16.598 15.984 1.00 96.69 222 ASN A O 1
ATOM 1850 N N . TYR A 1 223 ? 11.646 -16.132 15.648 1.00 97.56 223 TYR A N 1
ATOM 1851 C CA . TYR A 1 223 ? 11.323 -15.979 17.065 1.00 97.56 223 TYR A CA 1
ATOM 1852 C C . TYR A 1 223 ? 10.811 -17.294 17.649 1.00 97.56 223 TYR A C 1
ATOM 1854 O O . TYR A 1 223 ? 9.950 -17.940 17.060 1.00 97.56 223 TYR A O 1
ATOM 1862 N N . LYS A 1 224 ? 11.308 -17.666 18.833 1.00 96.38 224 LYS A N 1
ATOM 1863 C CA . LYS A 1 224 ? 10.997 -18.953 19.480 1.00 96.38 224 LYS A CA 1
ATOM 1864 C C . LYS A 1 224 ? 9.637 -18.989 20.175 1.00 96.38 224 LYS A C 1
ATOM 1866 O O . LYS A 1 224 ? 9.111 -20.065 20.430 1.00 96.38 224 LYS A O 1
ATOM 1871 N N . SER A 1 225 ? 9.081 -17.830 20.526 1.00 97.69 225 SER A N 1
ATOM 1872 C CA . SER A 1 225 ? 7.812 -17.747 21.244 1.00 97.69 225 SER A CA 1
ATOM 1873 C C . SER A 1 225 ? 6.953 -16.576 20.774 1.00 97.69 225 SER A C 1
ATOM 1875 O O . SER A 1 225 ? 7.454 -15.562 20.275 1.00 97.69 225 SER A O 1
ATOM 1877 N N . THR A 1 226 ? 5.638 -16.671 21.012 1.00 97.69 226 THR A N 1
ATOM 1878 C CA . THR A 1 226 ? 4.716 -15.558 20.742 1.00 97.69 226 THR A CA 1
ATOM 1879 C C . THR A 1 226 ? 5.011 -14.335 21.607 1.00 97.69 226 THR A C 1
ATOM 1881 O O . THR A 1 226 ? 4.642 -13.233 21.222 1.00 97.69 226 THR A O 1
ATOM 1884 N N . LYS A 1 227 ? 5.691 -14.493 22.753 1.00 97.06 227 LYS A N 1
ATOM 1885 C CA . LYS A 1 227 ? 6.165 -13.373 23.579 1.00 97.06 227 LYS A CA 1
ATOM 1886 C C . LYS A 1 227 ? 7.309 -12.627 22.893 1.00 97.06 227 LYS A C 1
ATOM 1888 O O . LYS A 1 227 ? 7.257 -11.404 22.789 1.00 97.06 227 LYS A O 1
ATOM 1893 N N . ASP A 1 228 ? 8.307 -13.354 22.402 1.00 97.31 228 ASP A N 1
ATOM 1894 C CA . ASP A 1 228 ? 9.501 -12.740 21.817 1.00 97.31 228 ASP A CA 1
ATOM 1895 C C . ASP A 1 228 ? 9.152 -11.977 20.542 1.00 97.31 228 ASP A C 1
ATOM 1897 O O . ASP A 1 228 ? 9.542 -10.822 20.387 1.00 97.31 228 ASP A O 1
ATOM 1901 N N . ILE A 1 229 ? 8.337 -12.570 19.662 1.00 97.44 229 ILE A N 1
ATOM 1902 C CA . ILE A 1 229 ? 7.914 -11.886 18.435 1.00 97.44 229 ILE A CA 1
ATOM 1903 C C . ILE A 1 229 ? 7.059 -10.650 18.736 1.00 97.44 229 ILE A C 1
ATOM 1905 O O . ILE A 1 229 ? 7.195 -9.629 18.060 1.00 97.44 229 ILE A O 1
ATOM 1909 N N . THR A 1 230 ? 6.201 -10.679 19.765 1.00 97.12 230 THR A N 1
ATOM 1910 C CA . THR A 1 230 ? 5.417 -9.489 20.116 1.00 97.12 230 THR A CA 1
ATOM 1911 C C . THR A 1 230 ? 6.291 -8.384 20.683 1.00 97.12 230 THR A C 1
ATOM 1913 O O . THR A 1 230 ? 6.113 -7.221 20.327 1.00 97.12 230 THR A O 1
ATOM 1916 N N . ASP A 1 231 ? 7.252 -8.731 21.535 1.00 96.69 231 ASP A N 1
ATOM 1917 C CA . ASP A 1 231 ? 8.019 -7.753 22.303 1.00 96.69 231 ASP A CA 1
ATOM 1918 C C . ASP A 1 231 ? 9.191 -7.176 21.507 1.00 96.69 231 ASP A C 1
ATOM 1920 O O . ASP A 1 231 ? 9.472 -5.981 21.626 1.00 96.69 231 ASP A O 1
ATOM 1924 N N . LEU A 1 232 ? 9.831 -7.998 20.673 1.00 96.88 232 LEU A N 1
ATOM 1925 C CA . LEU A 1 232 ? 11.061 -7.659 19.957 1.00 96.88 232 LEU A CA 1
ATOM 1926 C C . LEU A 1 232 ? 10.833 -7.315 18.481 1.00 96.88 232 LEU A C 1
ATOM 1928 O O . LEU A 1 232 ? 11.661 -6.617 17.902 1.00 96.88 232 LEU A O 1
ATOM 1932 N N . PHE A 1 233 ? 9.727 -7.760 17.873 1.00 97.31 233 PHE A N 1
ATOM 1933 C CA . PHE A 1 233 ? 9.401 -7.441 16.478 1.00 97.31 233 PHE A CA 1
ATOM 1934 C C . PHE A 1 233 ? 8.168 -6.544 16.361 1.00 97.31 233 PHE A C 1
ATOM 1936 O O . PHE A 1 233 ? 8.270 -5.398 15.921 1.00 97.31 233 PHE A O 1
ATOM 1943 N N . LEU A 1 234 ? 7.001 -7.017 16.806 1.00 98.38 234 LEU A N 1
ATOM 1944 C CA . LEU A 1 234 ? 5.730 -6.335 16.547 1.00 98.38 234 LEU A CA 1
ATOM 1945 C C . LEU A 1 234 ? 5.578 -5.026 17.323 1.00 98.38 234 LEU A C 1
ATOM 1947 O O . LEU A 1 234 ? 5.072 -4.047 16.779 1.00 98.38 234 LEU A O 1
ATOM 1951 N N . ARG A 1 235 ? 6.010 -4.968 18.585 1.00 98.38 235 ARG A N 1
ATOM 1952 C CA . ARG A 1 235 ? 5.923 -3.748 19.399 1.00 98.38 235 ARG A CA 1
ATOM 1953 C C . ARG A 1 235 ? 6.848 -2.637 18.878 1.00 98.38 235 ARG A C 1
ATOM 1955 O O . ARG A 1 235 ? 6.347 -1.521 18.724 1.00 98.38 235 ARG A O 1
ATOM 1962 N N . PRO A 1 236 ? 8.138 -2.881 18.567 1.00 97.88 236 PRO A N 1
ATOM 1963 C CA . PRO A 1 236 ? 8.981 -1.885 17.904 1.00 97.88 236 PRO A CA 1
ATOM 1964 C C . PRO A 1 236 ? 8.442 -1.470 16.534 1.00 97.88 236 PRO A C 1
ATOM 1966 O O . PRO A 1 236 ? 8.421 -0.278 16.227 1.00 97.88 236 PRO A O 1
ATOM 1969 N N . LEU A 1 237 ? 7.952 -2.425 15.737 1.00 98.25 237 LEU A N 1
ATOM 1970 C CA . LEU A 1 237 ? 7.366 -2.137 14.430 1.00 98.25 237 LEU A CA 1
ATOM 1971 C C . LEU A 1 237 ? 6.126 -1.246 14.544 1.00 98.25 237 LEU A C 1
ATOM 1973 O O . LEU A 1 237 ? 6.038 -0.243 13.843 1.00 98.25 237 LEU A O 1
ATOM 1977 N N . ARG A 1 238 ? 5.206 -1.544 15.470 1.00 98.25 238 ARG A N 1
ATOM 1978 C CA . ARG A 1 238 ? 4.033 -0.699 15.728 1.00 98.25 238 ARG A CA 1
ATOM 1979 C C . ARG A 1 238 ? 4.442 0.735 16.049 1.00 98.25 238 ARG A C 1
ATOM 1981 O O . ARG A 1 238 ? 3.906 1.650 15.442 1.00 98.25 238 ARG A O 1
ATOM 1988 N N . LYS A 1 239 ? 5.423 0.935 16.940 1.00 97.19 239 LYS A N 1
ATOM 1989 C CA . LYS A 1 239 ? 5.921 2.282 17.282 1.00 97.19 239 LYS A CA 1
ATOM 1990 C C . LYS A 1 239 ? 6.438 3.034 16.051 1.00 97.19 239 LYS A C 1
ATOM 1992 O O . LYS A 1 239 ? 6.121 4.206 15.886 1.00 97.19 239 LYS A O 1
ATOM 1997 N N . LYS A 1 240 ? 7.190 2.361 15.171 1.00 97.31 240 LYS A N 1
ATOM 1998 C CA . LYS A 1 240 ? 7.653 2.953 13.903 1.00 97.31 240 LYS A CA 1
ATOM 1999 C C . LYS A 1 240 ? 6.484 3.313 12.987 1.00 97.31 240 LYS A C 1
ATOM 2001 O O . LYS A 1 240 ? 6.465 4.404 12.429 1.00 97.31 240 LYS A O 1
ATOM 2006 N N . LEU A 1 241 ? 5.505 2.421 12.832 1.00 97.62 241 LEU A N 1
ATOM 2007 C CA . LEU A 1 241 ? 4.337 2.682 11.988 1.00 97.62 241 LEU A CA 1
ATOM 2008 C C . LEU A 1 241 ? 3.461 3.804 12.552 1.00 97.62 241 LEU A C 1
ATOM 2010 O O . LEU A 1 241 ? 3.010 4.640 11.783 1.00 97.62 241 LEU A O 1
ATOM 2014 N N . ASP A 1 242 ? 3.290 3.892 13.871 1.00 96.56 242 ASP A N 1
ATOM 2015 C CA . ASP A 1 242 ? 2.595 5.012 14.518 1.00 96.56 242 ASP A CA 1
ATOM 2016 C C . ASP A 1 242 ? 3.295 6.357 14.271 1.00 96.56 242 ASP A C 1
ATOM 2018 O O . ASP A 1 242 ? 2.647 7.401 14.248 1.00 96.56 242 ASP A O 1
ATOM 2022 N N . GLN A 1 243 ? 4.610 6.350 14.057 1.00 95.44 243 GLN A N 1
ATOM 2023 C CA . GLN A 1 243 ? 5.372 7.562 13.781 1.00 95.44 243 GLN A CA 1
ATOM 2024 C C . GLN A 1 243 ? 5.395 7.937 12.292 1.00 95.44 243 GLN A C 1
ATOM 2026 O O . GLN A 1 243 ? 5.366 9.119 11.965 1.00 95.44 243 GLN A O 1
ATOM 2031 N N . TYR A 1 244 ? 5.458 6.952 11.392 1.00 95.81 244 TYR A N 1
ATOM 2032 C CA . TYR A 1 244 ? 5.789 7.181 9.976 1.00 95.81 244 TYR A CA 1
ATOM 2033 C C . TYR A 1 244 ? 4.717 6.716 8.983 1.00 95.81 244 TYR A C 1
ATOM 2035 O O . TYR A 1 244 ? 4.919 6.803 7.771 1.00 95.81 244 TYR A O 1
ATOM 2043 N N . SER A 1 245 ? 3.581 6.199 9.455 1.00 95.88 245 SER A N 1
ATOM 2044 C CA . SER A 1 245 ? 2.498 5.672 8.623 1.00 95.88 245 SER A CA 1
ATOM 2045 C C . SER A 1 245 ? 1.130 6.047 9.196 1.00 95.88 245 SER A C 1
ATOM 2047 O O . SER A 1 245 ? 0.917 6.092 10.406 1.00 95.88 245 SER A O 1
ATOM 2049 N N . PHE A 1 246 ? 0.152 6.291 8.318 1.00 94.50 246 PHE A N 1
ATOM 2050 C CA . PHE A 1 246 ? -1.243 6.416 8.757 1.00 94.50 246 PHE A CA 1
ATOM 2051 C C . PHE A 1 246 ? -1.902 5.046 8.965 1.00 94.50 246 PHE A C 1
ATOM 2053 O O . PHE A 1 246 ? -3.033 4.980 9.435 1.00 94.50 246 PHE A O 1
ATOM 2060 N N . LEU A 1 247 ? -1.242 3.951 8.586 1.00 96.44 247 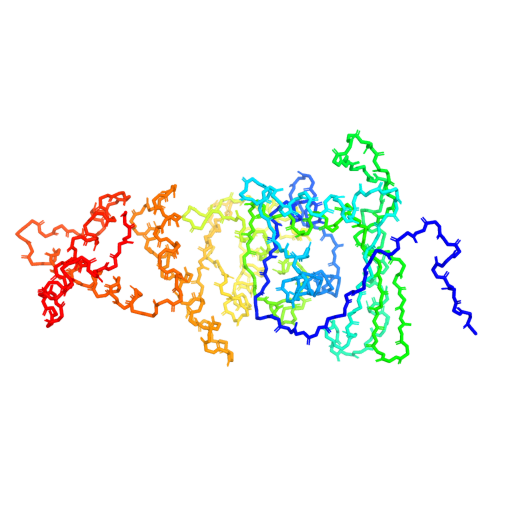LEU A N 1
ATOM 2061 C CA . LEU A 1 247 ? -1.675 2.581 8.840 1.00 96.44 247 LEU A CA 1
ATOM 2062 C C . LEU A 1 247 ? -0.736 1.940 9.859 1.00 96.44 247 LEU A C 1
ATOM 2064 O O . LEU A 1 247 ? 0.471 1.856 9.630 1.00 96.44 247 LEU A O 1
ATOM 2068 N N . SER A 1 248 ? -1.316 1.455 10.949 1.00 97.50 248 SER A N 1
ATOM 2069 C CA . SER A 1 248 ? -0.627 0.742 12.020 1.00 97.50 248 SER A CA 1
ATOM 2070 C C . SER A 1 248 ? -1.519 -0.397 12.523 1.00 97.50 248 SER A C 1
ATOM 2072 O O . SER A 1 248 ? -2.514 -0.745 11.879 1.00 97.50 248 SER A O 1
ATOM 2074 N N . PHE A 1 249 ? -1.154 -1.044 13.627 1.00 98.44 249 PHE A N 1
ATOM 2075 C CA . PHE A 1 249 ? -1.852 -2.231 14.109 1.00 98.44 249 PHE A CA 1
ATOM 2076 C C . PHE A 1 249 ? -1.744 -2.431 15.615 1.00 98.44 249 PHE A C 1
ATOM 2078 O O . PHE A 1 249 ? -0.732 -2.138 16.241 1.00 98.44 249 PHE A O 1
ATOM 2085 N N . ASN A 1 250 ? -2.785 -3.009 16.200 1.00 98.00 250 ASN A N 1
ATOM 2086 C CA . ASN A 1 250 ? -2.722 -3.620 17.518 1.00 98.00 250 ASN A CA 1
ATOM 2087 C C . ASN A 1 250 ? -2.419 -5.107 17.381 1.00 98.00 250 ASN A C 1
ATOM 2089 O O . ASN A 1 250 ? -2.724 -5.720 16.358 1.00 98.00 250 ASN A O 1
ATOM 2093 N N . HIS A 1 251 ? -1.833 -5.686 18.423 1.00 97.88 251 HIS A N 1
ATOM 2094 C CA . HIS A 1 251 ? -1.581 -7.115 18.474 1.00 97.88 251 HIS A CA 1
ATOM 2095 C C . HIS A 1 251 ? -1.894 -7.689 19.852 1.00 97.88 251 HIS A C 1
ATOM 2097 O O . HIS A 1 251 ? -1.780 -6.999 20.867 1.00 97.88 251 HIS A O 1
ATOM 2103 N N . SER A 1 252 ? -2.271 -8.962 19.885 1.00 97.00 252 SER A N 1
ATOM 2104 C CA . SER A 1 252 ? -2.416 -9.739 21.115 1.00 97.00 252 SER A CA 1
ATOM 2105 C C . SER A 1 252 ? -2.010 -11.192 20.878 1.00 97.00 252 SER A C 1
ATOM 2107 O O . SER A 1 252 ? -1.890 -11.646 19.740 1.00 97.00 252 SER A O 1
ATOM 2109 N N . ARG A 1 253 ? -1.749 -11.920 21.964 1.00 96.81 253 ARG A N 1
ATOM 2110 C CA . ARG A 1 253 ? -1.346 -13.330 21.929 1.00 96.81 253 ARG A CA 1
ATOM 2111 C C . ARG A 1 253 ? -2.544 -14.204 22.280 1.00 96.81 253 ARG A C 1
ATOM 2113 O O . ARG A 1 253 ? -3.280 -13.883 23.211 1.00 96.81 253 ARG A O 1
ATOM 2120 N N . LYS A 1 254 ? -2.703 -15.320 21.572 1.00 94.50 254 LYS A N 1
ATOM 2121 C CA . LYS A 1 254 ? -3.692 -16.368 21.846 1.00 94.50 254 LYS A CA 1
ATOM 2122 C C . LYS A 1 254 ? -3.022 -17.736 21.683 1.00 94.50 254 LYS A C 1
ATOM 2124 O O . LYS A 1 254 ? -3.062 -18.332 20.609 1.00 94.50 254 LYS A O 1
ATOM 2129 N N . GLY A 1 255 ? -2.362 -18.212 22.741 1.00 93.88 255 GLY A N 1
ATOM 2130 C CA . GLY A 1 255 ? -1.533 -19.423 22.687 1.00 93.88 255 GLY A CA 1
ATOM 2131 C C . GLY A 1 255 ? -0.355 -19.255 21.721 1.00 93.88 255 GLY A C 1
ATOM 2132 O O . GLY A 1 255 ? 0.393 -18.281 21.835 1.00 93.88 255 GLY A O 1
ATOM 2133 N N . ASN A 1 256 ? -0.229 -20.170 20.752 1.00 95.50 256 ASN A N 1
ATOM 2134 C CA 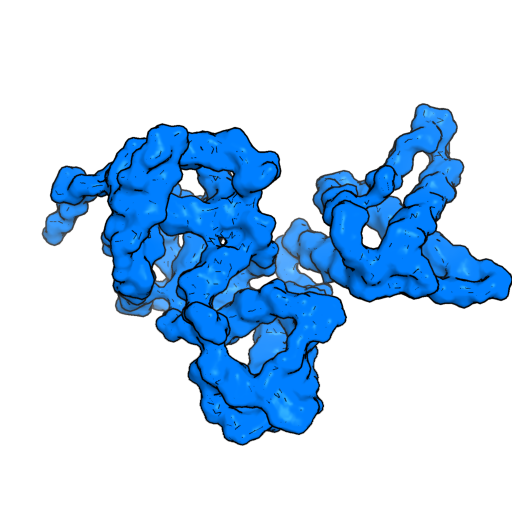. ASN A 1 256 ? 0.769 -20.092 19.674 1.00 95.50 256 ASN A CA 1
ATOM 2135 C C . ASN A 1 256 ? 0.374 -19.141 18.523 1.00 95.50 256 ASN A C 1
ATOM 2137 O O . ASN A 1 256 ? 1.093 -19.011 17.535 1.00 95.50 256 ASN A O 1
ATOM 2141 N N . ASN A 1 257 ? -0.777 -18.474 18.631 1.00 97.81 257 ASN A N 1
ATOM 2142 C CA . ASN A 1 257 ? -1.254 -17.543 17.619 1.00 97.81 257 ASN A CA 1
ATOM 2143 C C . ASN A 1 257 ? -1.072 -16.087 18.055 1.00 97.81 257 ASN A C 1
ATOM 2145 O O . ASN A 1 257 ? -1.171 -15.742 19.236 1.00 97.81 257 ASN A O 1
ATOM 2149 N N . ILE A 1 258 ? -0.876 -15.221 17.068 1.00 98.31 258 ILE A N 1
ATOM 2150 C CA . ILE A 1 258 ? -0.861 -13.771 17.195 1.00 98.31 258 ILE A CA 1
ATOM 2151 C C . ILE A 1 258 ? -2.085 -13.219 16.466 1.00 98.31 258 ILE A C 1
ATOM 2153 O O . ILE A 1 258 ? -2.316 -13.516 15.294 1.00 98.31 258 ILE A O 1
ATOM 2157 N N . VAL A 1 259 ? -2.867 -12.393 17.153 1.00 98.25 259 VAL A N 1
ATOM 2158 C CA . VAL A 1 259 ? -3.949 -11.614 16.542 1.00 98.25 259 VAL A CA 1
ATOM 2159 C C . VAL A 1 259 ? -3.377 -10.267 16.120 1.00 98.25 259 VAL A C 1
ATOM 2161 O O . VAL A 1 259 ? -2.744 -9.600 16.935 1.00 98.25 259 VAL A O 1
ATOM 2164 N N . ILE A 1 260 ? -3.607 -9.857 14.873 1.00 98.50 260 ILE A N 1
ATOM 2165 C CA . ILE A 1 260 ? -3.204 -8.559 14.315 1.00 98.50 260 ILE A CA 1
ATOM 2166 C C . ILE A 1 260 ? -4.461 -7.792 13.905 1.00 98.50 260 ILE A C 1
ATOM 2168 O O . ILE A 1 260 ? -5.241 -8.256 13.076 1.00 98.50 260 ILE A O 1
ATOM 2172 N N . MET A 1 261 ? -4.641 -6.600 14.469 1.00 97.38 261 MET A N 1
ATOM 2173 C CA . MET A 1 261 ? -5.787 -5.723 14.226 1.00 97.38 261 MET A CA 1
ATOM 2174 C C . MET A 1 261 ? -5.315 -4.396 13.624 1.00 97.38 261 MET A C 1
ATOM 2176 O O . MET A 1 261 ? -4.835 -3.543 14.376 1.00 97.38 261 MET A O 1
ATOM 2180 N N . PRO A 1 262 ? -5.450 -4.183 12.304 1.00 97.00 262 PRO A N 1
ATOM 2181 C CA . PRO A 1 262 ? -5.081 -2.918 11.681 1.00 97.00 262 PRO A CA 1
ATOM 2182 C C . PRO A 1 262 ? -5.908 -1.744 12.224 1.00 97.00 262 PRO A C 1
ATOM 2184 O O . PRO A 1 262 ? -7.087 -1.892 12.553 1.00 97.00 262 PRO A O 1
ATOM 2187 N N . TYR A 1 263 ? -5.315 -0.554 12.260 1.00 94.19 263 TYR A N 1
ATOM 2188 C CA . TYR A 1 263 ? -6.032 0.699 12.485 1.00 94.19 263 TYR A CA 1
ATOM 2189 C C . TYR A 1 263 ? -5.429 1.845 11.677 1.00 94.19 263 TYR A C 1
ATOM 2191 O O . TYR A 1 263 ? -4.248 1.846 11.326 1.00 94.19 263 TYR A O 1
ATOM 2199 N N . THR A 1 264 ? -6.260 2.849 11.398 1.00 92.56 264 THR A N 1
ATOM 2200 C CA . THR A 1 264 ? -5.786 4.119 10.852 1.00 92.56 264 THR A CA 1
ATOM 2201 C C . THR A 1 264 ? -5.326 5.014 11.991 1.00 92.56 264 THR A C 1
ATOM 2203 O O . THR A 1 264 ? -6.101 5.308 12.899 1.00 92.56 264 THR A O 1
ATOM 2206 N N . ASN A 1 265 ? -4.066 5.426 11.948 1.00 90.44 265 ASN A N 1
ATOM 2207 C CA . ASN A 1 265 ? -3.465 6.307 12.925 1.00 90.44 265 ASN A CA 1
ATOM 2208 C C . ASN A 1 265 ? -3.838 7.771 12.641 1.00 90.44 265 ASN A C 1
ATOM 2210 O O . ASN A 1 265 ? -3.301 8.395 11.727 1.00 90.44 265 ASN A O 1
ATOM 2214 N N . SER A 1 266 ? -4.756 8.317 13.437 1.00 82.75 266 SER A N 1
ATOM 2215 C CA . SER A 1 266 ? -5.196 9.712 13.334 1.00 82.75 266 SER A CA 1
ATOM 2216 C C . SER A 1 266 ? -4.259 10.714 14.013 1.00 82.75 266 SER A C 1
ATOM 2218 O O . SER A 1 266 ? -4.474 11.915 13.865 1.00 82.75 266 SER A O 1
ATOM 2220 N N . SER A 1 267 ? -3.266 10.260 14.790 1.00 85.62 267 SER A N 1
ATOM 2221 C CA . SER A 1 267 ? -2.318 11.161 15.460 1.00 85.62 267 SER A CA 1
ATOM 2222 C C . SER A 1 267 ? -1.156 11.579 14.561 1.00 85.62 267 SER A C 1
ATOM 2224 O O . SER A 1 267 ? -0.463 12.539 14.894 1.00 85.62 267 SER A O 1
ATOM 2226 N N . LEU A 1 268 ? -0.964 10.912 13.417 1.00 89.56 268 LEU A N 1
ATOM 2227 C CA . LEU A 1 268 ? 0.067 11.275 12.453 1.00 89.56 268 LEU A CA 1
ATOM 2228 C C . LEU A 1 268 ? -0.170 12.697 11.927 1.00 89.56 268 LEU A C 1
ATOM 2230 O O . LEU A 1 268 ? -1.239 13.004 11.394 1.00 89.56 268 LEU A O 1
ATOM 2234 N N . LYS A 1 269 ? 0.852 13.544 12.046 1.00 88.88 269 LYS A N 1
ATOM 2235 C CA . LYS A 1 269 ? 0.883 14.891 11.475 1.00 88.88 269 LYS A CA 1
ATOM 2236 C C . LYS A 1 269 ? 1.926 14.940 10.369 1.00 88.88 269 LYS A C 1
ATOM 2238 O O . LYS A 1 269 ? 3.094 14.646 10.593 1.00 88.88 269 LYS A O 1
ATOM 2243 N N . LEU A 1 270 ? 1.469 15.277 9.173 1.00 89.00 270 LEU A N 1
ATOM 2244 C CA . LEU A 1 270 ? 2.278 15.513 7.986 1.00 89.00 270 LEU A CA 1
ATOM 2245 C C . LEU A 1 270 ? 2.510 17.016 7.826 1.00 89.00 270 LEU A C 1
ATOM 2247 O O . LEU A 1 270 ? 1.667 17.817 8.224 1.00 89.00 270 LEU A O 1
ATOM 2251 N N . ASP A 1 271 ? 3.593 17.397 7.157 1.00 86.75 271 ASP A N 1
ATOM 2252 C CA . ASP A 1 271 ? 3.908 18.812 6.893 1.00 86.75 271 ASP A CA 1
ATOM 2253 C C . ASP A 1 271 ? 2.904 19.476 5.928 1.00 86.75 271 ASP A C 1
ATOM 2255 O O . ASP A 1 271 ? 2.844 20.694 5.799 1.00 86.75 271 ASP A O 1
ATOM 2259 N N . ASN A 1 272 ? 2.101 18.670 5.228 1.00 86.75 272 ASN A N 1
ATOM 2260 C CA . ASN A 1 272 ? 1.133 19.115 4.235 1.00 86.75 272 ASN A CA 1
ATOM 2261 C C . ASN A 1 272 ? -0.303 19.017 4.790 1.00 86.75 272 ASN A C 1
ATOM 2263 O O . ASN A 1 272 ? -0.779 17.925 5.116 1.00 86.75 272 ASN A O 1
ATOM 2267 N N . GLU A 1 273 ? -1.012 20.148 4.857 1.00 86.62 273 GLU A N 1
ATOM 2268 C CA . GLU A 1 273 ? -2.391 20.227 5.364 1.00 86.62 273 GLU A CA 1
ATOM 2269 C C . GLU A 1 273 ? -3.394 19.404 4.546 1.00 86.62 273 GLU A C 1
ATOM 2271 O O . GLU A 1 273 ? -4.220 18.693 5.118 1.00 86.62 273 GLU A O 1
ATOM 2276 N N . GLU A 1 274 ? -3.306 19.430 3.214 1.00 85.31 274 GLU A N 1
ATOM 2277 C CA . GLU A 1 274 ? -4.165 18.623 2.336 1.00 85.31 274 GLU A CA 1
ATOM 2278 C C . GLU A 1 274 ? -3.967 17.124 2.608 1.00 85.31 274 GLU A C 1
ATOM 2280 O O . GLU A 1 274 ? -4.925 16.344 2.655 1.00 85.31 274 GLU A O 1
ATOM 2285 N N . ALA A 1 275 ? -2.722 16.716 2.856 1.00 86.25 275 ALA A N 1
ATOM 2286 C CA . ALA A 1 275 ? -2.399 15.349 3.219 1.00 86.25 275 ALA A CA 1
ATOM 2287 C C . ALA A 1 275 ? -2.942 14.967 4.602 1.00 86.25 275 ALA A C 1
ATOM 2289 O O . ALA A 1 275 ? -3.512 13.882 4.741 1.00 86.25 275 ALA A O 1
ATOM 2290 N N . ASN A 1 276 ? -2.844 15.857 5.595 1.00 87.81 276 ASN A N 1
ATOM 2291 C CA . ASN A 1 276 ? -3.468 15.662 6.906 1.00 87.81 276 ASN A CA 1
ATOM 2292 C C . ASN A 1 276 ? -4.985 15.489 6.791 1.00 87.81 276 ASN A C 1
ATOM 2294 O O . ASN A 1 276 ? -5.537 14.525 7.323 1.00 87.81 276 ASN A O 1
ATOM 2298 N N . LEU A 1 277 ? -5.650 16.362 6.029 1.00 85.62 277 LEU A N 1
ATOM 2299 C CA . LEU A 1 277 ? -7.085 16.264 5.765 1.00 85.62 277 LEU A CA 1
ATOM 2300 C C . LEU A 1 277 ? -7.436 14.933 5.096 1.00 85.62 277 LEU A C 1
ATOM 2302 O O . LEU A 1 277 ? -8.450 14.314 5.422 1.00 85.62 277 LEU A O 1
ATOM 2306 N N . LYS A 1 278 ? -6.610 14.454 4.161 1.00 86.50 278 LYS A N 1
ATOM 2307 C CA . LYS A 1 278 ? -6.814 13.155 3.510 1.00 86.50 278 LYS A CA 1
ATOM 2308 C C . LYS A 1 278 ? -6.709 11.992 4.501 1.00 86.50 278 LYS A C 1
ATOM 2310 O O . LYS A 1 278 ? -7.574 11.118 4.469 1.00 86.50 278 LYS A O 1
ATOM 2315 N N . VAL A 1 279 ? -5.716 11.992 5.394 1.00 87.50 279 VAL A N 1
ATOM 2316 C CA . VAL A 1 279 ? -5.581 10.980 6.461 1.00 87.50 279 VAL A CA 1
ATOM 2317 C C . VAL A 1 279 ? -6.782 11.013 7.408 1.00 87.50 279 VAL A C 1
ATOM 2319 O O . VAL A 1 279 ? -7.362 9.966 7.699 1.00 87.50 279 VAL A O 1
ATOM 2322 N N . GLU A 1 280 ? -7.217 12.201 7.827 1.00 87.75 280 GLU A N 1
ATOM 2323 C CA . GLU A 1 280 ? -8.398 12.370 8.678 1.00 87.75 280 GLU A CA 1
ATOM 2324 C C . GLU A 1 280 ? -9.668 11.817 8.009 1.00 87.75 280 GLU A C 1
ATOM 2326 O O . GLU A 1 280 ? -10.468 11.129 8.647 1.00 87.75 280 GLU A O 1
ATOM 2331 N N . ASN A 1 281 ? -9.839 12.058 6.706 1.00 87.56 281 ASN A N 1
ATOM 2332 C CA . ASN A 1 281 ? -10.972 11.528 5.946 1.00 87.56 281 ASN A CA 1
ATOM 2333 C C . ASN A 1 281 ? -10.949 9.997 5.882 1.00 87.56 281 ASN A C 1
ATOM 2335 O O . ASN A 1 281 ? -11.987 9.369 6.094 1.00 87.56 281 ASN A O 1
ATOM 2339 N N . ILE A 1 282 ? -9.780 9.391 5.647 1.00 87.31 282 ILE A N 1
ATOM 2340 C CA . ILE A 1 282 ? -9.614 7.928 5.664 1.00 87.31 282 ILE A CA 1
ATOM 2341 C C . ILE A 1 282 ? -9.993 7.370 7.039 1.00 87.31 282 ILE A C 1
ATOM 2343 O O . ILE A 1 282 ? -10.758 6.408 7.124 1.00 87.31 282 ILE A O 1
ATOM 2347 N N . TYR A 1 283 ? -9.512 8.001 8.113 1.00 89.50 283 TYR A N 1
ATOM 2348 C CA . TYR A 1 283 ? -9.840 7.611 9.481 1.00 89.50 283 TYR A CA 1
ATOM 2349 C C . TYR A 1 283 ? -11.350 7.665 9.749 1.00 89.50 283 TYR A C 1
ATOM 2351 O O . TYR A 1 283 ? -11.930 6.673 10.196 1.00 89.50 283 TYR A O 1
ATOM 2359 N N . LYS A 1 284 ? -12.006 8.792 9.438 1.00 89.44 284 LYS A N 1
ATOM 2360 C CA . LYS A 1 284 ? -13.452 8.975 9.653 1.00 89.44 284 LYS A CA 1
ATOM 2361 C C . LYS A 1 284 ? -14.277 7.961 8.865 1.00 89.44 284 LYS A C 1
ATOM 2363 O O . LYS A 1 284 ? -15.203 7.372 9.419 1.00 89.44 284 LYS A O 1
ATOM 2368 N N . LEU A 1 285 ? -13.918 7.707 7.606 1.00 89.75 285 LEU A N 1
ATOM 2369 C CA . LEU A 1 285 ? -14.591 6.707 6.778 1.00 89.75 285 LEU A CA 1
ATOM 2370 C C . LEU A 1 285 ? -14.458 5.299 7.361 1.00 89.75 285 LEU A C 1
ATOM 2372 O O . LEU A 1 285 ? -15.462 4.599 7.469 1.00 89.75 285 LEU A O 1
ATOM 2376 N N . HIS A 1 286 ? -13.259 4.892 7.789 1.00 88.25 286 HIS A N 1
ATOM 2377 C CA . HIS A 1 286 ? -13.069 3.599 8.455 1.00 88.25 286 HIS A CA 1
ATOM 2378 C C . HIS A 1 286 ? -13.844 3.500 9.770 1.00 88.25 286 HIS A C 1
ATOM 2380 O O . HIS A 1 286 ? -14.458 2.469 10.044 1.00 88.25 286 HIS A O 1
ATOM 2386 N N . TYR A 1 287 ? -13.849 4.567 10.570 1.00 90.06 287 TYR A N 1
ATOM 2387 C CA . TYR A 1 287 ? -14.608 4.620 11.815 1.00 90.06 287 TYR A CA 1
ATOM 2388 C C . TYR A 1 287 ? -16.105 4.403 11.565 1.00 90.06 287 TYR A C 1
ATOM 2390 O O . TYR A 1 287 ? -16.703 3.531 12.195 1.00 90.06 287 TYR A O 1
ATOM 2398 N N . LEU A 1 288 ? -16.697 5.144 10.621 1.00 90.25 288 LEU A N 1
ATOM 2399 C CA . LEU A 1 288 ? -18.114 5.012 10.275 1.00 90.25 288 LEU A CA 1
ATOM 2400 C C . LEU A 1 288 ? -18.420 3.624 9.711 1.00 90.25 288 LEU A C 1
ATOM 2402 O O . LEU A 1 288 ? -19.378 2.988 10.146 1.00 90.25 288 LEU A O 1
ATOM 2406 N N . LYS A 1 289 ? -17.564 3.120 8.816 1.00 90.31 289 LYS A N 1
ATOM 2407 C CA . LYS A 1 289 ? -17.697 1.784 8.231 1.00 90.31 289 LYS A CA 1
ATOM 2408 C C . LYS A 1 289 ? -17.750 0.699 9.299 1.00 90.31 289 LYS A C 1
ATOM 2410 O O . LYS A 1 289 ? -18.668 -0.113 9.300 1.00 90.31 289 LYS A O 1
ATOM 2415 N N . LYS A 1 290 ? -16.790 0.711 10.227 1.00 88.19 290 LYS A N 1
ATOM 2416 C CA . LYS A 1 290 ? -16.688 -0.281 11.301 1.00 88.19 290 LYS A CA 1
ATOM 2417 C C . LYS A 1 290 ? -17.834 -0.159 12.302 1.00 88.19 290 LYS A C 1
ATOM 2419 O O . LYS A 1 290 ? -18.388 -1.169 12.716 1.00 88.19 290 LYS A O 1
ATOM 2424 N N . ARG A 1 291 ? -18.180 1.066 12.704 1.00 89.81 291 ARG A N 1
ATOM 2425 C CA . ARG A 1 291 ? -19.192 1.324 13.739 1.00 89.81 291 ARG A CA 1
ATOM 2426 C C . ARG A 1 291 ? -20.614 1.001 13.276 1.00 89.81 291 ARG A C 1
ATOM 2428 O O . ARG A 1 291 ? -21.428 0.584 14.098 1.00 89.81 291 ARG A O 1
ATOM 2435 N N . HIS A 1 292 ? -20.886 1.189 11.987 1.00 91.94 292 HIS A N 1
ATOM 2436 C CA . HIS A 1 292 ? -22.210 1.026 11.388 1.00 91.94 292 HIS A CA 1
ATOM 2437 C C . HIS A 1 292 ? -22.278 -0.107 10.364 1.00 91.94 292 HIS A C 1
ATOM 2439 O O . HIS A 1 292 ? -23.231 -0.159 9.598 1.00 91.94 292 HIS A O 1
ATOM 2445 N N . GLY A 1 293 ? -21.280 -0.995 10.301 1.00 89.00 293 GLY A N 1
ATOM 2446 C CA . GLY A 1 293 ? -21.324 -2.169 9.424 1.00 89.00 293 GLY A CA 1
ATOM 2447 C C . GLY A 1 293 ? -21.512 -1.831 7.940 1.00 89.00 293 GLY A C 1
ATOM 2448 O O . GLY A 1 293 ? -22.186 -2.566 7.219 1.00 89.00 293 GLY A O 1
ATOM 2449 N N . LEU A 1 294 ? -20.964 -0.703 7.474 1.00 88.38 294 LEU A N 1
ATOM 2450 C CA . LEU A 1 294 ? -21.147 -0.264 6.089 1.00 88.38 294 LEU A CA 1
ATOM 2451 C C . LEU A 1 294 ? -20.349 -1.167 5.148 1.00 88.38 294 LEU A C 1
ATOM 2453 O O . LEU A 1 294 ? -19.146 -1.371 5.320 1.00 88.38 294 LEU A O 1
ATOM 2457 N N . SER A 1 295 ? -21.015 -1.712 4.137 1.00 83.44 295 SER A N 1
ATOM 2458 C CA . SER A 1 295 ? -20.404 -2.631 3.180 1.00 83.44 295 SER A CA 1
ATOM 2459 C C . SER A 1 295 ? -21.042 -2.505 1.797 1.00 83.44 295 SER A C 1
ATOM 2461 O O . SER A 1 295 ? -22.086 -1.866 1.637 1.00 83.44 295 SER A O 1
ATOM 2463 N N . GLY A 1 296 ? -20.371 -3.079 0.796 1.00 81.12 296 GLY A N 1
ATOM 2464 C CA . GLY A 1 296 ? -20.833 -3.106 -0.590 1.00 81.12 296 GLY A CA 1
ATOM 2465 C C . GLY A 1 296 ? -20.996 -1.722 -1.223 1.00 81.12 296 GLY A C 1
ATOM 2466 O O . GLY A 1 296 ? -20.355 -0.743 -0.824 1.00 81.12 296 GLY A O 1
ATOM 2467 N N . ASP A 1 297 ? -21.893 -1.652 -2.203 1.00 80.88 297 ASP A N 1
ATOM 2468 C CA . ASP A 1 297 ? -22.112 -0.470 -3.040 1.00 80.88 297 ASP A CA 1
ATOM 2469 C C . ASP A 1 297 ? -22.549 0.766 -2.250 1.00 80.88 297 ASP A C 1
ATOM 2471 O O . ASP A 1 297 ? -22.189 1.886 -2.608 1.00 80.88 297 ASP A O 1
ATOM 2475 N N . PHE A 1 298 ? -23.284 0.588 -1.147 1.00 79.62 298 PHE A N 1
ATOM 2476 C CA . PHE A 1 298 ? -23.703 1.703 -0.294 1.00 79.62 298 PHE A CA 1
ATOM 2477 C C . PHE A 1 298 ? -22.507 2.432 0.315 1.00 79.62 298 PHE A C 1
ATOM 2479 O O . PHE A 1 298 ? -22.472 3.664 0.322 1.00 79.62 298 PHE A O 1
ATOM 2486 N N . PHE A 1 299 ? -21.505 1.689 0.795 1.00 86.00 299 PHE A N 1
ATOM 2487 C CA . PHE A 1 299 ? -20.305 2.305 1.347 1.00 86.00 299 PHE A CA 1
ATOM 2488 C C . PHE A 1 299 ? -19.473 2.990 0.261 1.00 86.00 299 PHE A C 1
ATOM 2490 O O . PHE A 1 299 ? -18.984 4.093 0.494 1.00 86.00 299 PHE A O 1
ATOM 2497 N N . GLU A 1 300 ? -19.336 2.390 -0.924 1.00 84.25 300 GLU A N 1
ATOM 2498 C CA . GLU A 1 300 ? -18.575 3.016 -2.012 1.00 84.25 300 GLU A CA 1
ATOM 2499 C C . GLU A 1 300 ? -19.259 4.291 -2.531 1.00 84.25 300 GLU A C 1
ATOM 2501 O O . GLU A 1 300 ? -18.581 5.305 -2.701 1.00 84.25 300 GLU A O 1
ATOM 2506 N N . LYS A 1 301 ? -20.593 4.313 -2.664 1.00 83.94 301 LYS A N 1
ATOM 2507 C CA . LYS A 1 301 ? -21.348 5.542 -2.980 1.00 83.94 301 LYS A CA 1
ATOM 2508 C C . LYS A 1 301 ? -21.162 6.615 -1.906 1.00 83.94 301 LYS A C 1
ATOM 2510 O O . LYS A 1 301 ? -20.781 7.741 -2.227 1.00 83.94 301 LYS A O 1
ATOM 2515 N N . PHE A 1 302 ? -21.341 6.257 -0.632 1.00 88.31 302 PHE A N 1
ATOM 2516 C CA . PHE A 1 302 ? -21.133 7.177 0.490 1.00 88.31 302 PHE A CA 1
ATOM 2517 C C . PHE A 1 302 ? -19.710 7.751 0.500 1.00 88.31 302 PHE A C 1
ATOM 2519 O O . PHE A 1 302 ? -19.511 8.957 0.637 1.00 88.31 302 PHE A O 1
ATOM 2526 N N . LYS A 1 303 ? -18.705 6.898 0.293 1.00 87.38 303 LYS A N 1
ATOM 2527 C CA . LYS A 1 303 ? -17.288 7.265 0.229 1.00 87.38 303 LYS A CA 1
ATOM 2528 C C . LYS A 1 303 ? -16.975 8.196 -0.939 1.00 87.38 303 LYS A C 1
ATOM 2530 O O . LYS A 1 303 ? -16.138 9.083 -0.767 1.00 87.38 303 LYS A O 1
ATOM 2535 N N . ILE A 1 304 ? -17.610 8.019 -2.100 1.00 84.75 304 ILE A N 1
ATOM 2536 C CA . ILE A 1 304 ? -17.477 8.947 -3.233 1.00 84.75 304 ILE A CA 1
ATOM 2537 C C . ILE A 1 304 ? -17.979 10.328 -2.814 1.00 84.75 304 ILE A C 1
ATOM 2539 O O . ILE A 1 304 ? -17.211 11.284 -2.888 1.00 84.75 304 ILE A O 1
ATOM 2543 N N . VAL A 1 305 ? -19.211 10.426 -2.301 1.00 86.69 305 VAL A N 1
ATOM 2544 C CA . VAL A 1 305 ? -19.812 11.708 -1.882 1.00 86.69 305 VAL A CA 1
ATOM 2545 C C . VAL A 1 305 ? -18.994 12.376 -0.776 1.00 86.69 305 VAL A C 1
ATOM 2547 O O . VAL A 1 305 ? -18.715 13.573 -0.845 1.00 86.69 305 VAL A O 1
ATOM 2550 N N . TYR A 1 306 ? -18.537 11.597 0.207 1.00 85.94 306 TYR A N 1
ATOM 2551 C CA . TYR A 1 306 ? -17.715 12.085 1.312 1.00 85.94 306 TYR A CA 1
ATOM 2552 C C . TYR A 1 306 ? -16.366 12.648 0.839 1.00 85.94 306 TYR A C 1
ATOM 2554 O O . TYR A 1 306 ? -15.870 13.624 1.401 1.00 85.94 306 TYR A O 1
ATOM 2562 N N . ASN A 1 307 ? -15.755 12.052 -0.190 1.00 81.75 307 ASN A N 1
ATOM 2563 C CA . ASN A 1 307 ? -14.449 12.467 -0.708 1.00 81.75 307 ASN A CA 1
ATOM 2564 C C . ASN A 1 307 ? -14.516 13.507 -1.834 1.00 81.75 307 ASN A C 1
ATOM 2566 O O . ASN A 1 307 ? -13.458 13.945 -2.294 1.00 81.75 307 ASN A O 1
ATOM 2570 N N . GLN A 1 308 ? -15.708 13.931 -2.267 1.00 80.56 308 GLN A N 1
ATOM 2571 C CA . GLN A 1 308 ? -15.836 15.036 -3.217 1.00 80.56 308 GLN A CA 1
ATOM 2572 C C . GLN A 1 308 ? -15.116 16.286 -2.687 1.00 80.56 308 GLN A C 1
ATOM 2574 O O . GLN A 1 308 ? -15.061 16.543 -1.481 1.00 80.56 308 GLN A O 1
ATOM 2579 N N . LYS A 1 309 ? -14.555 17.087 -3.604 1.00 64.06 309 LYS A N 1
ATOM 2580 C CA . LYS A 1 309 ? -13.805 18.311 -3.265 1.00 64.06 309 LYS A CA 1
ATOM 2581 C C . LYS A 1 309 ? -14.661 19.384 -2.578 1.00 64.06 309 LYS A C 1
ATOM 2583 O O . LYS A 1 309 ? -14.111 20.345 -2.050 1.00 64.06 309 LYS A O 1
ATOM 2588 N N . ASN A 1 310 ? -15.984 19.224 -2.557 1.00 73.94 310 ASN A N 1
ATOM 2589 C CA . ASN A 1 310 ? -16.877 20.142 -1.873 1.00 73.94 310 ASN A CA 1
ATOM 2590 C C . ASN A 1 310 ? -16.730 20.006 -0.346 1.00 73.94 310 ASN A C 1
ATOM 2592 O O . ASN A 1 310 ? -17.242 19.073 0.275 1.00 73.94 310 ASN A O 1
ATOM 2596 N N . VAL A 1 311 ? -16.028 20.965 0.264 1.00 68.94 311 VAL A N 1
ATOM 2597 C CA . VAL A 1 311 ? -15.807 21.050 1.718 1.00 68.94 311 VAL A CA 1
ATOM 2598 C C . VAL A 1 311 ? -17.131 21.092 2.491 1.00 68.94 311 VAL A C 1
ATOM 2600 O O . VAL A 1 311 ? -17.200 20.585 3.615 1.00 68.94 311 VAL A O 1
ATOM 2603 N N . ASN A 1 312 ? -18.195 21.629 1.888 1.00 76.50 312 ASN A N 1
ATOM 2604 C CA . ASN A 1 312 ? -19.504 21.714 2.527 1.00 76.50 312 ASN A CA 1
ATOM 2605 C C . ASN A 1 312 ? -20.132 20.332 2.724 1.00 76.50 312 ASN A C 1
ATOM 2607 O O . ASN A 1 312 ? -20.709 20.104 3.783 1.00 76.50 312 ASN A O 1
ATOM 2611 N N . ASN A 1 313 ? -19.909 19.372 1.816 1.00 82.75 313 ASN A N 1
ATOM 2612 C CA . ASN A 1 313 ? -20.433 18.009 1.968 1.00 82.75 313 ASN A CA 1
ATOM 2613 C C . ASN A 1 313 ? -19.970 17.368 3.278 1.00 82.75 313 ASN A C 1
ATOM 2615 O O . ASN A 1 313 ? -20.760 16.801 4.029 1.00 82.75 313 ASN A O 1
ATOM 2619 N N . LYS A 1 314 ? -18.679 17.500 3.592 1.00 83.75 314 LYS A N 1
ATOM 2620 C CA . LYS A 1 314 ? -18.083 16.914 4.802 1.00 83.75 314 LYS A CA 1
ATOM 2621 C C . LYS A 1 314 ? -18.617 17.571 6.068 1.00 83.75 314 LYS A C 1
ATOM 2623 O O . LYS A 1 314 ? -18.911 16.876 7.040 1.00 83.75 314 LYS A O 1
ATOM 2628 N N . LYS A 1 315 ? -18.749 18.903 6.056 1.00 85.50 315 LYS A N 1
ATOM 2629 C CA . LYS A 1 315 ? -19.327 19.660 7.173 1.00 85.50 315 LYS A CA 1
ATOM 2630 C C . LYS A 1 315 ? -20.775 19.242 7.412 1.00 85.50 315 LYS A C 1
ATOM 2632 O O . LYS A 1 315 ? -21.132 18.952 8.549 1.00 85.50 315 LYS A O 1
ATOM 2637 N N . GLU A 1 316 ? -21.578 19.139 6.358 1.00 88.19 316 GLU A N 1
ATOM 2638 C CA . GLU A 1 316 ? -22.981 18.727 6.455 1.00 88.19 316 GLU A CA 1
ATOM 2639 C C . GLU A 1 316 ? -23.135 17.293 6.961 1.00 88.19 316 GLU A C 1
ATOM 2641 O O . GLU A 1 316 ? -23.921 17.061 7.877 1.00 88.19 316 GLU A O 1
ATOM 2646 N N . ILE A 1 317 ? -22.329 16.354 6.460 1.00 91.44 317 ILE A N 1
ATOM 2647 C CA . ILE A 1 317 ? -22.318 14.965 6.943 1.00 91.44 317 ILE A CA 1
ATOM 2648 C C . ILE A 1 317 ? -21.902 14.899 8.422 1.00 91.44 317 ILE A C 1
ATOM 2650 O O . ILE A 1 317 ? -22.515 14.170 9.203 1.00 91.44 317 ILE A O 1
ATOM 2654 N N . SER A 1 318 ? -20.889 15.669 8.836 1.00 90.75 318 SER A N 1
ATOM 2655 C CA . SER A 1 318 ? -20.456 15.718 10.239 1.00 90.75 318 SER A CA 1
ATOM 2656 C C . SER A 1 318 ? -21.552 16.279 11.149 1.00 90.75 318 SER A C 1
ATOM 2658 O O . SER A 1 318 ? -21.851 15.684 12.183 1.00 90.75 318 SER A O 1
ATOM 2660 N N . LEU A 1 319 ? -22.186 17.386 10.746 1.00 92.88 319 LEU A N 1
ATOM 2661 C CA . LEU A 1 319 ? -23.304 17.988 11.475 1.00 92.88 319 LEU A CA 1
ATOM 2662 C C . LEU A 1 319 ? -24.498 17.035 11.560 1.00 92.88 319 LEU A C 1
ATOM 2664 O O . LEU A 1 319 ? -25.117 16.923 12.614 1.00 92.88 319 LEU A O 1
ATOM 2668 N N . ALA A 1 320 ? -24.812 16.321 10.479 1.00 94.19 320 ALA A N 1
ATOM 2669 C CA . ALA A 1 320 ? -25.873 15.322 10.465 1.00 94.19 320 ALA A CA 1
ATOM 2670 C C . ALA A 1 320 ? -25.583 14.164 11.426 1.00 94.19 320 ALA A C 1
ATOM 2672 O O . ALA A 1 320 ? -26.470 13.753 12.170 1.00 94.19 320 ALA A O 1
ATOM 2673 N N . TYR A 1 321 ? -24.339 13.682 11.484 1.00 94.69 321 TYR A N 1
ATOM 2674 C CA . TYR A 1 321 ? -23.954 12.632 12.426 1.00 94.69 321 TYR A CA 1
ATOM 2675 C C . TYR A 1 321 ? -24.044 13.097 13.890 1.00 94.69 321 TYR A C 1
ATOM 2677 O O . TYR A 1 321 ? -24.441 12.326 14.767 1.00 94.69 321 TYR A O 1
ATOM 2685 N N . ASP A 1 322 ? -23.731 14.363 14.175 1.00 94.56 322 ASP A N 1
ATOM 2686 C CA . ASP A 1 322 ? -23.918 14.934 15.512 1.00 94.56 322 ASP A CA 1
ATOM 2687 C C . ASP A 1 322 ? -25.396 15.169 15.854 1.00 94.56 322 ASP A C 1
ATOM 2689 O O . ASP A 1 322 ? -25.799 14.908 16.991 1.00 94.56 322 ASP A O 1
ATOM 2693 N N . SER A 1 323 ? -26.223 15.576 14.886 1.00 93.75 323 SER A N 1
ATOM 2694 C CA . SER A 1 323 ? -27.684 15.620 15.038 1.00 93.75 323 SER A CA 1
ATOM 2695 C C . SER A 1 323 ? -28.249 14.234 15.348 1.00 93.75 323 SER A C 1
ATOM 2697 O O . SER A 1 323 ? -29.005 14.096 16.307 1.00 93.75 323 SER A O 1
ATOM 2699 N N . LEU A 1 324 ? -27.799 13.194 14.639 1.00 94.25 324 LEU A N 1
ATOM 2700 C CA . LEU A 1 324 ? -28.198 11.811 14.895 1.00 94.25 324 LEU A CA 1
ATOM 2701 C C . LEU A 1 324 ? -27.831 11.362 16.317 1.00 94.25 324 LEU A C 1
ATOM 2703 O O . LEU A 1 324 ? -28.650 10.756 17.010 1.00 94.25 324 LEU A O 1
ATOM 2707 N N . LYS A 1 325 ? -26.622 11.688 16.800 1.00 92.06 325 LYS A N 1
ATOM 2708 C CA . LYS A 1 325 ? -26.232 11.421 18.199 1.00 92.06 325 LYS A CA 1
ATOM 2709 C C . LYS A 1 325 ? -27.157 12.110 19.193 1.00 92.06 325 LYS A C 1
ATOM 2711 O O . LYS A 1 325 ? -27.481 11.508 20.215 1.00 92.06 325 LYS A O 1
ATOM 2716 N N . LYS A 1 326 ? -27.533 13.366 18.934 1.00 90.94 326 LYS A N 1
ATOM 2717 C CA . LYS A 1 326 ? -28.442 14.126 19.801 1.00 90.94 326 LYS A CA 1
ATOM 2718 C C . LYS A 1 326 ? -29.830 13.491 19.810 1.00 90.94 326 LYS A C 1
ATOM 2720 O O . LYS A 1 326 ? -30.311 13.177 20.891 1.00 90.94 326 LYS A O 1
ATOM 2725 N N . GLU A 1 327 ? -30.395 13.200 18.640 1.00 90.06 327 GLU A N 1
ATOM 2726 C CA . GLU A 1 327 ? -31.700 12.539 18.489 1.00 90.06 327 GLU A CA 1
ATOM 2727 C C . GLU A 1 327 ? -31.746 11.197 19.239 1.00 90.06 327 GLU A C 1
ATOM 2729 O O . GLU A 1 327 ? -32.661 10.936 20.018 1.00 90.06 327 GLU A O 1
ATOM 2734 N N . CYS A 1 328 ? -30.704 10.376 19.096 1.00 89.50 328 CYS A N 1
ATOM 2735 C CA . CYS A 1 328 ? -30.566 9.101 19.804 1.00 89.50 328 CYS A CA 1
ATOM 2736 C C . CYS A 1 328 ? -30.533 9.247 21.335 1.00 89.50 328 CYS A C 1
ATOM 2738 O O . CYS A 1 328 ? -31.007 8.367 22.051 1.00 89.50 328 CYS A O 1
ATOM 2740 N N . ARG A 1 329 ? -29.973 10.350 21.851 1.00 85.19 329 ARG A N 1
ATOM 2741 C CA . ARG A 1 329 ? -29.919 10.635 23.295 1.00 85.19 329 ARG A CA 1
ATOM 2742 C C . ARG A 1 329 ? -31.251 11.144 23.843 1.00 85.19 329 ARG A C 1
ATOM 2744 O O . ARG A 1 329 ? -31.532 10.909 25.014 1.00 85.19 329 ARG A O 1
ATOM 2751 N N . THR A 1 330 ? -32.028 11.858 23.029 1.00 84.56 330 THR A N 1
ATOM 2752 C CA . THR A 1 330 ? -33.268 12.529 23.449 1.00 84.56 330 THR A CA 1
ATOM 2753 C C . THR A 1 330 ? -34.532 11.715 23.180 1.00 84.56 330 THR A C 1
ATOM 2755 O O . THR A 1 330 ? -35.545 11.957 23.830 1.00 84.56 330 THR A O 1
ATOM 2758 N N . ASN A 1 331 ? -34.502 10.757 22.249 1.00 77.81 331 ASN A N 1
ATOM 2759 C CA . ASN A 1 331 ? -35.653 9.902 21.959 1.00 77.81 331 ASN A CA 1
ATOM 2760 C C . ASN A 1 331 ? -36.011 9.002 23.150 1.00 77.81 331 ASN A C 1
ATOM 2762 O O . ASN A 1 331 ? -35.128 8.470 23.825 1.00 77.81 331 ASN A O 1
ATOM 2766 N N . LYS A 1 332 ? -37.319 8.788 23.369 1.00 64.06 332 LYS A N 1
ATOM 2767 C CA . LYS A 1 332 ? -37.861 7.977 24.478 1.00 64.06 332 LYS A CA 1
ATOM 2768 C C . LYS A 1 332 ? -37.267 6.561 24.531 1.00 64.06 332 LYS A C 1
ATOM 2770 O O . LYS A 1 332 ? -36.985 6.073 25.620 1.00 64.06 332 LYS A O 1
ATOM 2775 N N . ASP A 1 333 ? -36.971 5.970 23.373 1.00 69.56 333 ASP A N 1
ATOM 2776 C CA . ASP A 1 333 ? -36.393 4.622 23.258 1.00 69.56 333 ASP A CA 1
ATOM 2777 C C . ASP A 1 333 ? -34.864 4.569 23.470 1.00 69.56 333 ASP A C 1
ATOM 2779 O O . ASP A 1 333 ? -34.286 3.484 23.445 1.00 69.56 333 ASP A O 1
ATOM 2783 N N . LYS A 1 334 ? -34.186 5.723 23.618 1.00 76.12 334 LYS A N 1
ATOM 2784 C CA . LYS A 1 334 ? -32.729 5.879 23.841 1.00 76.12 334 LYS A CA 1
ATOM 2785 C C . LYS A 1 334 ? -31.839 4.944 23.008 1.00 76.12 334 LYS A C 1
ATOM 2787 O O . LYS A 1 334 ? -30.815 4.444 23.483 1.00 76.12 334 LYS A O 1
ATOM 2792 N N . LYS A 1 335 ? -32.218 4.687 21.752 1.00 84.38 335 LYS A N 1
ATOM 2793 C CA . LYS A 1 335 ? -31.449 3.806 20.865 1.00 84.38 335 LYS A CA 1
ATOM 2794 C C . LYS A 1 335 ? -30.037 4.363 20.705 1.00 84.38 335 LYS A C 1
ATOM 2796 O O . LYS A 1 335 ? -29.863 5.533 20.387 1.00 84.38 335 LYS A O 1
ATOM 2801 N N . SER A 1 336 ? -29.017 3.527 20.904 1.00 87.06 336 SER A N 1
ATOM 2802 C CA . SER A 1 336 ? -27.636 3.915 20.596 1.00 87.06 336 SER A CA 1
ATOM 2803 C C . SER A 1 336 ? -27.519 4.267 19.113 1.00 87.06 336 SER A C 1
ATOM 2805 O O . SER A 1 336 ? -28.134 3.621 18.275 1.00 87.06 336 SER A O 1
ATOM 2807 N N . VAL A 1 337 ? -26.647 5.210 18.752 1.00 88.00 337 VAL A N 1
ATOM 2808 C CA . VAL A 1 337 ? -26.341 5.504 17.336 1.00 88.00 337 VAL A CA 1
ATOM 2809 C C . VAL A 1 337 ? -25.848 4.252 16.600 1.00 88.00 337 VAL A C 1
ATOM 2811 O O . VAL A 1 337 ? -26.071 4.103 15.406 1.00 88.00 337 VAL A O 1
ATOM 2814 N N . THR A 1 338 ? -25.213 3.319 17.319 1.00 89.94 338 THR A N 1
ATOM 2815 C CA . THR A 1 338 ? -24.770 2.022 16.780 1.00 89.94 338 THR A CA 1
ATOM 2816 C C . THR A 1 338 ? -25.912 1.040 16.520 1.00 89.94 338 THR A C 1
ATOM 2818 O O . THR A 1 338 ? -25.657 -0.023 15.973 1.00 89.94 338 THR A O 1
ATOM 2821 N N . PHE A 1 339 ? -27.147 1.354 16.915 1.00 91.06 339 PHE A N 1
ATOM 2822 C CA . PHE A 1 339 ? -28.325 0.567 16.551 1.00 91.06 339 PHE A CA 1
ATOM 2823 C C . PHE A 1 339 ? -28.539 0.580 15.035 1.00 91.06 339 PHE A C 1
ATOM 2825 O O . PHE A 1 339 ? -28.846 -0.447 14.443 1.00 91.06 339 PHE A O 1
ATOM 2832 N N . TYR A 1 340 ? -28.320 1.734 14.402 1.00 91.81 340 TYR A N 1
ATOM 2833 C CA . TYR A 1 340 ? -28.424 1.862 12.957 1.00 91.81 340 TYR A CA 1
ATOM 2834 C C . TYR A 1 340 ? -27.179 1.262 12.295 1.00 91.81 340 TYR A C 1
ATOM 2836 O O . TYR A 1 340 ? -26.049 1.696 12.554 1.00 91.81 340 TYR A O 1
ATOM 2844 N N . GLN A 1 341 ? -27.401 0.259 11.447 1.00 92.56 341 GLN A N 1
ATOM 2845 C CA . GLN A 1 341 ? -26.375 -0.491 10.723 1.00 92.56 341 GLN A CA 1
ATOM 2846 C C . GLN A 1 341 ? -26.667 -0.469 9.217 1.00 92.56 341 GLN A C 1
ATOM 2848 O O . GLN A 1 341 ? -27.808 -0.294 8.794 1.00 92.56 341 GLN A O 1
ATOM 2853 N N . GLY A 1 342 ? -25.635 -0.647 8.395 1.00 90.25 342 GLY A N 1
ATOM 2854 C CA . GLY A 1 342 ? -25.737 -0.764 6.945 1.00 90.25 342 GLY A CA 1
ATOM 2855 C C . GLY A 1 342 ? -26.550 0.365 6.307 1.00 90.25 342 GLY A C 1
ATOM 2856 O O . GLY A 1 342 ? -26.284 1.549 6.518 1.00 90.25 342 GLY A O 1
ATOM 2857 N N . LYS A 1 343 ? -27.556 -0.021 5.519 1.00 90.12 343 LYS A N 1
ATOM 2858 C CA . LYS A 1 343 ? -28.448 0.903 4.810 1.00 90.12 343 LYS A CA 1
ATOM 2859 C C . LYS A 1 343 ? -29.255 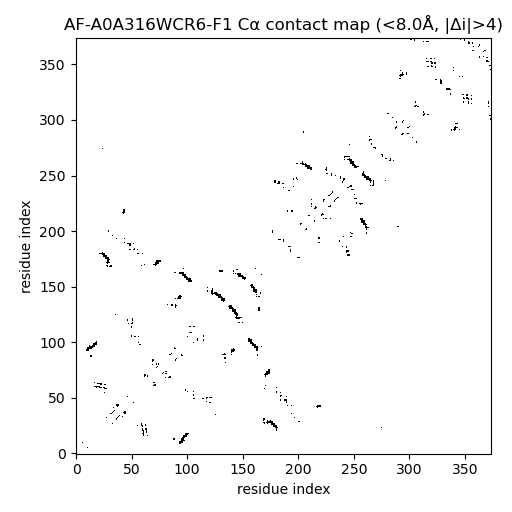1.787 5.766 1.00 90.12 343 LYS A C 1
ATOM 2861 O O . LYS A 1 343 ? -29.416 2.970 5.481 1.00 90.12 343 LYS A O 1
ATOM 2866 N N . ASP A 1 344 ? -29.688 1.258 6.909 1.00 92.06 344 ASP A N 1
ATOM 2867 C CA . ASP A 1 344 ? -30.497 2.010 7.876 1.00 92.06 344 ASP A CA 1
ATOM 2868 C C . ASP A 1 344 ? -29.719 3.188 8.457 1.00 92.06 344 ASP A C 1
ATOM 2870 O O . ASP A 1 344 ? -30.267 4.276 8.623 1.00 92.06 344 ASP A O 1
ATOM 2874 N N . PHE A 1 345 ? -28.416 3.006 8.698 1.00 93.75 345 PHE A N 1
ATOM 2875 C CA . PHE A 1 345 ? -27.544 4.108 9.099 1.00 93.75 345 PHE A CA 1
ATOM 2876 C C . PHE A 1 345 ? -27.481 5.204 8.037 1.00 93.75 345 PHE A C 1
ATOM 2878 O O . PHE A 1 345 ? -27.619 6.379 8.371 1.00 93.75 345 PHE A O 1
ATOM 2885 N N . ILE A 1 346 ? -27.287 4.839 6.767 1.00 92.38 346 ILE A N 1
ATOM 2886 C CA . ILE A 1 346 ? -27.182 5.823 5.684 1.00 92.38 346 ILE A CA 1
ATOM 2887 C C . ILE A 1 346 ? -28.515 6.564 5.502 1.00 92.38 346 ILE A C 1
ATOM 2889 O O . ILE A 1 346 ? -28.506 7.787 5.373 1.00 92.38 346 ILE A O 1
ATOM 2893 N N . ASN A 1 347 ? -29.650 5.859 5.568 1.00 93.50 347 ASN A N 1
ATOM 2894 C CA . ASN A 1 347 ? -30.984 6.466 5.494 1.00 93.50 347 ASN A CA 1
ATOM 2895 C C . ASN A 1 347 ? -31.184 7.479 6.621 1.00 93.50 347 ASN A C 1
ATOM 2897 O O . ASN A 1 347 ? -31.523 8.635 6.373 1.00 93.50 347 ASN A O 1
ATOM 2901 N N . LYS A 1 348 ? -30.888 7.071 7.858 1.00 94.06 348 LYS A N 1
ATOM 2902 C CA . LYS A 1 348 ? -31.046 7.941 9.021 1.00 94.06 348 LYS A CA 1
ATOM 2903 C C . LYS A 1 348 ? -30.107 9.147 8.963 1.00 94.06 348 LYS A C 1
ATOM 2905 O O . LYS A 1 348 ? -30.487 10.258 9.322 1.00 94.06 348 LYS A O 1
ATOM 2910 N N . LEU A 1 349 ? -28.890 8.956 8.456 1.00 94.62 349 LEU A N 1
ATOM 2911 C CA . LEU A 1 349 ? -27.953 10.051 8.236 1.00 94.62 349 LEU A CA 1
ATOM 2912 C C . LEU A 1 349 ? -28.465 11.031 7.164 1.00 94.62 349 LEU A C 1
ATOM 2914 O O . LEU A 1 349 ? -28.356 12.238 7.365 1.00 94.62 349 LEU A O 1
ATOM 2918 N N . GLN A 1 350 ? -29.064 10.542 6.072 1.00 94.62 350 GLN A N 1
ATOM 2919 C CA . GLN A 1 350 ? -29.688 11.373 5.034 1.00 94.62 350 GLN A CA 1
ATOM 2920 C C . GLN A 1 350 ? -30.873 12.184 5.581 1.00 94.62 350 GLN A C 1
ATOM 2922 O O . GLN A 1 350 ? -30.984 13.368 5.265 1.00 94.62 350 GLN A O 1
ATOM 2927 N N . GLU A 1 351 ? -31.714 11.597 6.437 1.00 95.31 351 GLU A N 1
ATOM 2928 C CA . GLU A 1 351 ? -32.789 12.321 7.137 1.00 95.31 351 GLU A CA 1
ATOM 2929 C C . GLU A 1 351 ? -32.232 13.478 7.974 1.00 95.31 351 GLU A C 1
ATOM 2931 O O . GLU A 1 351 ? -32.727 14.605 7.896 1.00 95.31 351 GLU A O 1
ATOM 2936 N N . CYS A 1 352 ? -31.161 13.233 8.737 1.00 94.94 352 CYS A N 1
ATOM 2937 C CA . CYS A 1 352 ? -30.505 14.282 9.513 1.00 94.94 352 CYS A CA 1
ATOM 2938 C C . CYS A 1 352 ? -29.894 15.374 8.618 1.00 94.94 352 CYS A C 1
ATOM 2940 O O . CYS A 1 352 ? -29.941 16.547 8.991 1.00 94.94 352 CYS A O 1
ATOM 2942 N N . ILE A 1 353 ? -29.346 15.027 7.445 1.00 94.62 353 ILE A N 1
ATOM 2943 C CA . ILE A 1 353 ? -28.855 16.014 6.466 1.00 94.62 353 ILE A CA 1
ATOM 2944 C C . ILE A 1 353 ? -30.009 16.907 5.996 1.00 94.62 353 ILE A C 1
ATOM 2946 O O . ILE A 1 353 ? -29.891 18.130 6.068 1.00 94.62 353 ILE A O 1
ATOM 2950 N N . ILE A 1 354 ? -31.130 16.313 5.578 1.00 94.25 354 ILE A N 1
ATOM 2951 C CA . ILE A 1 354 ? -32.312 17.046 5.095 1.00 94.25 354 ILE A CA 1
ATOM 2952 C C . ILE A 1 354 ? -32.867 17.953 6.199 1.00 94.25 354 ILE A C 1
ATOM 2954 O O . ILE A 1 354 ? -33.087 19.138 5.964 1.00 94.25 354 ILE A O 1
ATOM 2958 N N . SER A 1 355 ? -33.019 17.432 7.421 1.00 93.38 355 SER A N 1
ATOM 2959 C CA . SER A 1 355 ? -33.522 18.196 8.572 1.00 93.38 355 SER A CA 1
ATOM 2960 C C . SER A 1 355 ? -32.601 19.351 8.974 1.00 93.38 355 SER A C 1
ATOM 2962 O O . SER A 1 355 ? -33.063 20.412 9.395 1.00 93.38 355 SER A O 1
ATOM 2964 N N . ASN A 1 356 ? -31.284 19.168 8.863 1.00 93.44 356 ASN A N 1
ATOM 2965 C CA . ASN A 1 356 ? -30.329 20.243 9.116 1.00 93.44 356 ASN A CA 1
ATOM 2966 C C . ASN A 1 356 ? -30.365 21.294 7.995 1.00 93.44 356 ASN A C 1
ATOM 2968 O O . ASN A 1 356 ? -30.237 22.484 8.275 1.00 93.44 356 ASN A O 1
ATOM 2972 N N . TYR A 1 357 ? -30.537 20.870 6.741 1.00 91.62 357 TYR A N 1
ATOM 2973 C CA . TYR A 1 357 ? -30.611 21.761 5.586 1.00 91.62 357 TYR A CA 1
ATOM 2974 C C . TYR A 1 357 ? -31.898 22.596 5.570 1.00 91.62 357 TYR A C 1
ATOM 2976 O O . TYR A 1 357 ? -31.831 23.790 5.296 1.00 91.62 357 TYR A O 1
ATOM 2984 N N . SER A 1 358 ? -33.041 22.019 5.958 1.00 90.38 358 SER A N 1
ATOM 2985 C CA . SER A 1 358 ? -34.340 22.713 5.978 1.00 90.38 358 SER A CA 1
ATOM 2986 C C . SER A 1 358 ? -34.414 23.892 6.951 1.00 90.38 358 SER A C 1
ATOM 2988 O O . SER A 1 358 ? -35.355 24.677 6.906 1.00 90.38 358 SER A O 1
ATOM 2990 N N . LYS A 1 359 ? -33.435 24.009 7.854 1.00 90.50 359 LYS A N 1
ATOM 2991 C CA . LYS A 1 359 ? -33.308 25.104 8.824 1.00 90.50 359 LYS A CA 1
ATOM 2992 C C . LYS A 1 359 ? -32.440 26.259 8.315 1.00 90.50 359 LYS A C 1
ATOM 2994 O O . LYS A 1 359 ? -32.262 27.227 9.044 1.00 90.50 359 LYS A O 1
ATOM 2999 N N . LYS A 1 360 ? -31.846 26.143 7.122 1.00 88.25 360 LYS A N 1
ATOM 3000 C CA . LYS A 1 360 ? -30.999 27.185 6.525 1.00 88.25 360 LYS A CA 1
ATOM 3001 C C . LYS A 1 360 ? -31.848 28.195 5.754 1.00 88.25 360 LYS A C 1
ATOM 3003 O O . LYS A 1 360 ? -32.816 27.811 5.102 1.00 88.25 360 LYS A O 1
ATOM 3008 N N . ASP A 1 361 ? -31.410 29.451 5.740 1.00 79.88 361 ASP A N 1
ATOM 3009 C CA . ASP A 1 361 ? -32.134 30.555 5.091 1.00 79.88 361 ASP A CA 1
ATOM 3010 C C . ASP A 1 361 ? -32.397 30.311 3.591 1.00 79.88 361 ASP A C 1
ATOM 3012 O O . ASP A 1 361 ? -33.479 30.614 3.099 1.00 79.88 361 ASP A O 1
ATOM 3016 N N . GLY A 1 362 ? -31.468 29.656 2.882 1.00 75.31 362 GLY A N 1
ATOM 3017 C CA . GLY A 1 362 ? -31.597 29.324 1.453 1.00 75.31 362 GLY A CA 1
ATOM 3018 C C . GLY A 1 362 ? -32.465 28.101 1.119 1.00 75.31 362 GLY A C 1
ATOM 3019 O O . GLY A 1 362 ? -32.542 27.715 -0.046 1.00 75.31 362 GLY A O 1
ATOM 3020 N N . TYR A 1 363 ? -33.108 27.458 2.103 1.00 85.06 363 TYR A N 1
ATOM 3021 C CA . TYR A 1 363 ? -33.956 26.283 1.851 1.00 85.06 363 TYR A CA 1
ATOM 3022 C C . TYR A 1 363 ? -35.170 26.609 0.972 1.00 85.06 363 TYR A C 1
ATOM 3024 O O . TYR A 1 363 ? -35.568 25.790 0.148 1.00 85.06 363 TYR A O 1
ATOM 3032 N N . LYS A 1 364 ? -35.751 27.805 1.131 1.00 83.94 364 LYS A N 1
ATOM 3033 C CA . LYS A 1 364 ? -36.929 28.230 0.358 1.00 83.94 364 LYS A CA 1
ATOM 3034 C C . LYS A 1 364 ? -36.624 28.343 -1.136 1.00 83.94 364 LYS A C 1
ATOM 3036 O O . LYS A 1 364 ? -37.463 27.968 -1.948 1.00 83.94 364 LYS A O 1
ATOM 3041 N N . ASP A 1 365 ? -35.420 28.798 -1.471 1.00 88.31 365 ASP A N 1
ATOM 3042 C CA . ASP A 1 365 ? -34.995 29.017 -2.854 1.00 88.31 365 ASP A CA 1
ATOM 3043 C C . ASP A 1 365 ? -34.493 27.726 -3.515 1.00 88.31 365 ASP A C 1
ATOM 3045 O O . ASP A 1 365 ? -34.629 27.545 -4.724 1.00 88.31 365 ASP A O 1
ATOM 3049 N N . LEU A 1 366 ? -33.927 26.802 -2.728 1.00 87.88 366 LEU A N 1
ATOM 3050 C CA . LEU A 1 366 ? -33.399 25.534 -3.228 1.00 87.88 366 LEU A CA 1
ATOM 3051 C C . LEU A 1 366 ? -33.745 24.357 -2.294 1.00 87.88 366 LEU A C 1
ATOM 3053 O O . LEU A 1 366 ? -32.863 23.804 -1.641 1.00 87.88 366 LEU A O 1
ATOM 3057 N N . PRO A 1 367 ? -35.003 23.884 -2.256 1.00 85.19 367 PRO A N 1
ATOM 3058 C CA . PRO A 1 367 ? -35.454 22.885 -1.277 1.00 85.19 367 PRO A CA 1
ATOM 3059 C C . PRO A 1 367 ? -34.731 21.530 -1.374 1.00 85.19 367 PRO A C 1
ATOM 3061 O O . PRO A 1 367 ? -34.651 20.790 -0.394 1.00 85.19 367 PRO A O 1
ATOM 3064 N N . ASN A 1 368 ? -34.151 21.219 -2.537 1.00 87.38 368 ASN A N 1
ATOM 3065 C CA . ASN A 1 368 ? -33.395 19.990 -2.797 1.00 87.38 368 ASN A CA 1
ATOM 3066 C C . ASN A 1 368 ? -31.873 20.210 -2.879 1.00 87.38 368 ASN A C 1
ATOM 3068 O O . ASN A 1 368 ? -31.161 19.368 -3.418 1.00 87.38 368 ASN A O 1
ATOM 3072 N N . GLY A 1 369 ? -31.361 21.332 -2.361 1.00 84.50 369 GLY A N 1
ATOM 3073 C CA . GLY A 1 369 ? -29.934 21.674 -2.396 1.00 84.50 369 GLY A CA 1
ATOM 3074 C C . GLY A 1 369 ? -29.066 20.980 -1.342 1.00 84.50 369 GLY A C 1
ATOM 3075 O O . GLY A 1 369 ? -27.897 21.329 -1.188 1.00 84.50 369 GLY A O 1
ATOM 3076 N N . TYR A 1 370 ? -29.624 20.029 -0.593 1.00 88.50 370 TYR A N 1
ATOM 3077 C CA . TYR A 1 370 ? -28.900 19.262 0.415 1.00 88.50 370 TYR A CA 1
ATOM 3078 C C . TYR A 1 370 ? -27.972 18.214 -0.211 1.00 88.50 370 TYR A C 1
ATOM 3080 O O . TYR A 1 370 ? -28.180 17.731 -1.326 1.00 88.50 370 TYR A O 1
ATOM 3088 N N . VAL A 1 371 ? -26.958 17.792 0.544 1.00 88.75 371 VAL A N 1
ATOM 3089 C CA . VAL A 1 371 ? -26.051 16.723 0.111 1.00 88.75 371 VAL A CA 1
ATOM 3090 C C . VAL A 1 371 ? -26.785 15.385 0.052 1.00 88.75 371 VAL A C 1
ATOM 3092 O O . VAL A 1 371 ? -27.355 14.914 1.039 1.00 88.75 371 VAL A O 1
ATOM 3095 N N . LYS A 1 372 ? -26.730 14.743 -1.114 1.00 89.50 372 LYS A N 1
ATOM 3096 C CA . LYS A 1 372 ? -27.330 13.433 -1.358 1.00 89.50 372 LYS A CA 1
ATOM 3097 C C . LYS A 1 372 ? -26.280 12.332 -1.209 1.00 89.50 372 LYS A C 1
ATOM 3099 O O . LYS A 1 372 ? -25.341 12.260 -1.998 1.00 89.50 372 LYS A O 1
ATOM 3104 N N . ILE A 1 373 ? -26.432 11.497 -0.182 1.00 86.94 373 ILE A N 1
ATOM 3105 C CA . ILE A 1 373 ? -25.572 10.335 0.102 1.00 86.94 373 ILE A CA 1
ATOM 3106 C C . ILE A 1 373 ? -26.217 8.989 -0.275 1.00 86.94 373 ILE A C 1
ATOM 3108 O O . ILE A 1 373 ? -25.546 7.961 -0.161 1.00 86.94 373 ILE A O 1
ATOM 3112 N N . ILE A 1 374 ? -27.478 8.991 -0.732 1.00 79.06 374 ILE A N 1
ATOM 3113 C CA . ILE A 1 374 ? -28.228 7.822 -1.237 1.00 79.06 374 ILE A CA 1
ATOM 3114 C C . ILE A 1 374 ? -28.715 8.071 -2.652 1.00 79.06 374 ILE A C 1
ATOM 3116 O O . ILE A 1 374 ? -29.296 9.156 -2.871 1.00 79.06 374 ILE A O 1
#

Foldseek 3Di:
DDDPDPVVDPAAALEEFEADDADQKFKFAPQCCPPQQADPLLAGDPAALLLVLVVLSVRRRLCPDPDPLRAADACVVCVVSVQSLLVRAVPAANYKHKYKYAQCSSDVVSPVVVVVVSLVCQWPRPFDWDWDAGPVRDIYIYTTGQWADWDQDPVRMIMTIGHSVSSCNGRHHNDIFMWGSCLSVLDRDPLLVSVVSVQSVADQQQFDKDFPVSVCRRSVHDDPAPVCCVPPPQVVSQVSCLARIQKHWDWDDDGRMITTHIAGNLVYDDPDPVV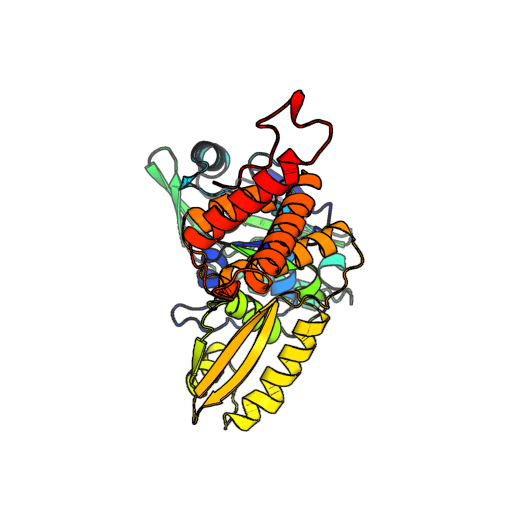NVVSVLVRVLVVCCNLAVADDPLSVLLSVLCPPPPPVSVVLLVQLLVVLCVCLCPDPVNDHLSVHHYPSNQVSSVVSQLVVLCPDPCCVVPVPPTRDSD

Solvent-accessible surface area (backbone atoms only — not comparable to full-atom values): 20644 Å² total; per-residue (Å²): 134,83,83,79,62,67,83,84,46,91,56,45,71,77,45,80,47,65,63,84,62,85,49,70,59,31,68,48,22,50,64,43,45,48,68,70,50,19,44,97,86,62,25,50,57,96,59,56,37,56,36,53,30,47,53,54,48,51,42,25,37,37,73,63,46,91,44,86,79,49,49,73,40,33,54,93,82,36,54,69,58,47,49,54,35,29,72,68,43,38,76,57,61,37,28,26,35,34,42,33,43,54,43,67,80,55,38,86,83,67,56,60,66,61,52,51,52,26,50,52,46,38,32,59,49,79,49,44,81,44,78,49,68,27,89,85,70,48,78,31,59,37,78,51,15,68,33,36,80,77,42,82,41,96,88,51,31,35,35,28,34,29,38,36,70,54,46,48,46,63,29,48,34,86,49,62,46,80,42,55,51,60,32,58,72,78,44,78,51,34,63,60,51,51,48,51,62,51,50,69,72,44,46,61,81,81,25,50,77,44,43,48,66,58,53,20,59,26,61,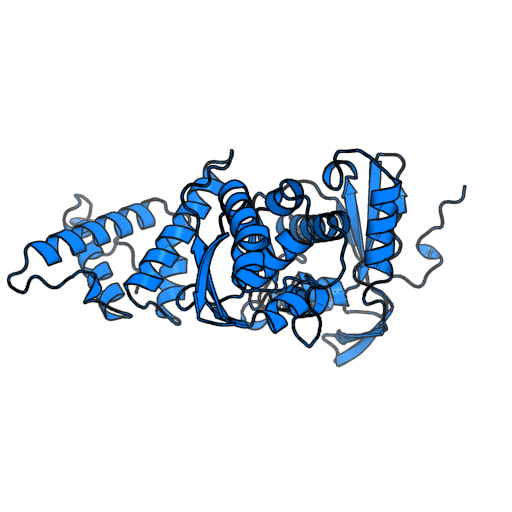73,48,88,60,93,42,59,64,50,38,43,63,71,45,48,48,55,47,32,56,51,24,54,70,52,32,53,60,31,55,49,75,48,78,57,79,65,27,37,37,42,37,42,43,63,42,77,82,49,79,58,99,43,68,70,57,36,52,50,52,48,50,52,37,52,51,52,50,50,27,61,61,23,59,45,55,70,68,63,38,54,51,34,49,51,54,60,66,44,88,55,67,62,46,47,53,45,52,51,52,11,52,52,48,44,49,49,49,26,69,69,42,94,82,51,49,55,67,64,69,35,40,36,68,55,32,54,52,54,40,45,52,31,30,49,61,57,41,67,72,41,89,63,25,84,86,39,77,80,71,52,77,74,63,124

pLDDT: mean 88.31, std 10.72, range [30.89, 98.5]

Nearest PDB structures (foldseek):
  7uog-assembly1_C  TM=6.271E-01  e=7.357E-07  Escherichia coli K-12

Secondary structure (DSSP, 8-state):
-----GGGSS-EEEEEEE-----SEEEEEHHHIIIIIB-TT-PBP---HHHHHHHHHHHHHHHT---GGGS-B-TTT-HHHHHHHHHHHSSSSSEEEEEEEEHHHH-SS--HHHHHHHHHHHHHTT-SEEEEE-TTS-EEEEE--SSEEEEEETTTEEEEEEEHHHHHHHHB-SSEEEEETTHHHH---HHHHHHHHHHHHS-TTT-EEEEHHHHHHHHT---SSHHHIIIIIIHHHHHHHHHH-SEEEEEEEETTEEEEEEEE-TT---S-HHHHHHHHHHHHHHHHHHHTT--HHHHHHHHHHHHSS-HHHHHHHHHHHHHHHHHHHHSTT---GGG--HHHHHHHHHHHHHHHHTTSGGGTT-TT-S----

Radius of gyration: 24.07 Å; Cα contacts (8 Å, |Δi|>4): 571; chains: 1; bounding box: 72×51×57 Å

Mean predicted aligned error: 7.1 Å

Sequence (374 aa):
MEKKNFDQLNVNVVKHIKQKKQSTFIKIGNNFMKEFLFDENENAVEIHITSLRIIFLIYNAFSSSNDANLFLFQPSKEPRQLKLFEDEFETENNQYIRLTLRNKDIIADQNISHLKNAFKFLVQYKQDWYESVNSNGKTLGTFGGLVLMPTYEEKGYTSFLISSYWLKKILTIDTYELFLLKTAFDISSAKDILFLLWLARVNKEKGTTISLDLLNQRFKINYKSTKDITDLFLRPLRKKLDQYSFLSFNHSRKGNNIVIMPYTNSSLKLDNEEANLKVENIYKLHYLKKRHGLSGDFFEKFKIVYNQKNVNNKKEISLAYDSLKKECRTNKDKKSVTFYQGKDFINKLQECIISNYSKKDGYKDLPNGYVKII